Protein 3BC1 (pdb70)

B-factor: mean 21.52, std 7.57, range [8.79, 53.72]

Foldseek 3Di:
DPFAEEAEEEEAFAAPQQQVLLQCCVAPVDGDPDDDFDDLKDKDKHWDWDDLPDDDDPDDDTGIYIYIYIYGGRDPVNVVSVLQCQAVHQEYEYEGEQLDVVRLVCSVVVLCSSLVRYVHVQGAYAYEHEPVVPVVSGDDDPVNSVVVCVVSVHHYDYAYSHRGPCSCVRVSVRVSVSVVVVVVD/DDPVVVVVVVVVVVVVVVVVVVVVLVVVLVCCCVPDVPVVVSCVSNVVVVVD/DPFAEEAEEEEDFAAPQQQVLLVCCVAPVDGDPDRDFDDAKDWDWHWDADDCRGIYIYTYIYGGRDPVNVVSRLQCLQVHQEYEYEAEQLDVVRVVCSVVVLCSSLVRYPHVQGAYAYEHEPVVPVVRGDDDPVNSVVVCVVSVHHYDYAYSHNGPCSCVRVSVRVVVSVVVVVD/DDPVVVVVVVVVVVVVVVVVVVVVLCVVLVCVVVPDDDPVCNCVSNCVVVD

Nearest PDB structures (foldseek):
  3bc1-assembly1_A  TM=1.005E+00  e=5.921E-41  Mus musculus
  7opq-assembly1_A  TM=9.653E-01  e=6.337E-36  Homo sapiens
  8p3i-assembly1_B  TM=9.616E-01  e=1.744E-35  Homo sapiens
  8p3i-assembly1_A  TM=9.613E-01  e=1.500E-34  Homo sapiens
  7opr-assembly1_A  TM=9.601E-01  e=4.399E-34  Homo sapiens

Structure (mmCIF, N/CA/C/O backbone):
data_3BC1
#
_entry.id   3BC1
#
_cell.length_a   53.505
_cell.length_b   77.777
_cell.length_c   115.011
_cell.angle_alpha   90.00
_cell.angle_beta   90.00
_cell.angle_gamma   90.00
#
_symmetry.space_group_name_H-M   'P 21 21 21'
#
loop_
_entity.id
_entity.type
_entity.pdbx_description
1 polymer 'Ras-related protein Rab-27A'
2 polymer 'Synaptotagmin-like protein 2'
3 non-polymer 'PHOSPHOAMINOPHOSPHONIC ACID-GUANYLATE ESTER'
4 non-polymer 'MAGNESIUM ION'
5 water water
#
loop_
_atom_site.group_PDB
_atom_site.id
_atom_site.type_symbol
_atom_site.label_atom_id
_atom_site.label_alt_id
_atom_site.label_comp_id
_atom_site.label_asym_id
_atom_site.label_entity_id
_atom_site.label_seq_id
_atom_site.pdbx_PDB_ins_code
_atom_site.Cartn_x
_atom_site.Cartn_y
_atom_site.Cartn_z
_atom_site.occupancy
_atom_site.B_iso_or_equiv
_atom_site.auth_seq_id
_atom_site.auth_comp_id
_atom_site.auth_asym_id
_atom_site.auth_atom_id
_atom_site.pdbx_PDB_model_num
ATOM 1 N N . GLY A 1 6 ? 36.274 2.003 -33.944 1.00 28.73 4 GLY A N 1
ATOM 2 C CA . GLY A 1 6 ? 36.666 3.124 -33.039 1.00 28.47 4 GLY A CA 1
ATOM 3 C C . GLY A 1 6 ? 37.307 4.298 -33.757 1.00 28.52 4 GLY A C 1
ATOM 4 O O . GLY A 1 6 ? 38.086 5.045 -33.158 1.00 28.87 4 GLY A O 1
ATOM 5 N N . ASP A 1 7 ? 36.969 4.477 -35.034 1.00 28.30 5 ASP A N 1
ATOM 6 C CA . ASP A 1 7 ? 37.525 5.566 -35.844 1.00 27.79 5 ASP A CA 1
ATOM 7 C C . ASP A 1 7 ? 36.781 6.887 -35.616 1.00 27.07 5 ASP A C 1
ATOM 8 O O . ASP A 1 7 ? 36.171 7.439 -36.530 1.00 27.16 5 ASP A O 1
ATOM 13 N N . TYR A 1 8 ? 36.844 7.393 -34.388 1.00 25.82 6 TYR A N 1
ATOM 14 C CA . TYR A 1 8 ? 36.255 8.688 -34.055 1.00 24.76 6 TYR A CA 1
ATOM 15 C C . TYR A 1 8 ? 36.981 9.300 -32.864 1.00 23.86 6 TYR A C 1
ATOM 16 O O . TYR A 1 8 ? 37.832 8.646 -32.253 1.00 23.54 6 TYR A O 1
ATOM 25 N N . ASP A 1 9 ? 36.641 10.547 -32.547 1.00 22.92 7 ASP A N 1
ATOM 26 C CA . ASP A 1 9 ? 37.394 11.347 -31.579 1.00 22.53 7 ASP A CA 1
ATOM 27 C C . ASP A 1 9 ? 36.667 11.602 -30.257 1.00 21.88 7 ASP A C 1
ATOM 28 O O . ASP A 1 9 ? 37.319 11.699 -29.213 1.00 21.51 7 ASP A O 1
ATOM 33 N N . TYR A 1 10 ? 35.340 11.736 -30.306 1.00 21.23 8 TYR A N 1
ATOM 34 C CA . TYR A 1 10 ? 34.521 11.998 -29.110 1.00 21.22 8 TYR A CA 1
ATOM 35 C C . TYR A 1 10 ? 33.227 11.190 -29.127 1.00 20.80 8 TYR A C 1
ATOM 36 O O . TYR A 1 10 ? 32.553 11.118 -30.153 1.00 20.39 8 TYR A O 1
ATOM 45 N N . LEU A 1 11 ? 32.889 10.581 -27.993 1.00 20.23 9 LEU A N 1
ATOM 46 C CA . LEU A 1 11 ? 31.562 10.003 -27.797 1.00 19.90 9 LEU A CA 1
ATOM 47 C C . LEU A 1 11 ? 30.736 11.037 -27.046 1.00 19.46 9 LEU A C 1
ATOM 48 O O . LEU A 1 11 ? 31.064 11.396 -25.907 1.00 19.00 9 LEU A O 1
ATOM 53 N N . ILE A 1 12 ? 29.678 11.519 -27.696 1.00 18.49 10 ILE A N 1
ATOM 54 C CA . ILE A 1 12 ? 28.780 12.508 -27.115 1.00 18.41 10 ILE A CA 1
ATOM 55 C C . ILE A 1 12 ? 27.423 11.849 -26.890 1.00 17.98 10 ILE A C 1
ATOM 56 O O . ILE A 1 12 ? 26.892 11.206 -27.788 1.00 17.78 10 ILE A O 1
ATOM 61 N N . LYS A 1 13 ? 26.888 11.990 -25.680 1.00 17.86 11 LYS A N 1
ATOM 62 C CA . LYS A 1 13 ? 25.634 11.337 -25.298 1.00 17.91 11 LYS A CA 1
ATOM 63 C C . LYS A 1 13 ? 24.543 12.378 -25.060 1.00 17.27 11 LYS A C 1
ATOM 64 O O . LYS A 1 13 ? 24.711 13.281 -24.236 1.00 17.31 11 LYS A O 1
ATOM 70 N N . PHE A 1 14 ? 23.438 12.261 -25.797 1.00 16.65 12 PHE A N 1
ATOM 71 C CA . PHE A 1 14 ? 22.267 13.113 -25.592 1.00 16.61 12 PHE A CA 1
ATOM 72 C C . PHE A 1 14 ? 21.059 12.277 -25.192 1.00 15.70 12 PHE A C 1
ATOM 73 O O . PHE A 1 14 ? 21.031 11.067 -25.409 1.00 15.53 12 PHE A O 1
ATOM 81 N N . LEU A 1 15 ? 20.061 12.935 -24.613 1.00 14.74 13 LEU A N 1
ATOM 82 C CA . LEU A 1 15 ? 18.814 12.265 -24.245 1.00 14.85 13 LEU A CA 1
ATOM 83 C C . LEU A 1 15 ? 17.578 13.060 -24.664 1.00 14.30 13 LEU A C 1
ATOM 84 O O . LEU A 1 15 ? 17.473 14.264 -24.399 1.00 13.72 13 LEU A O 1
ATOM 89 N N . ALA A 1 16 ? 16.641 12.359 -25.299 1.00 14.11 14 ALA A N 1
ATOM 90 C CA . ALA A 1 16 ? 15.347 12.911 -25.673 1.00 14.33 14 ALA A CA 1
ATOM 91 C C . ALA A 1 16 ? 14.291 12.587 -24.614 1.00 14.15 14 ALA A C 1
ATOM 92 O O . ALA A 1 16 ? 14.165 11.436 -24.180 1.00 13.83 14 ALA A O 1
ATOM 94 N N . LEU A 1 17 ? 13.543 13.608 -24.203 1.00 14.24 15 LEU A N 1
ATOM 95 C CA . LEU A 1 17 ? 12.469 13.455 -23.217 1.00 14.24 15 LEU A CA 1
ATOM 96 C C . LEU A 1 17 ? 11.240 14.304 -23.573 1.00 14.13 15 LEU A C 1
ATOM 97 O O . LEU A 1 17 ? 11.293 15.180 -24.429 1.00 14.30 15 LEU A O 1
ATOM 102 N N . GLY A 1 18 ? 10.133 14.013 -22.904 1.00 14.29 16 GLY A N 1
ATOM 103 C CA . GLY A 1 18 ? 8.845 14.625 -23.214 1.00 14.39 16 GLY A CA 1
ATOM 104 C C . GLY A 1 18 ? 7.727 13.628 -23.017 1.00 14.39 16 GLY A C 1
ATOM 105 O O . GLY A 1 18 ? 7.978 12.442 -22.798 1.00 13.57 16 GLY A O 1
ATOM 106 N N . ASP A 1 19 ? 6.492 14.112 -23.096 1.00 14.27 17 ASP A N 1
ATOM 107 C CA . ASP A 1 19 ? 5.316 13.277 -22.864 1.00 14.97 17 ASP A CA 1
ATOM 108 C C . ASP A 1 19 ? 5.230 12.135 -23.872 1.00 14.76 17 ASP A C 1
ATOM 109 O O . ASP A 1 19 ? 5.794 12.220 -24.974 1.00 14.81 17 ASP A O 1
ATOM 114 N N . SER A 1 20 ? 4.496 11.084 -23.506 1.00 14.66 18 SER A N 1
ATOM 115 C CA . SER A 1 20 ? 4.233 9.982 -24.428 1.00 14.94 18 SER A CA 1
ATOM 116 C C . SER A 1 20 ? 3.514 10.516 -25.664 1.00 15.02 18 SER A C 1
ATOM 117 O O . SER A 1 20 ? 2.592 11.317 -25.551 1.00 15.38 18 SER A O 1
ATOM 120 N N . GLY A 1 21 ? 3.975 10.092 -26.837 1.00 14.73 19 GLY A N 1
ATOM 121 C CA . GLY A 1 21 ? 3.325 10.408 -28.102 1.00 14.54 19 GLY A CA 1
ATOM 122 C C . GLY A 1 21 ? 3.813 11.654 -28.826 1.00 14.43 19 GLY A C 1
ATOM 123 O O . GLY A 1 21 ? 3.414 11.892 -29.965 1.00 14.61 19 GLY A O 1
ATOM 124 N N . VAL A 1 22 ? 4.663 12.456 -28.186 1.00 14.09 20 VAL A N 1
ATOM 125 C CA . VAL A 1 22 ? 5.103 13.737 -28.778 1.00 13.69 20 VAL A CA 1
ATOM 126 C C . VAL A 1 22 ? 6.013 13.582 -29.994 1.00 13.69 20 VAL A C 1
ATOM 127 O O . VAL A 1 22 ? 6.085 14.483 -30.836 1.00 13.22 20 VAL A O 1
ATOM 131 N N . GLY A 1 23 ? 6.712 12.449 -30.081 1.00 13.46 21 GLY A N 1
ATOM 132 C CA . GLY A 1 23 ? 7.536 12.133 -31.259 1.00 13.40 21 GLY A CA 1
ATOM 133 C C . GLY A 1 23 ? 9.031 11.954 -31.006 1.00 13.34 21 GLY A C 1
ATOM 134 O O . GLY A 1 23 ? 9.837 12.121 -31.920 1.00 13.31 21 GLY A O 1
ATOM 135 N N . LYS A 1 24 ? 9.407 11.592 -29.782 1.00 13.01 22 LYS A N 1
ATOM 136 C CA . LYS A 1 24 ? 10.825 11.438 -29.423 1.00 13.00 22 LYS A CA 1
ATOM 137 C C . LYS A 1 24 ? 11.511 10.351 -30.254 1.00 12.44 22 LYS A C 1
ATOM 138 O O . LYS A 1 24 ? 12.594 10.561 -30.812 1.00 12.45 22 LYS A O 1
ATOM 144 N N . THR A 1 25 ? 10.867 9.191 -30.344 1.00 12.51 23 THR A N 1
ATOM 145 C CA . THR A 1 25 ? 11.414 8.077 -31.109 1.00 12.58 23 THR A CA 1
ATOM 146 C C . THR A 1 25 ? 11.511 8.440 -32.590 1.00 12.33 23 THR A C 1
ATOM 147 O O . THR A 1 25 ? 12.545 8.210 -33.218 1.00 12.24 23 THR A O 1
ATOM 151 N N . SER A 1 26 ? 10.439 9.018 -33.126 1.00 12.36 24 SER A N 1
ATOM 152 C CA . SER A 1 26 ? 10.371 9.408 -34.545 1.00 12.47 24 SER A CA 1
ATOM 153 C C . SER A 1 26 ? 11.431 10.452 -34.910 1.00 12.57 24 SER A C 1
ATOM 154 O O . SER A 1 26 ? 12.102 10.348 -35.945 1.00 12.51 24 SER A O 1
ATOM 157 N N . VAL A 1 27 ? 11.578 11.459 -34.061 1.00 12.47 25 VAL A N 1
ATOM 158 C CA . VAL A 1 27 ? 12.587 12.488 -34.275 1.00 12.97 25 VAL A CA 1
ATOM 159 C C . VAL A 1 27 ? 13.971 11.862 -34.394 1.00 12.76 25 VAL A C 1
ATOM 160 O O . VAL A 1 27 ? 14.694 12.125 -35.356 1.00 13.19 25 VAL A O 1
ATOM 164 N N . LEU A 1 28 ? 14.325 11.012 -33.435 1.00 12.98 26 LEU A N 1
ATOM 165 C CA . LEU A 1 28 ? 15.644 10.378 -33.427 1.00 13.40 26 LEU A CA 1
ATOM 166 C C . LEU A 1 28 ? 15.878 9.451 -34.631 1.00 13.47 26 LEU A C 1
ATOM 167 O O . LEU A 1 28 ? 16.945 9.478 -35.240 1.00 13.52 26 LEU A O 1
ATOM 172 N N . TYR A 1 29 ? 14.867 8.659 -34.981 1.00 13.83 27 TYR A N 1
ATOM 173 C CA . TYR A 1 29 ? 14.942 7.719 -36.111 1.00 13.86 27 TYR A CA 1
ATOM 174 C C . TYR A 1 29 ? 15.080 8.470 -37.437 1.00 13.46 27 TYR A C 1
ATOM 175 O O . TYR A 1 29 ? 15.870 8.085 -38.303 1.00 13.01 27 TYR A O 1
ATOM 184 N N . GLN A 1 30 ? 14.325 9.556 -37.579 1.00 13.45 28 GLN A N 1
ATOM 185 C CA . GLN A 1 30 ? 14.443 10.410 -38.758 1.00 13.78 28 GLN A CA 1
ATOM 186 C C . GLN A 1 30 ? 15.870 10.941 -38.867 1.00 13.64 28 GLN A C 1
ATOM 187 O O . GLN A 1 30 ? 16.463 10.917 -39.941 1.00 14.18 28 GLN A O 1
ATOM 193 N N . TYR A 1 31 ? 16.437 11.377 -37.745 1.00 13.94 29 TYR A N 1
ATOM 194 C CA . TYR A 1 31 ? 17.800 11.913 -37.739 1.00 13.90 29 TYR A CA 1
ATOM 195 C C . TYR A 1 31 ? 18.874 10.880 -38.099 1.00 13.91 29 TYR A C 1
ATOM 196 O O . TYR A 1 31 ? 19.734 11.130 -38.947 1.00 13.39 29 TYR A O 1
ATOM 205 N N . THR A 1 32 ? 18.828 9.722 -37.454 1.00 14.31 30 THR A N 1
ATOM 206 C CA . THR A 1 32 ? 19.872 8.717 -37.632 1.00 14.39 30 THR A CA 1
ATOM 207 C C . THR A 1 32 ? 19.729 7.923 -38.930 1.00 14.93 30 THR A C 1
ATOM 208 O O . THR A 1 32 ? 20.733 7.602 -39.562 1.00 15.09 30 THR A O 1
ATOM 212 N N . ASP A 1 33 ? 18.493 7.596 -39.319 1.00 14.96 31 ASP A N 1
ATOM 213 C CA . ASP A 1 33 ? 18.257 6.721 -40.475 1.00 15.33 31 ASP A CA 1
ATOM 214 C C . ASP A 1 33 ? 17.519 7.389 -41.651 1.00 15.24 31 ASP A C 1
ATOM 215 O O . ASP A 1 33 ? 17.418 6.799 -42.731 1.00 14.43 31 ASP A O 1
ATOM 220 N N . GLY A 1 34 ? 16.994 8.595 -41.454 1.00 15.29 32 GLY A N 1
ATOM 221 C CA . GLY A 1 34 ? 16.217 9.258 -42.509 1.00 15.70 32 GLY A CA 1
ATOM 222 C C . GLY A 1 34 ? 14.920 8.537 -42.842 1.00 15.54 32 GLY A C 1
ATOM 223 O O . GLY A 1 34 ? 14.449 8.594 -43.982 1.00 15.95 32 GLY A O 1
ATOM 224 N N . LYS A 1 35 ? 14.329 7.874 -41.846 1.00 15.55 33 LYS A N 1
ATOM 225 C CA . LYS A 1 35 ? 13.078 7.125 -42.033 1.00 15.84 33 LYS A CA 1
ATOM 226 C C . LYS A 1 35 ? 12.016 7.515 -41.001 1.00 15.58 33 LYS A C 1
ATOM 227 O O . LYS A 1 35 ? 12.329 8.069 -39.945 1.00 15.12 33 LYS A O 1
ATOM 233 N N . PHE A 1 36 ? 10.763 7.215 -41.326 1.00 15.64 34 PHE A N 1
ATOM 234 C CA . PHE A 1 36 ? 9.622 7.539 -40.468 1.00 16.14 34 PHE A CA 1
ATOM 235 C C . PHE A 1 36 ? 8.549 6.445 -40.548 1.00 16.52 34 PHE A C 1
ATOM 236 O O . PHE A 1 36 ? 8.233 5.967 -41.639 1.00 16.43 34 PHE A O 1
ATOM 244 N N . ASN A 1 37 ? 8.017 6.049 -39.393 1.00 17.22 35 ASN A N 1
ATOM 245 C CA . ASN A 1 37 ? 6.909 5.081 -39.306 1.00 17.49 35 ASN A CA 1
ATOM 246 C C . ASN A 1 37 ? 5.663 5.765 -38.741 1.00 17.62 35 ASN A C 1
ATOM 247 O O . ASN A 1 37 ? 5.711 6.374 -37.670 1.00 17.00 35 ASN A O 1
ATOM 252 N N . SER A 1 38 ? 4.554 5.655 -39.471 1.00 17.89 36 SER A N 1
ATOM 253 C CA . SER A 1 38 ? 3.291 6.287 -39.093 1.00 18.50 36 SER A CA 1
ATOM 254 C C . SER A 1 38 ? 2.608 5.616 -37.897 1.00 18.59 36 SER A C 1
ATOM 255 O O . SER A 1 38 ? 1.838 6.262 -37.181 1.00 18.82 36 SER A O 1
ATOM 258 N N . LYS A 1 39 ? 2.874 4.329 -37.694 1.00 18.79 37 LYS A N 1
ATOM 259 C CA . LYS A 1 39 ? 2.222 3.570 -36.631 1.00 18.92 37 LYS A CA 1
ATOM 260 C C . LYS A 1 39 ? 2.874 3.878 -35.291 1.00 18.53 37 LYS A C 1
ATOM 261 O O . LYS A 1 39 ? 4.097 3.818 -35.166 1.00 18.46 37 LYS A O 1
ATOM 267 N N . PHE A 1 40 ? 2.051 4.187 -34.293 1.00 18.21 38 PHE A N 1
ATOM 268 C CA . PHE A 1 40 ? 2.540 4.463 -32.940 1.00 18.02 38 PHE A CA 1
ATOM 269 C C . PHE A 1 40 ? 3.023 3.176 -32.270 1.00 17.67 38 PHE A C 1
ATOM 270 O O . PHE A 1 40 ? 2.217 2.308 -31.922 1.00 17.55 38 PHE A O 1
ATOM 278 N N . ILE A 1 41 ? 4.341 3.056 -32.124 1.00 17.41 39 ILE A N 1
ATOM 279 C CA . ILE A 1 41 ? 4.951 1.969 -31.362 1.00 17.38 39 ILE A CA 1
ATOM 280 C C . ILE A 1 41 ? 5.618 2.587 -30.129 1.00 16.88 39 ILE A C 1
ATOM 281 O O . ILE A 1 41 ? 6.732 3.113 -30.202 1.00 16.29 39 ILE A O 1
ATOM 286 N N . THR A 1 42 ? 4.912 2.537 -29.005 1.00 16.55 40 THR A N 1
ATOM 287 C CA . THR A 1 42 ? 5.359 3.201 -27.782 1.00 16.46 40 THR A CA 1
ATOM 288 C C . THR A 1 42 ? 6.619 2.530 -27.231 1.00 16.39 40 THR A C 1
ATOM 289 O O . THR A 1 42 ? 6.789 1.309 -27.321 1.00 16.71 40 THR A O 1
ATOM 293 N N . THR A 1 43 ? 7.507 3.346 -26.678 1.00 15.95 41 THR A N 1
ATOM 294 C CA . THR A 1 43 ? 8.824 2.890 -26.276 1.00 16.00 41 THR A CA 1
ATOM 295 C C . THR A 1 43 ? 8.725 2.132 -24.956 1.00 15.98 41 THR A C 1
ATOM 296 O O . THR A 1 43 ? 8.095 2.603 -24.004 1.00 15.46 41 THR A O 1
ATOM 300 N N . VAL A 1 44 ? 9.346 0.957 -24.925 1.00 16.32 42 VAL A N 1
ATOM 301 C CA . VAL A 1 44 ? 9.324 0.093 -23.750 1.00 16.74 42 VAL A CA 1
ATOM 302 C C . VAL A 1 44 ? 10.431 0.543 -22.811 1.00 16.74 42 VAL A C 1
ATOM 303 O O . VAL A 1 44 ? 11.538 0.016 -22.831 1.00 16.78 42 VAL A O 1
ATOM 307 N N . GLY A 1 45 ? 10.120 1.554 -22.003 1.00 16.98 43 GLY A N 1
ATOM 308 C CA . GLY A 1 45 ? 11.046 2.067 -20.993 1.00 16.98 43 GLY A CA 1
ATOM 309 C C . GLY A 1 45 ? 12.107 2.982 -21.564 1.00 16.91 43 GLY A C 1
ATOM 310 O O . GLY A 1 45 ? 12.058 4.201 -21.376 1.00 16.91 43 GLY A O 1
ATOM 311 N N . ILE A 1 46 ? 13.072 2.395 -22.265 1.00 16.96 44 ILE A N 1
ATOM 312 C CA . ILE A 1 46 ? 14.195 3.160 -22.783 1.00 17.16 44 ILE A CA 1
ATOM 313 C C . ILE A 1 46 ? 14.789 2.487 -24.020 1.00 17.10 44 ILE A C 1
ATOM 314 O O . ILE A 1 46 ? 14.694 1.268 -24.188 1.00 16.74 44 ILE A O 1
ATOM 319 N N . ASP A 1 47 ? 15.387 3.300 -24.884 1.00 16.97 45 ASP A N 1
ATOM 320 C CA . ASP A 1 47 ? 16.111 2.810 -26.049 1.00 16.70 45 ASP A CA 1
ATOM 321 C C . ASP A 1 47 ? 17.141 3.877 -26.437 1.00 16.48 45 ASP A C 1
ATOM 322 O O . ASP A 1 47 ? 17.128 4.973 -25.881 1.00 16.11 45 ASP A O 1
ATOM 327 N N . PHE A 1 48 ? 18.052 3.547 -27.348 1.00 15.78 46 PHE A N 1
ATOM 328 C CA . PHE A 1 48 ? 18.949 4.553 -27.917 1.00 16.00 46 PHE A CA 1
ATOM 329 C C . PHE A 1 48 ? 19.266 4.280 -29.374 1.00 15.71 46 PHE A C 1
ATOM 330 O O . PHE A 1 48 ? 19.132 3.159 -29.860 1.00 15.22 46 PHE A O 1
ATOM 338 N N . ARG A 1 49 ? 19.688 5.333 -30.062 1.00 15.90 47 ARG A N 1
ATOM 339 C CA . ARG A 1 49 ? 20.150 5.242 -31.436 1.00 16.40 47 ARG A CA 1
ATOM 340 C C . ARG A 1 49 ? 21.529 5.875 -31.521 1.00 16.36 47 ARG A C 1
ATOM 341 O O . ARG A 1 49 ? 21.976 6.546 -30.580 1.00 15.75 47 ARG A O 1
ATOM 349 N N . GLU A 1 50 ? 22.209 5.642 -32.635 1.00 16.50 48 GLU A N 1
ATOM 350 C CA . GLU A 1 50 ? 23.562 6.149 -32.824 1.00 17.04 48 GLU A CA 1
ATOM 351 C C . GLU A 1 50 ? 23.744 6.785 -34.194 1.00 17.17 48 GLU A C 1
ATOM 352 O O . GLU A 1 50 ? 23.073 6.420 -35.163 1.00 16.84 48 GLU A O 1
ATOM 358 N N . LYS A 1 51 ? 24.680 7.724 -34.270 1.00 17.55 49 LYS A N 1
ATOM 359 C CA . LYS A 1 51 ? 25.041 8.329 -35.544 1.00 18.11 49 LYS A CA 1
ATOM 360 C C . LYS A 1 51 ? 26.449 8.876 -35.486 1.00 18.37 49 LYS A C 1
ATOM 361 O O . LYS A 1 51 ? 26.849 9.474 -34.489 1.00 17.91 49 LYS A O 1
ATOM 367 N N . ARG A 1 52 ? 27.184 8.650 -36.570 1.00 19.26 50 ARG A N 1
ATOM 368 C CA . ARG A 1 52 ? 28.559 9.097 -36.715 1.00 19.58 50 ARG A CA 1
ATOM 369 C C . ARG A 1 52 ? 28.512 10.368 -37.541 1.00 19.91 50 ARG A C 1
ATOM 370 O O . ARG A 1 52 ? 27.968 10.366 -38.650 1.00 19.94 50 ARG A O 1
ATOM 378 N N . VAL A 1 53 ? 29.017 11.465 -36.981 1.00 20.10 51 VAL A N 1
ATOM 379 C CA . VAL A 1 53 ? 29.028 12.760 -37.671 1.00 20.11 51 VAL A CA 1
ATOM 380 C C . VAL A 1 53 ? 30.377 13.439 -37.482 1.00 20.39 51 VAL A C 1
ATOM 381 O O . VAL A 1 53 ? 31.183 13.011 -36.657 1.00 20.12 51 VAL A O 1
ATOM 385 N N . VAL A 1 54 ? 30.617 14.486 -38.267 1.00 20.53 52 VAL A N 1
ATOM 386 C CA . VAL A 1 54 ? 31.841 15.271 -38.157 1.00 20.51 52 VAL A CA 1
ATOM 387 C C . VAL A 1 54 ? 31.435 16.687 -37.772 1.00 20.72 52 VAL A C 1
ATOM 388 O O . VAL A 1 54 ? 30.644 17.329 -38.468 1.00 20.59 52 VAL A O 1
ATOM 392 N N . TYR A 1 55 ? 31.955 17.142 -36.639 1.00 20.63 53 TYR A N 1
ATOM 393 C CA . TYR A 1 55 ? 31.670 18.464 -36.115 1.00 21.15 53 TYR A CA 1
ATOM 394 C C . TYR A 1 55 ? 32.711 19.453 -36.644 1.00 21.45 53 TYR A C 1
ATOM 395 O O . TYR A 1 55 ? 33.908 19.252 -36.473 1.00 21.59 53 TYR A O 1
ATOM 404 N N . ARG A 1 56 ? 32.236 20.503 -37.305 1.00 22.27 54 ARG A N 1
ATOM 405 C CA . ARG A 1 56 ? 33.096 21.554 -37.841 1.00 22.74 54 ARG A CA 1
ATOM 406 C C . ARG A 1 56 ? 32.591 22.904 -37.350 1.00 22.86 54 ARG A C 1
ATOM 407 O O . ARG A 1 56 ? 31.661 23.475 -37.915 1.00 22.55 54 ARG A O 1
ATOM 415 N N . ALA A 1 57 ? 33.211 23.406 -36.286 1.00 23.22 55 ALA A N 1
ATOM 416 C CA . ALA A 1 57 ? 32.718 24.603 -35.610 1.00 23.61 55 ALA A CA 1
ATOM 417 C C . ALA A 1 57 ? 32.713 25.844 -36.503 1.00 23.96 55 ALA A C 1
ATOM 418 O O . ALA A 1 57 ? 31.833 26.691 -36.366 1.00 24.49 55 ALA A O 1
ATOM 420 N N . ASN A 1 58 ? 33.669 25.925 -37.428 1.00 24.18 56 ASN A N 1
ATOM 421 C CA . ASN A 1 58 ? 33.887 27.117 -38.252 1.00 24.37 56 ASN A CA 1
ATOM 422 C C . ASN A 1 58 ? 33.522 26.949 -39.724 1.00 24.45 56 ASN A C 1
ATOM 423 O O . ASN A 1 58 ? 33.897 27.783 -40.548 1.00 24.38 56 ASN A O 1
ATOM 428 N N . GLY A 1 59 ? 32.793 25.880 -40.055 1.00 24.45 57 GLY A N 1
ATOM 429 C CA . GLY A 1 59 ? 32.337 25.643 -41.426 1.00 24.66 57 GLY A CA 1
ATOM 430 C C . GLY A 1 59 ? 33.190 24.629 -42.171 1.00 24.73 57 GLY A C 1
ATOM 431 O O . GLY A 1 59 ? 34.009 23.933 -41.565 1.00 24.48 57 GLY A O 1
ATOM 432 N N . PRO A 1 60 ? 33.007 24.535 -43.499 1.00 24.98 58 PRO A N 1
ATOM 433 C CA . PRO A 1 60 ? 33.713 23.499 -44.249 1.00 25.33 58 PRO A CA 1
ATOM 434 C C . PRO A 1 60 ? 35.230 23.694 -44.294 1.00 25.64 58 PRO A C 1
ATOM 435 O O . PRO A 1 60 ? 35.716 24.821 -44.308 1.00 25.06 58 PRO A O 1
ATOM 439 N N . ASP A 1 61 ? 35.966 22.590 -44.279 1.00 26.44 59 ASP A N 1
ATOM 440 C CA . ASP A 1 61 ? 37.409 22.619 -44.508 1.00 27.28 59 ASP A CA 1
ATOM 441 C C . ASP A 1 61 ? 37.675 22.287 -45.979 1.00 27.87 59 ASP A C 1
ATOM 442 O O . ASP A 1 61 ? 36.732 22.108 -46.758 1.00 27.93 59 ASP A O 1
ATOM 447 N N . GLY A 1 62 ? 38.950 22.224 -46.359 1.00 28.54 60 GLY A N 1
ATOM 448 C CA . GLY A 1 62 ? 39.344 21.941 -47.740 1.00 28.83 60 GLY A CA 1
ATOM 449 C C . GLY A 1 62 ? 40.218 20.704 -47.845 1.00 29.28 60 GLY A C 1
ATOM 450 O O . GLY A 1 62 ? 39.758 19.585 -47.602 1.00 29.35 60 GLY A O 1
ATOM 451 N N . ALA A 1 63 ? 41.485 20.910 -48.198 1.00 29.62 61 ALA A N 1
ATOM 452 C CA . ALA A 1 63 ? 42.432 19.808 -48.396 1.00 29.77 61 ALA A CA 1
ATOM 453 C C . ALA A 1 63 ? 42.899 19.178 -47.076 1.00 30.02 61 ALA A C 1
ATOM 454 O O . ALA A 1 6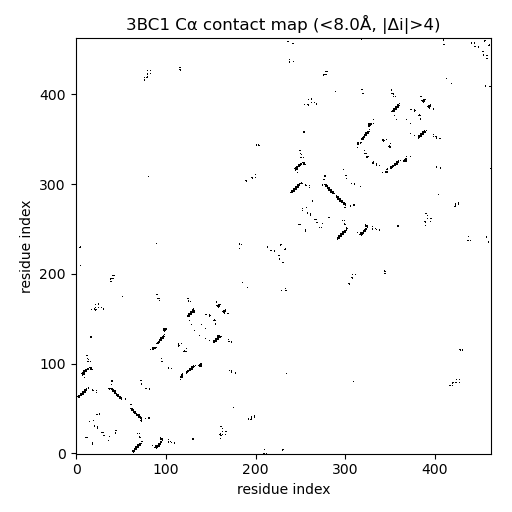3 ? 43.191 17.982 -47.027 1.00 30.17 61 ALA A O 1
ATOM 456 N N . VAL A 1 64 ? 42.979 19.981 -46.017 1.00 30.11 62 VAL A N 1
ATOM 457 C CA . VAL A 1 64 ? 43.379 19.486 -44.701 1.00 30.15 62 VAL A CA 1
ATOM 458 C C . VAL A 1 64 ? 42.141 19.277 -43.830 1.00 30.11 62 VAL A C 1
ATOM 459 O O . VAL A 1 64 ? 41.393 20.222 -43.571 1.00 30.13 62 VAL A O 1
ATOM 463 N N . GLY A 1 65 ? 41.932 18.039 -43.385 1.00 29.96 63 GLY A N 1
ATOM 464 C CA . GLY A 1 65 ? 40.780 17.692 -42.547 1.00 29.86 63 GLY A CA 1
ATOM 465 C C . GLY A 1 65 ? 40.864 18.300 -41.155 1.00 29.84 63 GLY A C 1
ATOM 466 O O . GLY A 1 65 ? 41.795 18.012 -40.404 1.00 29.85 63 GLY A O 1
ATOM 467 N N . ARG A 1 66 ? 39.890 19.145 -40.819 1.00 29.65 64 ARG A N 1
ATOM 468 C CA . ARG A 1 66 ? 39.872 19.871 -39.542 1.00 29.36 64 ARG A CA 1
ATOM 469 C C . ARG A 1 66 ? 38.849 19.294 -38.562 1.00 29.05 64 ARG A C 1
ATOM 470 O O . ARG A 1 66 ? 38.939 19.526 -37.356 1.00 29.35 64 ARG A O 1
ATOM 478 N N . GLY A 1 67 ? 37.868 18.566 -39.083 1.00 28.33 65 GLY A N 1
ATOM 479 C CA . GLY A 1 67 ? 36.703 18.179 -38.301 1.00 27.76 65 GLY A CA 1
ATOM 480 C C . GLY A 1 67 ? 37.001 17.237 -37.153 1.00 27.23 65 GLY A C 1
ATOM 481 O O . GLY A 1 67 ? 37.998 16.501 -37.175 1.00 27.16 65 GLY A O 1
ATOM 482 N N . GLN A 1 68 ? 36.130 17.277 -36.146 1.00 26.35 66 GLN A N 1
ATOM 483 C CA . GLN A 1 68 ? 36.179 16.337 -35.039 1.00 25.64 66 GLN A CA 1
ATOM 484 C C . GLN A 1 68 ? 35.119 15.275 -35.276 1.00 24.63 66 GLN A C 1
ATOM 485 O O . GLN A 1 68 ? 33.939 15.596 -35.439 1.00 24.22 66 GLN A O 1
ATOM 491 N N . ARG A 1 69 ? 35.553 14.020 -35.308 1.00 23.62 67 ARG A N 1
ATOM 492 C CA . ARG A 1 69 ? 34.664 12.902 -35.569 1.00 23.02 67 ARG A CA 1
ATOM 493 C C . ARG A 1 69 ? 33.905 12.580 -34.289 1.00 21.96 67 ARG A C 1
ATOM 494 O O . ARG A 1 69 ? 34.517 12.247 -33.266 1.00 21.76 67 ARG A O 1
ATOM 502 N N . ILE A 1 70 ? 32.580 12.708 -34.347 1.00 20.80 68 ILE A N 1
ATOM 503 C CA . ILE A 1 70 ? 31.726 12.485 -33.191 1.00 20.29 68 ILE A CA 1
ATOM 504 C C . ILE A 1 70 ? 30.910 11.216 -33.390 1.00 19.41 68 ILE A C 1
ATOM 505 O O . ILE A 1 70 ? 30.279 11.035 -34.425 1.00 18.70 68 ILE A O 1
ATOM 510 N N . HIS A 1 71 ? 30.928 10.343 -32.389 1.00 19.03 69 HIS A N 1
ATOM 511 C CA . HIS A 1 71 ? 29.939 9.276 -32.299 1.00 18.56 69 HIS A CA 1
ATOM 512 C C . HIS A 1 71 ? 28.833 9.737 -31.357 1.00 17.97 69 HIS A C 1
ATOM 513 O O . HIS A 1 71 ? 29.069 9.939 -30.163 1.00 18.03 69 HIS A O 1
ATOM 520 N N . LEU A 1 72 ? 27.636 9.926 -31.902 1.00 17.37 70 LEU A N 1
ATOM 521 C CA . LEU A 1 72 ? 26.485 10.342 -31.111 1.00 16.93 70 LEU A CA 1
ATOM 522 C C . LEU A 1 72 ? 25.762 9.111 -30.580 1.00 16.61 70 LEU A C 1
ATOM 523 O O . LEU A 1 72 ? 25.453 8.203 -31.345 1.00 16.82 70 LEU A O 1
ATOM 528 N N . GLN A 1 73 ? 25.527 9.073 -29.271 1.00 15.82 71 GLN A N 1
ATOM 529 C CA . GLN A 1 73 ? 24.572 8.136 -28.686 1.00 15.59 71 GLN A CA 1
ATOM 530 C C . GLN A 1 73 ? 23.361 8.946 -28.246 1.00 15.07 71 GLN A C 1
ATOM 531 O O . GLN A 1 73 ? 23.467 9.827 -27.390 1.00 15.00 71 GLN A O 1
ATOM 537 N N . LEU A 1 74 ? 22.210 8.650 -28.838 1.00 14.81 72 LEU A N 1
ATOM 538 C CA . LEU A 1 74 ? 21.011 9.442 -28.637 1.00 15.11 72 LEU A CA 1
ATOM 539 C C . LEU A 1 74 ? 20.007 8.605 -27.859 1.00 15.09 72 LEU A C 1
ATOM 540 O O . LEU A 1 74 ? 19.355 7.724 -28.422 1.00 14.07 72 LEU A O 1
ATOM 545 N N . TRP A 1 75 ? 19.917 8.862 -26.558 1.00 15.32 73 TRP A N 1
ATOM 546 C CA . TRP A 1 75 ? 19.014 8.108 -25.688 1.00 15.66 73 TRP A CA 1
ATOM 547 C C . TRP A 1 75 ? 17.576 8.512 -25.918 1.00 15.74 73 TRP A C 1
ATOM 548 O O . TRP A 1 75 ? 17.257 9.697 -26.053 1.00 15.56 73 TRP A O 1
ATOM 559 N N . ASP A 1 76 ? 16.722 7.499 -25.951 1.00 16.19 74 ASP A N 1
ATOM 560 C CA . ASP A 1 76 ? 15.327 7.652 -26.265 1.00 16.68 74 ASP A CA 1
ATOM 561 C C . ASP A 1 76 ? 14.508 7.142 -25.086 1.00 16.89 74 ASP A C 1
ATOM 562 O O . ASP A 1 76 ? 14.401 5.924 -24.884 1.00 17.29 74 ASP A O 1
ATOM 567 N N . THR A 1 77 ? 13.934 8.062 -24.310 1.00 16.80 75 THR A N 1
ATOM 568 C CA . THR A 1 77 ? 13.199 7.689 -23.104 1.00 17.19 75 THR A CA 1
ATOM 569 C C . THR A 1 77 ? 11.709 7.553 -23.369 1.00 17.29 75 THR A C 1
ATOM 570 O O . THR A 1 77 ? 11.162 8.241 -24.223 1.00 16.59 75 THR A O 1
ATOM 574 N N . ALA A 1 78 ? 11.051 6.670 -22.621 1.00 17.65 76 ALA A N 1
ATOM 575 C CA . ALA A 1 78 ? 9.591 6.560 -22.672 1.00 18.00 76 ALA A CA 1
ATOM 576 C C . ALA A 1 78 ? 8.945 7.689 -21.867 1.00 18.45 76 ALA A C 1
ATOM 577 O O . ALA A 1 78 ? 9.469 8.105 -20.826 1.00 18.32 76 ALA A O 1
ATOM 579 N N . GLY A 1 79 ? 7.808 8.177 -22.360 1.00 18.58 77 GLY A N 1
ATOM 580 C CA . GLY A 1 79 ? 7.091 9.286 -21.746 1.00 19.23 77 GLY A CA 1
ATOM 581 C C . GLY A 1 79 ? 6.063 8.888 -20.701 1.00 19.58 77 GLY A C 1
ATOM 582 O O . GLY A 1 79 ? 5.698 9.703 -19.855 1.00 19.71 77 GLY A O 1
ATOM 583 N N . LEU A 1 80 ? 5.576 7.651 -20.760 1.00 20.13 78 LEU A N 1
ATOM 584 C CA . LEU A 1 80 ? 4.570 7.188 -19.812 1.00 20.84 78 LEU A CA 1
ATOM 585 C C . LEU A 1 80 ? 5.146 7.098 -18.394 1.00 21.26 78 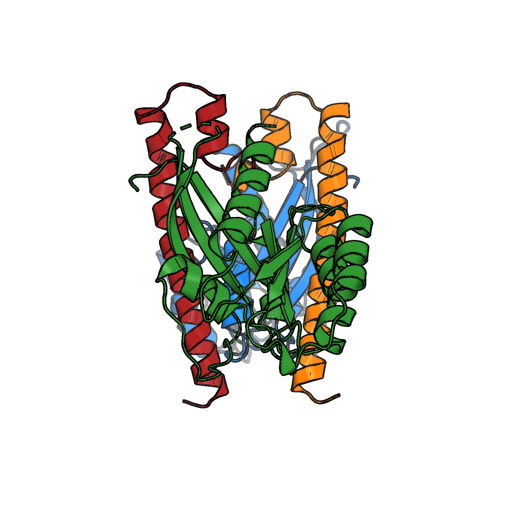LEU A C 1
ATOM 586 O O . LEU A 1 80 ? 6.273 6.634 -18.198 1.00 20.78 78 LEU A O 1
ATOM 591 N N . GLU A 1 81 ? 4.338 7.511 -17.419 1.00 22.01 79 GLU A N 1
ATOM 592 C CA . GLU A 1 81 ? 4.782 7.658 -16.031 1.00 22.41 79 GLU A CA 1
ATOM 593 C C . GLU A 1 81 ? 5.170 6.342 -15.368 1.00 22.22 79 GLU A C 1
ATOM 594 O O . GLU A 1 81 ? 5.883 6.343 -14.370 1.00 22.32 79 GLU A O 1
ATOM 600 N N . ARG A 1 82 ? 4.712 5.223 -15.920 1.00 22.08 80 ARG A N 1
ATOM 601 C CA . ARG A 1 82 ? 5.117 3.904 -15.430 1.00 22.35 80 ARG A CA 1
ATOM 602 C C . ARG A 1 82 ? 6.617 3.639 -15.613 1.00 21.63 80 ARG A C 1
ATOM 603 O O . ARG A 1 82 ? 7.188 2.795 -14.923 1.00 21.61 80 ARG A O 1
ATOM 611 N N . PHE A 1 83 ? 7.241 4.355 -16.549 1.00 20.84 81 PHE A N 1
ATOM 612 C CA . PHE A 1 83 ? 8.682 4.261 -16.789 1.00 20.42 81 PHE A CA 1
ATOM 613 C C . PHE A 1 83 ? 9.463 5.465 -16.246 1.00 19.83 81 PHE A C 1
ATOM 614 O O . PHE A 1 83 ? 10.642 5.632 -16.561 1.00 19.52 81 PHE A O 1
ATOM 622 N N . ARG A 1 84 ? 8.826 6.296 -15.426 1.00 19.46 82 ARG A N 1
ATOM 623 C CA . ARG A 1 84 ? 9.427 7.580 -15.056 1.00 19.52 82 ARG A CA 1
ATOM 624 C C . ARG A 1 84 ? 10.679 7.434 -14.202 1.00 19.23 82 ARG A C 1
ATOM 625 O O . ARG A 1 84 ? 11.619 8.209 -14.362 1.00 19.22 82 ARG A O 1
ATOM 633 N N . SER A 1 85 ? 10.695 6.458 -13.296 1.00 19.27 83 SER A N 1
ATOM 634 C CA . SER A 1 85 ? 11.874 6.240 -12.454 1.00 19.56 83 SER A CA 1
ATOM 635 C C . SER A 1 85 ? 13.054 5.724 -13.284 1.00 19.49 83 SER A C 1
ATOM 636 O O . SER A 1 85 ? 14.183 6.190 -13.115 1.00 19.31 83 SER A O 1
ATOM 639 N N . LEU A 1 86 ? 12.789 4.785 -14.191 1.00 19.21 84 LEU A N 1
ATOM 640 C CA . LEU A 1 86 ? 13.824 4.296 -15.103 1.00 19.10 84 LEU A CA 1
ATOM 641 C C . LEU A 1 86 ? 14.406 5.434 -15.935 1.00 18.71 84 LEU A C 1
ATOM 642 O O . LEU A 1 86 ? 15.618 5.601 -15.989 1.00 18.56 84 LEU A O 1
ATOM 647 N N . THR A 1 87 ? 13.544 6.222 -16.571 1.00 18.27 85 THR A N 1
ATOM 648 C CA . THR A 1 87 ? 14.011 7.281 -17.460 1.00 18.34 85 THR A CA 1
ATOM 649 C C . THR A 1 87 ? 14.728 8.389 -16.680 1.00 17.90 85 THR A C 1
ATOM 650 O O . THR A 1 87 ? 15.725 8.929 -17.156 1.00 17.81 85 THR A O 1
ATOM 654 N N . THR A 1 88 ? 14.240 8.716 -15.484 1.00 17.47 86 THR A N 1
ATOM 655 C CA . THR A 1 88 ? 14.913 9.723 -14.647 1.00 17.50 86 THR A CA 1
ATOM 656 C C . THR A 1 88 ? 16.318 9.269 -14.259 1.00 17.27 86 THR A C 1
ATOM 657 O O . THR A 1 88 ? 17.250 10.074 -14.242 1.00 16.91 86 THR A O 1
ATOM 661 N N . ALA A 1 89 ? 16.467 7.980 -13.960 1.00 17.52 87 ALA A N 1
ATOM 662 C CA . ALA A 1 89 ? 17.778 7.409 -13.657 1.00 17.84 87 ALA A CA 1
ATOM 663 C C . ALA A 1 89 ? 18.803 7.709 -14.749 1.00 18.01 87 ALA A C 1
ATOM 664 O O . ALA A 1 89 ? 19.989 7.799 -14.465 1.00 18.19 87 ALA A O 1
ATOM 666 N N . PHE A 1 90 ? 18.349 7.855 -15.990 1.00 18.45 88 PHE A N 1
ATOM 667 C CA . PHE A 1 90 ? 19.249 8.075 -17.123 1.00 18.95 88 PHE A CA 1
ATOM 668 C C . PHE A 1 90 ? 19.534 9.552 -17.429 1.00 19.49 88 PHE A C 1
ATOM 669 O O . PHE A 1 90 ? 20.402 9.848 -18.259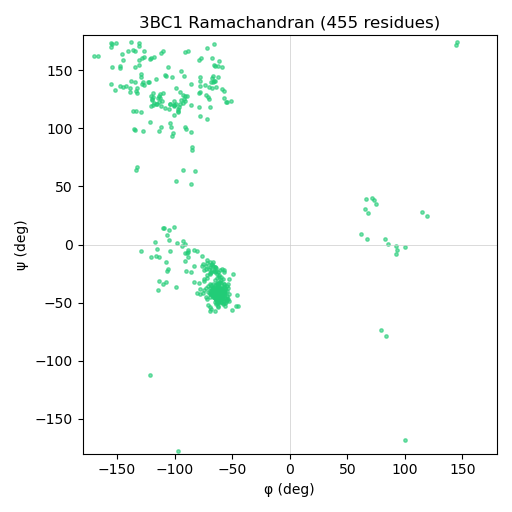 1.00 19.00 88 PHE A O 1
ATOM 677 N N . PHE A 1 91 ? 18.831 10.469 -16.758 1.00 19.93 89 PHE A N 1
ATOM 678 C CA . PHE A 1 91 ? 19.090 11.909 -16.918 1.00 20.64 89 PHE A CA 1
ATOM 679 C C . PHE A 1 91 ? 20.496 12.324 -16.476 1.00 21.17 89 PHE A C 1
ATOM 680 O O . PHE A 1 91 ? 21.094 13.201 -17.089 1.00 21.57 89 PHE A O 1
ATOM 688 N N . ARG A 1 92 ? 21.035 11.717 -15.421 1.00 22.23 90 ARG A N 1
ATOM 689 C CA . ARG A 1 92 ? 22.323 12.196 -14.887 1.00 23.03 90 ARG A CA 1
ATOM 690 C C . ARG A 1 92 ? 23.524 11.928 -15.806 1.00 23.26 90 ARG A C 1
ATOM 691 O O . ARG A 1 92 ? 24.514 12.652 -15.732 1.00 23.79 90 ARG A O 1
ATOM 699 N N . ASP A 1 93 ? 23.441 10.919 -16.675 1.00 23.45 91 ASP A N 1
ATOM 700 C CA . ASP A 1 93 ? 24.573 10.586 -17.546 1.00 23.39 91 ASP A CA 1
ATOM 701 C C . ASP A 1 93 ? 24.526 11.254 -18.935 1.00 22.94 91 ASP A C 1
ATOM 702 O O . ASP A 1 93 ? 25.454 11.086 -19.728 1.00 23.28 91 ASP A O 1
ATOM 707 N N . ALA A 1 94 ? 23.473 12.022 -19.218 1.00 21.94 92 ALA A N 1
ATOM 708 C CA . ALA A 1 94 ? 23.353 12.711 -20.510 1.00 21.16 92 ALA A CA 1
ATOM 709 C C . ALA A 1 94 ? 24.081 14.061 -20.509 1.00 20.42 92 ALA A C 1
ATOM 710 O O . ALA A 1 94 ? 23.984 14.821 -19.553 1.00 20.23 92 ALA A O 1
ATOM 712 N N . MET A 1 95 ? 24.776 14.364 -21.603 1.00 19.54 93 MET A N 1
ATOM 713 C CA . MET A 1 95 ? 25.528 15.621 -21.733 1.00 19.25 93 MET A CA 1
ATOM 714 C C . MET A 1 95 ? 24.663 16.801 -22.177 1.00 18.46 93 MET A C 1
ATOM 715 O O . MET A 1 95 ? 25.040 17.958 -22.002 1.00 18.40 93 MET A O 1
ATOM 720 N N . GLY A 1 96 ? 23.499 16.504 -22.741 1.00 17.85 94 GLY A N 1
ATOM 721 C CA . GLY A 1 96 ? 22.589 17.529 -23.216 1.00 17.38 94 GLY A CA 1
ATOM 722 C C . GLY A 1 96 ? 21.245 16.899 -23.482 1.00 16.69 94 GLY A C 1
ATOM 723 O O . GLY A 1 96 ? 21.150 15.681 -23.606 1.00 15.78 94 GLY A O 1
ATOM 724 N N . PHE A 1 97 ? 20.208 17.722 -23.570 1.00 16.47 95 PHE A N 1
ATOM 725 C CA . PHE A 1 97 ? 18.849 17.209 -23.676 1.00 16.38 95 PHE A CA 1
ATOM 726 C C . PHE A 1 97 ? 18.085 17.764 -24.866 1.00 16.36 95 PHE A C 1
ATOM 727 O O . PHE A 1 97 ? 18.164 18.950 -25.167 1.00 16.15 95 PHE A O 1
ATOM 735 N N . LEU A 1 98 ? 17.357 16.880 -25.543 1.00 16.51 96 LEU A N 1
ATOM 736 C CA . LEU A 1 98 ? 16.399 17.268 -26.573 1.00 16.77 96 LEU A CA 1
ATOM 737 C C . LEU A 1 98 ? 15.012 17.143 -25.943 1.00 16.81 96 LEU A C 1
ATOM 738 O O . LEU A 1 98 ? 14.482 16.047 -25.794 1.00 16.83 96 LEU A O 1
ATOM 743 N N . LEU A 1 99 ? 14.440 18.275 -25.541 1.00 16.91 97 LEU A N 1
ATOM 744 C CA . LEU A 1 99 ? 13.151 18.282 -24.867 1.00 16.75 97 LEU A CA 1
ATOM 745 C C . LEU A 1 99 ? 12.049 18.550 -25.884 1.00 16.78 97 LEU A C 1
ATOM 746 O O . LEU A 1 99 ? 12.038 19.609 -26.512 1.00 17.18 97 LEU A O 1
ATOM 751 N N . LEU A 1 100 ? 11.136 17.592 -26.046 1.00 16.55 98 LEU A N 1
ATOM 752 C CA . LEU A 1 100 ? 10.060 17.682 -27.041 1.00 16.92 98 LEU A CA 1
ATOM 753 C C . LEU A 1 100 ? 8.686 17.932 -26.446 1.00 16.88 98 LEU A C 1
ATOM 754 O O . LEU A 1 100 ? 8.360 17.435 -25.362 1.00 16.97 98 LEU A O 1
ATOM 759 N N . PHE A 1 101 ? 7.878 18.695 -27.175 1.00 17.03 99 PHE A N 1
ATOM 760 C CA . PHE A 1 101 ? 6.430 18.647 -27.014 1.00 17.15 99 PHE A CA 1
ATOM 761 C C . PHE A 1 101 ? 5.777 18.507 -28.390 1.00 17.04 99 PHE A C 1
ATOM 762 O O . PHE A 1 101 ? 6.447 18.594 -29.409 1.00 16.59 99 PHE A O 1
ATOM 770 N N . ASP A 1 102 ? 4.471 18.266 -28.393 1.00 17.48 100 ASP A N 1
ATOM 771 C CA . ASP A 1 102 ? 3.703 18.035 -29.613 1.00 17.78 100 ASP A CA 1
ATOM 772 C C . ASP A 1 102 ? 2.914 19.299 -29.925 1.00 17.87 100 ASP A C 1
ATOM 773 O O . ASP A 1 102 ? 2.090 19.729 -29.116 1.00 17.62 100 ASP A O 1
ATOM 778 N N . LEU A 1 103 ? 3.153 19.884 -31.097 1.00 18.29 101 LEU A N 1
ATOM 779 C CA . LEU A 1 103 ? 2.433 21.097 -31.519 1.00 18.72 101 LEU A CA 1
ATOM 780 C C . LEU A 1 103 ? 0.913 20.923 -31.550 1.00 18.98 101 LEU A C 1
ATOM 781 O O . LEU A 1 103 ? 0.178 21.908 -31.443 1.00 19.53 101 LEU A O 1
ATOM 786 N N . THR A 1 104 ? 0.447 19.683 -31.686 1.00 19.20 102 THR A N 1
ATOM 787 C CA . THR A 1 104 ? -0.988 19.393 -31.745 1.00 19.77 102 THR A CA 1
ATOM 788 C C . THR A 1 104 ? -1.606 19.055 -30.383 1.00 19.92 102 THR A C 1
ATOM 789 O O . THR A 1 104 ? -2.796 18.739 -30.302 1.00 20.14 102 THR A O 1
ATOM 793 N N . ASN A 1 105 ? -0.802 19.129 -29.325 1.00 20.12 103 ASN A N 1
ATOM 794 C CA . ASN A 1 105 ? -1.210 18.716 -27.983 1.00 20.49 103 ASN A CA 1
ATOM 795 C C . ASN A 1 105 ? -0.782 19.774 -26.967 1.00 20.71 103 ASN A C 1
ATOM 796 O O . ASN A 1 105 ? 0.373 19.811 -26.532 1.00 20.36 103 ASN A O 1
ATOM 801 N N . GLU A 1 106 ? -1.726 20.637 -26.604 1.00 21.42 104 GLU A N 1
ATOM 802 C CA . GLU A 1 106 ? -1.455 21.732 -25.680 1.00 21.69 104 GLU A CA 1
ATOM 803 C C . GLU A 1 106 ? -0.890 21.235 -24.350 1.00 21.34 104 GLU A C 1
ATOM 804 O O . GLU A 1 106 ? 0.020 21.845 -23.804 1.00 20.90 104 GLU A O 1
ATOM 810 N N . GLN A 1 107 ? -1.436 20.137 -23.832 1.00 21.55 105 GLN A N 1
ATOM 811 C CA . GLN A 1 107 ? -1.019 19.628 -22.517 1.00 21.38 105 GLN A CA 1
ATOM 812 C C . GLN A 1 107 ? 0.471 19.248 -22.478 1.00 21.18 105 GLN A C 1
ATOM 813 O O . GLN A 1 107 ? 1.140 19.475 -21.466 1.00 21.23 105 GLN A O 1
ATOM 819 N N . SER A 1 108 ? 0.983 18.679 -23.572 1.00 20.77 106 SER A N 1
ATOM 820 C CA . SER A 1 108 ? 2.408 18.332 -23.669 1.00 20.42 106 SER A CA 1
ATOM 821 C C . SER A 1 108 ? 3.282 19.580 -23.603 1.00 20.30 106 SER A C 1
ATOM 822 O O . SER A 1 108 ? 4.393 19.543 -23.070 1.00 20.06 106 SER A O 1
ATOM 825 N N . PHE A 1 109 ? 2.764 20.683 -24.137 1.00 20.28 107 PHE A N 1
ATOM 826 C CA . PHE A 1 109 ? 3.447 21.966 -24.063 1.00 20.52 107 PHE A CA 1
ATOM 827 C C . PHE A 1 109 ? 3.396 22.517 -22.634 1.00 20.58 107 PHE A C 1
ATOM 828 O O . PHE A 1 109 ? 4.410 22.954 -22.096 1.00 20.46 107 PHE A O 1
ATOM 836 N N . LEU A 1 110 ? 2.217 22.481 -22.020 1.00 20.86 108 LEU A N 1
ATOM 837 C CA . LEU A 1 110 ? 2.061 22.951 -20.636 1.00 21.04 108 LEU A CA 1
ATOM 838 C C . LEU A 1 110 ? 2.885 22.137 -19.639 1.00 21.11 108 LEU A C 1
ATOM 839 O O . LEU A 1 110 ? 3.213 22.633 -18.563 1.00 21.21 108 LEU A O 1
ATOM 844 N N . ASN A 1 111 ? 3.214 20.894 -19.994 1.00 21.19 109 ASN A N 1
ATOM 845 C CA . ASN A 1 111 ? 4.097 20.056 -19.166 1.00 20.97 109 ASN A CA 1
ATOM 846 C C . ASN A 1 111 ? 5.593 20.343 -19.328 1.00 20.71 109 ASN A C 1
ATOM 847 O O . ASN A 1 111 ? 6.395 19.778 -18.595 1.00 20.19 109 ASN A O 1
ATOM 852 N N . VAL A 1 112 ? 5.971 21.213 -20.267 1.00 20.54 110 VAL A N 1
ATOM 853 C CA . VAL A 1 112 ? 7.385 21.518 -20.514 1.00 20.80 110 VAL A CA 1
ATOM 854 C C . VAL A 1 112 ? 8.087 22.063 -19.269 1.00 20.87 110 VAL A C 1
ATOM 855 O O . VAL A 1 112 ? 9.228 21.703 -18.985 1.00 20.43 110 VAL A O 1
ATOM 859 N N . ARG A 1 113 ? 7.402 22.935 -18.537 1.00 21.08 111 ARG A N 1
ATOM 860 C CA . ARG A 1 113 ? 7.957 23.502 -17.307 1.00 21.57 111 ARG A CA 1
ATOM 861 C C . ARG A 1 113 ? 8.284 22.416 -16.277 1.00 20.87 111 ARG A C 1
ATOM 862 O O . ARG A 1 113 ? 9.293 22.501 -15.586 1.00 20.54 111 ARG A O 1
ATOM 870 N N . ASN A 1 114 ? 7.432 21.400 -16.184 1.00 20.54 112 ASN A N 1
ATOM 871 C CA . ASN A 1 114 ? 7.649 20.297 -15.240 1.00 20.45 112 ASN A CA 1
ATOM 872 C C . ASN A 1 114 ? 8.841 19.416 -15.642 1.00 19.83 112 ASN A C 1
ATOM 873 O O . ASN A 1 114 ? 9.607 18.987 -14.787 1.00 19.19 112 ASN A O 1
ATOM 878 N N . TRP A 1 115 ? 8.995 19.152 -16.941 1.00 19.29 113 TRP A N 1
ATOM 879 C CA . TRP A 1 115 ? 10.157 18.413 -17.431 1.00 18.76 113 TRP A CA 1
ATOM 880 C C . TRP A 1 115 ? 11.456 19.171 -17.148 1.00 18.29 113 TRP A C 1
ATOM 881 O O . TRP A 1 115 ? 12.442 18.574 -16.728 1.00 17.75 113 TRP A O 1
ATOM 892 N N . ILE A 1 116 ? 11.457 20.482 -17.384 1.00 18.14 114 ILE A N 1
ATOM 893 C CA . ILE A 1 116 ? 12.648 21.294 -17.117 1.00 18.14 114 ILE A CA 1
ATOM 894 C C . ILE A 1 116 ? 13.032 21.222 -15.633 1.00 17.92 114 ILE A C 1
ATOM 895 O O . ILE A 1 116 ? 14.209 21.068 -15.302 1.00 17.39 114 ILE A O 1
ATOM 900 N N . SER A 1 117 ? 12.037 21.301 -14.753 1.00 18.21 115 SER A N 1
ATOM 901 C CA . SER A 1 117 ? 12.271 21.181 -13.318 1.00 18.74 115 SER A CA 1
ATOM 902 C C . SER A 1 117 ? 12.925 19.841 -12.961 1.00 18.85 115 SER A C 1
ATOM 903 O O . SER A 1 117 ? 13.816 19.784 -12.116 1.00 18.41 115 SER A O 1
ATOM 906 N N . GLN A 1 118 ? 12.471 18.769 -13.606 1.00 18.78 116 GLN A N 1
ATOM 907 C CA . GLN A 1 118 ? 13.047 17.440 -13.383 1.00 19.16 116 GLN A CA 1
ATOM 908 C C . GLN A 1 118 ? 14.498 17.359 -13.850 1.00 19.17 116 GLN A C 1
ATOM 909 O O . GLN A 1 118 ? 15.334 16.740 -13.188 1.00 19.62 116 GLN A O 1
ATOM 915 N N . LEU A 1 119 ? 14.804 17.979 -14.986 1.00 19.22 117 LEU A N 1
ATOM 916 C CA . LEU A 1 119 ? 16.193 18.047 -15.453 1.00 19.62 117 LEU A CA 1
ATOM 917 C C . LEU A 1 119 ? 17.092 18.835 -14.497 1.00 19.88 117 LEU A C 1
ATOM 918 O O . LEU A 1 119 ? 18.218 18.424 -14.209 1.00 19.70 117 LEU A O 1
ATOM 923 N N . GLN A 1 120 ? 16.597 19.970 -14.015 1.00 20.40 118 GLN A N 1
ATOM 924 C CA . GLN A 1 120 ? 17.372 20.795 -13.088 1.00 20.92 118 GLN A CA 1
ATOM 925 C C . GLN A 1 120 ? 17.713 20.034 -11.809 1.00 21.06 118 GLN A C 1
ATOM 926 O O . GLN A 1 120 ? 18.767 20.261 -11.224 1.00 20.62 118 GLN A O 1
ATOM 932 N N . MET A 1 121 ? 16.833 19.126 -11.390 1.00 21.40 119 MET A N 1
ATOM 933 C CA . MET A 1 121 ? 17.087 18.307 -10.203 1.00 22.00 119 MET A CA 1
ATOM 934 C C . MET A 1 121 ? 18.051 17.148 -10.474 1.00 21.89 119 MET A C 1
ATOM 935 O O . MET A 1 121 ? 18.942 16.869 -9.660 1.00 21.71 119 MET A O 1
ATOM 940 N N . HIS A 1 122 ? 17.871 16.477 -11.609 1.00 21.67 120 HIS A N 1
ATOM 941 C CA . HIS A 1 122 ? 18.505 15.178 -11.843 1.00 21.86 120 HIS A CA 1
ATOM 942 C C . HIS A 1 122 ? 19.664 15.165 -12.839 1.00 22.23 120 HIS A C 1
ATOM 943 O O . HIS A 1 122 ? 20.420 14.190 -12.882 1.00 22.38 120 HIS A O 1
ATOM 950 N N . ALA A 1 123 ? 19.809 16.226 -13.630 1.00 22.65 121 ALA A N 1
ATOM 951 C CA . ALA A 1 123 ? 20.891 16.307 -14.612 1.00 23.05 121 ALA A CA 1
ATOM 952 C C . ALA A 1 123 ? 22.246 16.525 -13.941 1.00 23.48 121 ALA A C 1
ATOM 953 O O . ALA A 1 123 ? 22.318 16.819 -12.742 1.00 23.10 121 ALA A O 1
ATOM 955 N N . TYR A 1 124 ? 23.310 16.384 -14.730 1.00 24.19 122 TYR A N 1
ATOM 956 C CA . TYR A 1 124 ? 24.687 16.574 -14.248 1.00 24.80 122 TYR A CA 1
ATOM 957 C C . TYR A 1 124 ? 24.906 17.992 -13.703 1.00 25.14 122 TYR A C 1
ATOM 958 O O . TYR A 1 124 ? 25.760 18.208 -12.840 1.00 25.69 122 TYR A O 1
ATOM 967 N N . SER A 1 125 ? 24.146 18.946 -14.232 1.00 25.47 123 SER A N 1
ATOM 968 C CA . SER A 1 125 ? 24.170 20.326 -13.774 1.00 25.67 123 SER A CA 1
ATOM 969 C C . SER A 1 125 ? 22.752 20.826 -13.531 1.00 25.85 123 SER A C 1
ATOM 970 O O . SER A 1 125 ? 21.788 20.276 -14.070 1.00 25.93 123 SER A O 1
ATOM 973 N N . GLU A 1 126 ? 22.638 21.879 -12.725 1.00 25.82 124 GLU A N 1
ATOM 974 C CA . GLU A 1 126 ? 21.365 22.570 -12.514 1.00 26.21 124 GLU A CA 1
ATOM 975 C C . GLU A 1 126 ? 20.942 23.367 -13.740 1.00 25.85 124 GLU A C 1
ATOM 976 O O . GLU A 1 126 ? 19.791 23.767 -13.850 1.00 26.27 124 GLU A O 1
ATOM 982 N N . ASN A 1 127 ? 21.883 23.603 -14.648 1.00 25.58 125 ASN A N 1
ATOM 983 C CA . ASN A 1 127 ? 21.652 24.418 -15.828 1.00 25.37 125 ASN A CA 1
ATOM 984 C C . ASN A 1 127 ? 22.213 23.695 -17.062 1.00 24.77 125 ASN A C 1
ATOM 985 O O . ASN A 1 127 ? 23.150 24.171 -17.703 1.00 25.03 125 ASN A O 1
ATOM 990 N N . PRO A 1 128 ? 21.633 22.529 -17.402 1.00 23.83 126 PRO A N 1
ATOM 991 C CA . PRO A 1 128 ? 22.176 21.732 -18.494 1.00 23.31 126 PRO A CA 1
ATOM 992 C C . PRO A 1 128 ? 21.749 22.304 -19.833 1.00 22.71 126 PRO A C 1
ATOM 993 O O . PRO A 1 128 ? 20.768 23.038 -19.895 1.00 22.65 126 PRO A O 1
ATOM 997 N N . ASP A 1 129 ? 22.483 21.971 -20.889 1.00 22.37 127 ASP A N 1
ATOM 998 C CA . ASP A 1 129 ? 22.114 22.389 -22.239 1.00 21.94 127 ASP A CA 1
ATOM 999 C C . ASP A 1 129 ? 20.861 21.636 -22.678 1.00 21.41 127 ASP A C 1
ATOM 1000 O O . ASP A 1 129 ? 20.808 20.405 -22.608 1.00 20.90 127 ASP A O 1
ATOM 1005 N N . ILE A 1 130 ? 19.849 22.399 -23.084 1.00 20.77 128 ILE A N 1
ATOM 1006 C CA . ILE A 1 130 ? 18.569 21.871 -23.545 1.00 20.59 128 ILE A CA 1
ATOM 1007 C C . ILE A 1 130 ? 18.192 22.579 -24.846 1.00 20.25 128 ILE A C 1
ATOM 1008 O O . ILE A 1 130 ? 18.328 23.799 -24.949 1.00 20.09 128 ILE A O 1
ATOM 1013 N N . VAL A 1 131 ? 17.745 21.814 -25.840 1.00 19.64 129 VAL A N 1
ATOM 1014 C CA . VAL A 1 131 ? 17.114 22.382 -27.030 1.00 19.31 129 VAL A CA 1
ATOM 1015 C C . VAL A 1 131 ? 15.646 21.963 -27.018 1.00 19.05 129 VAL A C 1
ATOM 1016 O O . VAL A 1 131 ? 15.336 20.774 -26.877 1.00 18.67 129 VAL A O 1
ATOM 1020 N N . LEU A 1 132 ? 14.754 22.951 -27.121 1.00 18.61 130 LEU A N 1
ATOM 1021 C CA . LEU A 1 132 ? 13.307 22.711 -27.114 1.00 18.31 130 LEU A CA 1
ATOM 1022 C C . LEU A 1 132 ? 12.800 22.512 -28.534 1.00 18.33 130 LEU A C 1
ATOM 1023 O O . LEU A 1 132 ? 13.057 23.342 -29.417 1.00 18.12 130 LEU A O 1
ATOM 1028 N N . CYS A 1 133 ? 12.086 21.406 -28.741 1.00 18.03 131 CYS A N 1
ATOM 1029 C CA . CYS A 1 133 ? 11.541 21.052 -30.044 1.00 17.94 131 CYS A CA 1
ATOM 1030 C C . CYS A 1 133 ? 10.027 20.950 -29.954 1.00 17.36 131 CYS A C 1
ATOM 1031 O O . CYS A 1 133 ? 9.500 20.143 -29.190 1.00 17.40 131 CYS A O 1
ATOM 1034 N N . GLY A 1 134 ? 9.336 21.787 -30.724 1.00 16.69 132 GLY A N 1
ATOM 1035 C CA . GLY A 1 134 ? 7.900 21.664 -30.924 1.00 16.54 132 GLY A CA 1
ATOM 1036 C C . GLY A 1 134 ? 7.650 20.790 -32.144 1.00 15.99 132 GLY A C 1
ATOM 1037 O O . GLY A 1 134 ? 7.755 21.253 -33.282 1.00 15.63 132 GLY A O 1
ATOM 1038 N N . ASN A 1 135 ? 7.305 19.528 -31.909 1.00 15.56 133 ASN A N 1
ATOM 1039 C CA . ASN A 1 135 ? 7.242 18.537 -32.983 1.00 15.69 133 ASN A CA 1
ATOM 1040 C C . ASN A 1 135 ? 5.863 18.413 -33.650 1.00 15.60 133 ASN A C 1
ATOM 1041 O O . ASN A 1 135 ? 4.857 18.905 -33.128 1.00 15.18 133 ASN A O 1
ATOM 1046 N N . LYS A 1 136 ? 5.852 17.752 -34.811 1.00 15.72 134 LYS A N 1
ATOM 1047 C CA . LYS A 1 136 ? 4.663 17.526 -35.645 1.00 16.10 134 LYS A CA 1
ATOM 1048 C C . LYS A 1 136 ? 4.229 18.812 -36.360 1.00 16.35 134 LYS A C 1
ATOM 1049 O O . LYS A 1 136 ? 3.032 19.070 -36.531 1.00 16.36 134 LYS A O 1
ATOM 1055 N N . SER A 1 137 ? 5.209 19.594 -36.814 1.00 16.92 135 SER A N 1
ATOM 1056 C CA . SER A 1 137 ? 4.916 20.864 -37.491 1.00 17.52 135 SER A CA 1
ATOM 1057 C C . SER A 1 137 ? 4.192 20.656 -38.829 1.00 18.22 135 SER A C 1
ATOM 1058 O O . SER A 1 137 ? 3.503 21.560 -39.314 1.00 18.35 135 SER A O 1
ATOM 1061 N N . ASP A 1 138 ? 4.334 19.465 -39.411 1.00 18.68 136 ASP A N 1
ATOM 1062 C CA . ASP A 1 138 ? 3.615 19.117 -40.641 1.00 19.16 136 ASP A CA 1
ATOM 1063 C C . ASP A 1 138 ? 2.092 19.001 -40.465 1.00 19.92 136 ASP A C 1
ATOM 1064 O O . ASP A 1 138 ? 1.364 18.989 -41.459 1.00 20.09 136 ASP A O 1
ATOM 1069 N N . LEU A 1 139 ? 1.608 18.917 -39.222 1.00 20.52 137 LEU A N 1
ATOM 1070 C CA . LEU A 1 139 ? 0.179 18.745 -38.958 1.00 21.47 137 LEU A CA 1
ATOM 1071 C C . LEU A 1 139 ? -0.503 20.075 -38.614 1.00 22.59 137 LEU A C 1
ATOM 1072 O O . LEU A 1 139 ? -1.177 20.189 -37.593 1.00 22.52 137 LEU A O 1
ATOM 1077 N N . GLU A 1 140 ? -0.349 21.060 -39.499 1.00 24.40 138 GLU A N 1
ATOM 1078 C CA . GLU A 1 140 ? -0.848 22.424 -39.262 1.00 25.05 138 GLU A CA 1
ATOM 1079 C C . GLU A 1 140 ? -2.354 22.493 -38.981 1.00 25.86 138 GLU A C 1
ATOM 1080 O O . GLU A 1 140 ? -2.803 23.328 -38.193 1.00 26.25 138 GLU A O 1
ATOM 1086 N N . ASP A 1 141 ? -3.132 21.615 -39.605 1.00 26.68 139 ASP A N 1
ATOM 1087 C CA . ASP A 1 141 ? -4.584 21.589 -39.381 1.00 26.99 139 ASP A CA 1
ATOM 1088 C C . ASP A 1 141 ? -4.967 21.115 -37.979 1.00 27.34 139 ASP A C 1
ATOM 1089 O O . ASP A 1 141 ? -6.083 21.361 -37.524 1.00 27.38 139 ASP A O 1
ATOM 1094 N N . GLN A 1 142 ? -4.050 20.431 -37.302 1.00 27.45 140 GLN A N 1
ATOM 1095 C CA . GLN A 1 142 ? -4.297 19.934 -35.946 1.00 27.63 140 GLN A CA 1
ATOM 1096 C C . GLN A 1 142 ? -3.535 20.742 -34.900 1.00 27.30 140 GLN A C 1
ATOM 1097 O O . GLN A 1 142 ? -3.509 20.377 -33.725 1.00 27.35 140 GLN A O 1
ATOM 1103 N N . ARG A 1 143 ? -2.927 21.844 -35.325 1.00 27.19 141 ARG A N 1
ATOM 1104 C CA . ARG A 1 143 ? -2.077 22.625 -34.446 1.00 27.07 141 ARG A CA 1
ATOM 1105 C C . ARG A 1 143 ? -2.887 23.208 -33.289 1.00 27.10 141 ARG A C 1
ATOM 1106 O O . ARG A 1 143 ? -4.005 23.707 -33.486 1.00 26.88 141 ARG A O 1
ATOM 1114 N N . ALA A 1 144 ? -2.323 23.113 -32.088 1.00 26.71 142 ALA A N 1
ATOM 1115 C CA . ALA A 1 144 ? -2.974 23.601 -30.870 1.00 26.66 142 ALA A CA 1
ATOM 1116 C C . ALA A 1 144 ? -2.081 24.519 -30.023 1.00 26.68 142 ALA A C 1
ATOM 1117 O O . ALA A 1 144 ? -2.550 25.076 -29.033 1.00 26.84 142 ALA A O 1
ATOM 1119 N N . VAL A 1 145 ? -0.812 24.674 -30.401 1.00 26.64 143 VAL A N 1
ATOM 1120 C CA . VAL A 1 145 ? 0.124 25.524 -29.668 1.00 26.99 143 VAL A CA 1
ATOM 1121 C C . VAL A 1 145 ? 0.635 26.621 -30.593 1.00 27.10 143 VAL A C 1
ATOM 1122 O O . VAL A 1 145 ? 1.167 26.329 -31.655 1.00 26.84 143 VAL A O 1
ATOM 1126 N N . LYS A 1 146 ? 0.484 27.878 -30.182 1.00 27.74 144 LYS A N 1
ATOM 1127 C CA . LYS A 1 146 ? 0.905 29.011 -31.004 1.00 28.30 144 LYS A CA 1
ATOM 1128 C C . LYS A 1 146 ? 2.420 29.178 -30.923 1.00 28.43 144 LYS A C 1
ATOM 1129 O O . LYS A 1 146 ? 3.002 29.094 -29.837 1.00 28.29 144 LYS A O 1
ATOM 1135 N N . GLU A 1 147 ? 3.051 29.415 -32.074 1.00 28.81 145 GLU A N 1
ATOM 1136 C CA . GLU A 1 147 ? 4.510 29.538 -32.155 1.00 29.04 145 GLU A CA 1
ATOM 1137 C C . GLU A 1 147 ? 5.029 30.562 -31.153 1.00 29.08 145 GLU A C 1
ATOM 1138 O O . GLU A 1 147 ? 6.041 30.335 -30.488 1.00 28.93 145 GLU A O 1
ATOM 1144 N N . GLU A 1 148 ? 4.321 31.683 -31.048 1.00 29.27 146 GLU A N 1
ATOM 1145 C CA . GLU A 1 148 ? 4.780 32.813 -30.241 1.00 29.61 146 GLU A CA 1
ATOM 1146 C C . GLU A 1 148 ? 4.803 32.463 -28.757 1.00 29.53 146 GLU A C 1
ATOM 1147 O O . GLU A 1 148 ? 5.696 32.892 -28.026 1.00 29.61 146 GLU A O 1
ATOM 1153 N N . GLU A 1 149 ? 3.813 31.684 -28.330 1.00 29.61 147 GLU A N 1
ATOM 1154 C CA . GLU A 1 149 ? 3.720 31.187 -26.958 1.00 29.85 147 GLU A CA 1
ATOM 1155 C C . GLU A 1 149 ? 4.927 30.306 -26.610 1.00 29.65 147 GLU A C 1
ATOM 1156 O O . GLU A 1 149 ? 5.559 30.480 -25.565 1.00 29.32 147 GLU A O 1
ATOM 1162 N N . ALA A 1 150 ? 5.234 29.361 -27.498 1.00 29.46 148 ALA A N 1
ATOM 1163 C CA . ALA A 1 150 ? 6.374 28.464 -27.323 1.00 29.67 148 ALA A CA 1
ATOM 1164 C C . ALA A 1 150 ? 7.696 29.228 -27.302 1.00 29.69 148 ALA A C 1
ATOM 1165 O O . ALA A 1 150 ? 8.560 28.951 -26.469 1.00 29.41 148 ALA A O 1
ATOM 1167 N N . ARG A 1 151 ? 7.849 30.184 -28.222 1.00 30.05 149 ARG A N 1
ATOM 1168 C CA . ARG A 1 151 ? 9.041 31.040 -28.263 1.00 30.41 149 ARG A CA 1
ATOM 1169 C C . ARG A 1 151 ? 9.197 31.836 -26.974 1.00 30.30 149 ARG A C 1
ATOM 1170 O O . ARG A 1 151 ? 10.303 31.959 -26.451 1.00 29.90 149 ARG A O 1
ATOM 1178 N N . GLU A 1 152 ? 8.085 32.375 -26.479 1.00 30.66 150 GLU A N 1
ATOM 1179 C CA . GLU A 1 152 ? 8.070 33.117 -25.219 1.00 30.78 150 GLU A CA 1
ATOM 1180 C C . GLU A 1 152 ? 8.593 32.225 -24.091 1.00 30.68 150 GLU A C 1
ATOM 1181 O O . GLU A 1 152 ? 9.491 32.620 -23.354 1.00 30.66 150 GLU A O 1
ATOM 1187 N N . LEU A 1 153 ? 8.041 31.018 -23.978 1.00 30.36 151 LEU A N 1
ATOM 1188 C CA . LEU A 1 153 ? 8.482 30.054 -22.967 1.00 30.17 151 LEU A CA 1
ATOM 1189 C C . LEU A 1 153 ? 9.978 29.783 -23.106 1.00 30.05 151 LEU A C 1
ATOM 1190 O O . LEU A 1 153 ? 10.725 29.906 -22.138 1.00 29.87 151 LEU A O 1
ATOM 1195 N N . ALA A 1 154 ? 10.409 29.428 -24.315 1.00 29.87 152 ALA A N 1
ATOM 1196 C CA . ALA A 1 154 ? 11.817 29.129 -24.579 1.00 30.10 152 ALA A CA 1
ATOM 1197 C C . ALA A 1 154 ? 12.717 30.305 -24.212 1.00 30.16 152 ALA A C 1
ATOM 1198 O O . ALA A 1 154 ? 13.807 30.117 -23.660 1.00 29.91 152 ALA A O 1
ATOM 1200 N N . GLU A 1 155 ? 12.252 31.512 -24.529 1.00 30.47 153 GLU A N 1
ATOM 1201 C CA . GLU A 1 155 ? 12.973 32.741 -24.204 1.00 30.61 153 GLU A CA 1
ATOM 1202 C C . GLU A 1 155 ? 13.172 32.891 -22.694 1.00 30.25 153 GLU A C 1
ATOM 1203 O O . GLU A 1 155 ? 14.256 33.252 -22.254 1.00 30.51 153 GLU A O 1
ATOM 1209 N N . LYS A 1 156 ? 12.137 32.605 -21.908 1.00 30.02 154 LYS A N 1
ATOM 1210 C CA . LYS A 1 156 ? 12.230 32.727 -20.445 1.00 29.72 154 LYS A CA 1
ATOM 1211 C C . LYS A 1 156 ? 13.324 31.839 -19.857 1.00 29.42 154 LYS A C 1
ATOM 1212 O O . LYS A 1 156 ? 14.009 32.239 -18.915 1.00 29.49 154 LYS A O 1
ATOM 1218 N N . TYR A 1 157 ? 13.493 30.643 -20.416 1.00 28.62 155 TYR A N 1
ATOM 1219 C CA . TYR A 1 157 ? 14.499 29.698 -19.927 1.00 27.96 155 TYR A CA 1
ATOM 1220 C C . TYR A 1 157 ? 15.859 29.861 -20.591 1.00 27.32 155 TYR A C 1
ATOM 1221 O O . TYR A 1 157 ? 16.829 29.220 -20.175 1.00 27.60 155 TYR A O 1
ATOM 1230 N N . GLY A 1 158 ? 15.937 30.705 -21.617 1.00 26.20 156 GLY A N 1
ATOM 1231 C CA . GLY A 1 158 ? 17.166 30.868 -22.383 1.00 25.72 156 GLY A CA 1
ATOM 1232 C C . GLY A 1 158 ? 17.554 29.624 -23.163 1.00 25.14 156 GLY A C 1
ATOM 1233 O O . GLY A 1 158 ? 18.734 29.287 -23.254 1.00 24.87 156 GLY A O 1
ATOM 1234 N N . ILE A 1 159 ? 16.563 28.943 -23.737 1.00 24.31 157 ILE A N 1
ATOM 1235 C CA . ILE A 1 159 ? 16.817 27.728 -24.525 1.00 23.94 157 ILE A CA 1
ATOM 1236 C C . ILE A 1 159 ? 16.406 27.935 -25.991 1.00 23.23 157 ILE A C 1
ATOM 1237 O O . ILE A 1 159 ? 15.411 28.615 -26.257 1.00 23.86 157 ILE A O 1
ATOM 1242 N N . PRO A 1 160 ? 17.174 27.371 -26.945 1.00 22.30 158 PRO A N 1
ATOM 1243 C CA . PRO A 1 160 ? 16.738 27.419 -28.348 1.00 21.60 158 PRO A CA 1
ATOM 1244 C C . PRO A 1 160 ? 15.419 26.679 -28.587 1.00 20.91 158 PRO A C 1
ATOM 1245 O O . PRO A 1 160 ? 15.172 25.644 -27.965 1.00 20.63 158 PRO A O 1
ATOM 1249 N N . TYR A 1 161 ? 14.589 27.216 -29.482 1.00 20.18 159 TYR A N 1
ATOM 1250 C CA . TYR A 1 161 ? 13.333 26.582 -29.879 1.00 19.97 159 TYR A CA 1
ATOM 1251 C C . TYR A 1 161 ? 13.369 26.270 -31.365 1.00 19.62 159 TYR A C 1
ATOM 1252 O O . TYR A 1 161 ? 13.637 27.155 -32.179 1.00 19.58 159 TYR A O 1
ATOM 1261 N N . PHE A 1 162 ? 13.099 25.017 -31.717 1.00 19.31 160 PHE A N 1
ATOM 1262 C CA . PHE A 1 162 ? 12.879 24.645 -33.113 1.00 18.97 160 PHE A CA 1
ATOM 1263 C C . PHE A 1 162 ? 11.516 23.991 -33.277 1.00 18.63 160 PHE A C 1
ATOM 1264 O O . PHE A 1 162 ? 11.082 23.210 -32.424 1.00 18.47 160 PHE A O 1
ATOM 1272 N N . GLU A 1 163 ? 10.833 24.322 -34.367 1.00 18.14 161 GLU A N 1
ATOM 1273 C CA . GLU A 1 163 ? 9.626 23.602 -34.733 1.00 18.06 161 GLU A CA 1
ATOM 1274 C C . GLU A 1 163 ? 10.033 22.530 -35.729 1.00 17.51 161 GLU A C 1
ATOM 1275 O O . GLU A 1 163 ? 10.605 22.828 -36.785 1.00 17.52 161 GLU A O 1
ATOM 1281 N N . THR A 1 164 ? 9.758 21.281 -35.370 1.00 16.76 162 THR A N 1
ATOM 1282 C CA . THR A 1 164 ? 10.300 20.137 -36.084 1.00 16.25 162 THR A CA 1
ATOM 1283 C C . THR A 1 164 ? 9.201 19.251 -36.653 1.00 15.59 162 THR A C 1
ATOM 1284 O O . THR A 1 164 ? 8.044 19.314 -36.231 1.00 15.26 162 THR A O 1
ATOM 1288 N N . SER A 1 165 ? 9.590 18.437 -37.630 1.00 15.34 163 SER A N 1
ATOM 1289 C CA . SER A 1 165 ? 8.755 17.351 -38.123 1.00 15.18 163 SER A CA 1
ATOM 1290 C C . SER A 1 165 ? 9.612 16.111 -38.287 1.00 14.75 163 SER A C 1
ATOM 1291 O O . SER A 1 165 ? 10.524 16.102 -39.106 1.00 14.67 163 SER A O 1
ATOM 1294 N N . ALA A 1 166 ? 9.321 15.079 -37.500 1.00 14.58 164 ALA A N 1
ATOM 1295 C CA . ALA A 1 166 ? 9.932 13.766 -37.685 1.00 14.97 164 ALA A CA 1
ATOM 1296 C C . ALA A 1 166 ? 9.419 13.090 -38.961 1.00 15.02 164 ALA A C 1
ATOM 1297 O O . ALA A 1 166 ? 10.059 12.180 -39.475 1.00 15.29 164 ALA A O 1
ATOM 1299 N N . ALA A 1 167 ? 8.259 13.526 -39.456 1.00 14.90 165 ALA A N 1
ATOM 1300 C CA . ALA A 1 167 ? 7.698 12.982 -40.697 1.00 14.98 165 ALA A CA 1
ATOM 1301 C C . ALA A 1 167 ? 8.591 13.294 -41.897 1.00 14.73 165 ALA A C 1
ATOM 1302 O O . ALA A 1 167 ? 8.952 12.404 -42.656 1.00 15.12 165 ALA A O 1
ATOM 1304 N N . ASN A 1 168 ? 8.960 14.557 -42.052 1.00 14.79 166 ASN A N 1
ATOM 1305 C CA . ASN A 1 168 ? 9.725 14.990 -43.226 1.00 15.04 166 ASN A CA 1
ATOM 1306 C C . ASN A 1 168 ? 11.137 15.503 -42.917 1.00 15.08 166 ASN A C 1
ATOM 1307 O O . ASN A 1 168 ? 11.890 15.814 -43.838 1.00 14.66 166 ASN A O 1
ATOM 1312 N N . GLY A 1 169 ? 11.485 15.584 -41.634 1.00 15.22 167 GLY A N 1
ATOM 1313 C CA . GLY A 1 169 ? 12.841 15.939 -41.202 1.00 15.39 167 GLY A CA 1
ATOM 1314 C C . GLY A 1 169 ? 13.102 17.418 -40.941 1.00 15.49 167 GLY A C 1
ATOM 1315 O O . GLY A 1 169 ? 14.213 17.788 -40.545 1.00 15.47 167 GLY A O 1
ATOM 1316 N N . THR A 1 170 ? 12.098 18.266 -41.146 1.00 15.64 168 THR A N 1
ATOM 1317 C CA . THR A 1 170 ? 12.277 19.714 -41.016 1.00 16.09 168 THR A CA 1
ATOM 1318 C C . THR A 1 170 ? 12.848 20.090 -39.650 1.00 16.29 168 THR A C 1
ATOM 1319 O O . THR A 1 170 ? 12.280 19.729 -38.618 1.00 15.53 168 THR A O 1
ATOM 1323 N N . ASN A 1 171 ? 13.991 20.778 -39.669 1.00 16.41 169 ASN A N 1
ATOM 1324 C CA . ASN A 1 171 ? 14.657 21.301 -38.465 1.00 17.09 169 ASN A CA 1
ATOM 1325 C C . ASN A 1 171 ? 15.224 20.265 -37.487 1.00 17.59 169 ASN A C 1
ATOM 1326 O O . ASN A 1 171 ? 15.737 20.640 -36.432 1.00 17.79 169 ASN A O 1
ATOM 1331 N N . ILE A 1 172 ? 15.166 18.977 -37.830 1.00 18.05 170 ILE A N 1
ATOM 1332 C CA . ILE A 1 172 ? 15.630 17.925 -36.912 1.00 18.52 170 ILE A CA 1
ATOM 1333 C C . ILE A 1 172 ? 17.152 18.008 -36.787 1.00 19.00 170 ILE A C 1
ATOM 1334 O O . ILE A 1 172 ? 17.690 18.118 -35.679 1.00 19.31 170 ILE A O 1
ATOM 1339 N N . SER A 1 173 ? 17.844 17.977 -37.925 1.00 19.58 171 SER A N 1
ATOM 1340 C CA . SER A 1 173 ? 19.307 18.089 -37.924 1.00 19.89 171 SER A CA 1
ATOM 1341 C C . SER A 1 173 ? 19.754 19.426 -37.321 1.00 20.26 171 SER A C 1
ATOM 1342 O O . SER A 1 173 ? 20.747 19.476 -36.589 1.00 20.18 171 SER A O 1
ATOM 1345 N N . HIS A 1 174 ? 19.011 20.494 -37.619 1.00 20.56 172 HIS A N 1
ATOM 1346 C CA . HIS A 1 174 ? 19.220 21.806 -36.985 1.00 21.05 172 HIS A CA 1
ATOM 1347 C C . HIS A 1 174 ? 19.273 21.722 -35.468 1.00 20.90 172 HIS A C 1
ATOM 1348 O O . HIS A 1 174 ? 20.236 22.176 -34.843 1.00 20.74 172 HIS A O 1
ATOM 1355 N N . ALA A 1 175 ? 18.204 21.175 -34.892 1.00 20.60 173 ALA A N 1
ATOM 1356 C CA . ALA A 1 175 ? 18.040 21.112 -33.441 1.00 20.75 173 ALA A CA 1
ATOM 1357 C C . ALA A 1 175 ? 19.174 20.329 -32.788 1.00 20.51 173 ALA A C 1
ATOM 1358 O O . ALA A 1 175 ? 19.732 20.757 -31.779 1.00 20.79 173 ALA A O 1
ATOM 1360 N N . ILE A 1 176 ? 19.520 19.191 -33.381 1.00 20.46 174 ILE A N 1
ATOM 1361 C CA . ILE A 1 176 ? 20.536 18.296 -32.815 1.00 20.60 174 ILE A CA 1
ATOM 1362 C C . ILE A 1 176 ? 21.955 18.838 -32.999 1.00 20.45 174 ILE A C 1
ATOM 1363 O O . ILE A 1 176 ? 22.785 18.735 -32.101 1.00 20.02 174 ILE A O 1
ATOM 1368 N N . GLU A 1 177 ? 22.226 19.432 -34.155 1.00 20.69 175 GLU A N 1
ATOM 1369 C CA . GLU A 1 177 ? 23.513 20.094 -34.381 1.00 21.20 175 GLU A CA 1
ATOM 1370 C C . GLU A 1 177 ? 23.729 21.282 -33.435 1.00 20.99 175 GLU A C 1
ATOM 1371 O O . GLU A 1 177 ? 24.850 21.523 -32.990 1.00 21.08 175 GLU A O 1
ATOM 1377 N N . MET A 1 178 ? 22.655 22.007 -33.132 1.00 21.21 176 MET A N 1
ATOM 1378 C CA . MET A 1 178 ? 22.679 23.088 -32.139 1.00 21.14 176 MET A CA 1
ATOM 1379 C C . MET A 1 178 ? 23.102 22.531 -30.776 1.00 20.81 176 MET A C 1
ATOM 1380 O O . MET A 1 178 ? 24.001 23.066 -30.114 1.00 20.60 176 MET A O 1
ATOM 1385 N N . LEU A 1 179 ? 22.460 21.441 -30.373 1.00 20.37 177 LEU A N 1
ATOM 1386 C CA . LEU A 1 179 ? 22.772 20.790 -29.109 1.00 20.43 177 LEU A CA 1
ATOM 1387 C C . LEU A 1 179 ? 24.221 20.309 -29.088 1.00 20.32 177 LEU A C 1
ATOM 1388 O O . LEU A 1 179 ? 24.897 20.442 -28.072 1.00 20.16 177 LEU A O 1
ATOM 1393 N N . LEU A 1 180 ? 24.697 19.774 -30.212 1.00 20.54 178 LEU A N 1
ATOM 1394 C CA . LEU A 1 180 ? 26.103 19.377 -30.340 1.00 20.83 178 LEU A CA 1
ATOM 1395 C C . LEU A 1 180 ? 27.047 20.578 -30.197 1.00 21.05 178 LEU A C 1
ATOM 1396 O O . LEU A 1 180 ? 28.064 20.495 -29.510 1.00 20.93 178 LEU A O 1
ATOM 1401 N N . ASP A 1 181 ? 26.700 21.692 -30.835 1.00 21.42 179 ASP A N 1
ATOM 1402 C CA . ASP A 1 181 ? 27.514 22.905 -30.757 1.00 21.89 179 ASP A CA 1
ATOM 1403 C C . ASP A 1 181 ? 27.617 23.409 -29.314 1.00 22.22 179 ASP A C 1
ATOM 1404 O O . ASP A 1 181 ? 28.702 23.778 -28.850 1.00 22.05 179 ASP A O 1
ATOM 1409 N N . LEU A 1 182 ? 26.488 23.402 -28.607 1.00 22.38 180 LEU A N 1
ATOM 1410 C CA . LEU A 1 182 ? 26.453 23.821 -27.205 1.00 22.96 180 LEU A CA 1
ATOM 1411 C C . LEU A 1 182 ? 27.366 22.983 -26.307 1.00 23.42 180 LEU A C 1
ATOM 1412 O O . LEU A 1 182 ? 28.045 23.526 -25.435 1.00 23.09 180 LEU A O 1
ATOM 1417 N N . ILE A 1 183 ? 27.401 21.668 -26.504 1.00 24.24 181 ILE A N 1
ATOM 1418 C CA . ILE A 1 183 ? 28.217 20.835 -25.612 1.00 24.90 181 ILE A CA 1
ATOM 1419 C C . ILE A 1 183 ? 29.708 20.886 -25.977 1.00 25.48 181 ILE A C 1
ATOM 1420 O O . ILE A 1 183 ? 30.563 20.823 -25.088 1.00 25.07 181 ILE A O 1
ATOM 1425 N N . MET A 1 184 ? 30.016 21.025 -27.270 1.00 26.06 182 MET A N 1
ATOM 1426 C CA . MET A 1 184 ? 31.407 21.155 -27.712 1.00 26.82 182 MET A CA 1
ATOM 1427 C C . MET A 1 184 ? 32.007 22.489 -27.251 1.00 27.59 182 MET A C 1
ATOM 1428 O O . MET A 1 184 ? 33.196 22.560 -26.938 1.00 27.41 182 MET A O 1
ATOM 1433 N N . LYS A 1 185 ? 31.184 23.539 -27.214 1.00 28.74 183 LYS A N 1
ATOM 1434 C CA . LYS A 1 185 ? 31.609 24.830 -26.669 1.00 29.81 183 LYS A CA 1
ATOM 1435 C C . LYS A 1 185 ? 31.777 24.786 -25.152 1.00 30.58 183 LYS A C 1
ATOM 1436 O O . LYS A 1 185 ? 32.663 25.443 -24.603 1.00 30.77 183 LYS A O 1
ATOM 1442 N N . ARG A 1 186 ? 30.920 24.023 -24.479 1.00 31.63 184 ARG A N 1
ATOM 1443 C CA . ARG A 1 186 ? 31.073 23.779 -23.047 1.00 32.25 184 ARG A CA 1
ATOM 1444 C C . ARG A 1 186 ? 32.390 23.052 -22.765 1.00 32.90 184 ARG A C 1
ATOM 1445 O O . ARG A 1 186 ? 33.081 23.363 -21.792 1.00 32.98 184 ARG A O 1
ATOM 1453 N N . MET A 1 187 ? 32.730 22.086 -23.616 1.00 33.69 185 MET A N 1
ATOM 1454 C CA . MET A 1 187 ? 34.014 21.389 -23.521 1.00 34.30 185 MET A CA 1
ATOM 1455 C C . MET A 1 187 ? 35.160 22.384 -23.699 1.00 35.00 185 MET A C 1
ATOM 1456 O O . MET A 1 187 ? 36.150 22.328 -22.968 1.00 35.11 185 MET A O 1
ATOM 1461 N N . GLU A 1 188 ? 35.017 23.285 -24.672 1.00 35.83 186 GLU A N 1
ATOM 1462 C CA . GLU A 1 188 ? 36.001 24.350 -24.917 1.00 36.46 186 GLU A CA 1
ATOM 1463 C C . GLU A 1 188 ? 36.122 25.284 -23.712 1.00 36.91 186 GLU A C 1
ATOM 1464 O O . GLU A 1 188 ? 37.232 25.561 -23.251 1.00 37.00 186 GLU A O 1
ATOM 1470 N N . ARG A 1 189 ? 34.979 25.769 -23.224 1.00 37.41 187 ARG A N 1
ATOM 1471 C CA . ARG A 1 189 ? 34.904 26.554 -21.982 1.00 37.85 187 ARG A CA 1
ATOM 1472 C C . ARG A 1 189 ? 35.705 25.909 -20.851 1.00 38.13 187 ARG A C 1
ATOM 1473 O O . ARG A 1 189 ? 36.536 26.564 -20.225 1.00 38.28 187 ARG A O 1
ATOM 1481 N N . SER A 1 190 ? 35.436 24.632 -20.585 1.00 38.41 188 SER A N 1
ATOM 1482 C CA . SER A 1 190 ? 36.071 23.919 -19.472 1.00 38.57 188 SER A CA 1
ATOM 1483 C C . SER A 1 190 ? 37.283 23.123 -19.937 1.00 38.78 188 SER A C 1
ATOM 1484 O O . SER A 1 190 ? 38.393 23.330 -19.443 1.00 38.79 188 SER A O 1
ATOM 1487 N N . GLY B 2 1 ? 6.348 -15.070 -22.337 1.00 30.05 5 GLY B N 1
ATOM 1488 C CA . GLY B 2 1 ? 6.427 -14.490 -20.967 1.00 30.03 5 GLY B CA 1
ATOM 1489 C C . GLY B 2 1 ? 5.290 -13.530 -20.690 1.00 29.99 5 GLY B C 1
ATOM 1490 O O . GLY B 2 1 ? 4.547 -13.159 -21.600 1.00 30.12 5 GLY B O 1
ATOM 1491 N N . SER B 2 2 ? 5.152 -13.122 -19.429 1.00 29.93 6 SER B N 1
ATOM 1492 C CA . SER B 2 2 ? 4.177 -12.095 -19.077 1.00 29.78 6 SER B CA 1
ATOM 1493 C C . SER B 2 2 ? 4.613 -10.765 -19.698 1.00 29.68 6 SER B C 1
ATOM 1494 O O . SER B 2 2 ? 5.775 -10.614 -20.093 1.00 29.58 6 SER B O 1
ATOM 1497 N N . PRO B 2 3 ? 3.675 -9.809 -19.832 1.00 29.41 7 PRO B N 1
ATOM 1498 C CA . PRO B 2 3 ? 4.081 -8.475 -20.267 1.00 29.20 7 PRO B CA 1
ATOM 1499 C C . PRO B 2 3 ? 5.146 -7.868 -19.348 1.00 28.92 7 PRO B C 1
ATOM 1500 O O . PRO B 2 3 ? 6.143 -7.348 -19.844 1.00 28.56 7 PRO B O 1
ATOM 1504 N N . GLU B 2 4 ? 4.940 -7.957 -18.032 1.00 28.60 8 GLU B N 1
ATOM 1505 C CA . GLU B 2 4 ? 5.951 -7.541 -17.046 1.00 28.67 8 GLU B CA 1
ATOM 1506 C C . GLU B 2 4 ? 7.345 -8.041 -17.418 1.00 28.12 8 GLU B C 1
ATOM 1507 O O . GLU B 2 4 ? 8.305 -7.271 -17.481 1.00 27.98 8 GLU B O 1
ATOM 1513 N N . PHE B 2 5 ? 7.443 -9.341 -17.661 1.00 27.57 9 PHE B N 1
ATOM 1514 C CA . PHE B 2 5 ? 8.720 -9.967 -17.962 1.00 27.16 9 PHE B CA 1
ATOM 1515 C C . PHE B 2 5 ? 9.257 -9.547 -19.329 1.00 26.59 9 PHE B C 1
ATOM 1516 O O . PHE B 2 5 ? 10.443 -9.239 -19.463 1.00 26.06 9 PHE B O 1
ATOM 1524 N N . GLU B 2 6 ? 8.387 -9.542 -20.340 1.00 25.99 10 GLU B N 1
ATOM 1525 C CA . GLU B 2 6 ? 8.778 -9.106 -21.689 1.00 25.70 10 GLU B CA 1
ATOM 1526 C C . GLU B 2 6 ? 9.334 -7.682 -21.691 1.00 24.63 10 GLU B C 1
ATOM 1527 O O . GLU B 2 6 ? 10.267 -7.377 -22.437 1.00 24.24 10 GLU B O 1
ATOM 1533 N N . GLU B 2 7 ? 8.761 -6.814 -20.861 1.00 23.89 11 GLU B N 1
ATOM 1534 C CA . GLU B 2 7 ? 9.258 -5.443 -20.745 1.00 23.35 11 GLU B CA 1
ATOM 1535 C C . GLU B 2 7 ? 10.686 -5.405 -20.214 1.00 22.24 11 GLU B C 1
ATOM 1536 O O . GLU B 2 7 ? 11.525 -4.683 -20.753 1.00 21.37 11 GLU B O 1
ATOM 1542 N N . GLN B 2 8 ? 10.964 -6.189 -19.172 1.00 21.01 12 GLN B N 1
ATOM 1543 C CA . GLN B 2 8 ? 12.317 -6.246 -18.608 1.00 20.58 12 GLN B CA 1
ATOM 1544 C C . GLN B 2 8 ? 13.302 -6.833 -19.613 1.00 19.90 12 GLN B C 1
ATOM 1545 O O . GLN B 2 8 ? 14.420 -6.331 -19.751 1.00 19.62 12 GLN B O 1
ATOM 1551 N N . GLU B 2 9 ? 12.882 -7.884 -20.314 1.00 19.31 13 GLU B N 1
ATOM 1552 C CA . GLU B 2 9 ? 13.689 -8.489 -21.374 1.00 19.40 13 GLU B CA 1
ATOM 1553 C C . GLU B 2 9 ? 14.108 -7.464 -22.426 1.00 18.45 13 GLU B C 1
ATOM 1554 O O . GLU B 2 9 ? 15.263 -7.422 -22.843 1.00 17.86 13 GLU B O 1
ATOM 1560 N N . ALA B 2 10 ? 13.152 -6.653 -22.862 1.00 17.68 14 ALA B N 1
ATOM 1561 C CA . ALA B 2 10 ? 13.415 -5.645 -23.888 1.00 17.62 14 ALA B CA 1
ATOM 1562 C C . ALA B 2 10 ? 14.403 -4.595 -23.386 1.00 16.90 14 ALA B C 1
ATOM 1563 O O . ALA B 2 10 ? 15.345 -4.240 -24.093 1.00 16.46 14 ALA B O 1
ATOM 1565 N N . ILE B 2 11 ? 14.193 -4.104 -22.165 1.00 16.42 15 ILE B N 1
ATOM 1566 C CA . ILE B 2 11 ? 15.097 -3.106 -21.589 1.00 16.26 15 ILE B CA 1
ATOM 1567 C C . ILE B 2 11 ? 16.501 -3.698 -21.366 1.00 15.86 15 ILE B C 1
ATOM 1568 O O . ILE B 2 11 ? 17.509 -3.032 -21.603 1.00 15.47 15 ILE B O 1
ATOM 1573 N N . MET B 2 12 ? 16.565 -4.955 -20.940 1.00 15.62 16 MET B N 1
ATOM 1574 C CA . MET B 2 12 ? 17.857 -5.624 -20.768 1.00 15.64 16 MET B CA 1
ATOM 1575 C C . MET B 2 12 ? 18.662 -5.668 -22.072 1.00 15.50 16 MET B C 1
ATOM 1576 O O . MET B 2 12 ? 19.870 -5.457 -22.057 1.00 15.21 16 MET B O 1
ATOM 1581 N N . LYS B 2 13 ? 17.993 -5.929 -23.192 1.00 15.68 17 LYS B N 1
ATOM 1582 C CA . LYS B 2 13 ? 18.657 -5.936 -24.500 1.00 15.60 17 LYS B CA 1
ATOM 1583 C C . LYS B 2 13 ? 19.260 -4.565 -24.832 1.00 14.88 17 LYS B C 1
ATOM 1584 O O . LYS B 2 13 ? 20.349 -4.492 -25.406 1.00 14.06 17 LYS B O 1
ATOM 1590 N N . VAL B 2 14 ? 18.558 -3.494 -24.471 1.00 14.34 18 VAL B N 1
ATOM 1591 C CA . VAL B 2 14 ? 19.079 -2.126 -24.641 1.00 14.45 18 VAL B CA 1
ATOM 1592 C C . VAL B 2 14 ? 20.318 -1.931 -23.757 1.00 14.23 18 VAL B C 1
ATOM 1593 O O . VAL B 2 14 ? 21.353 -1.435 -24.212 1.00 13.72 18 VAL B O 1
ATOM 1597 N N . LEU B 2 15 ? 20.214 -2.342 -22.499 1.00 14.06 19 LEU B N 1
ATOM 1598 C CA . LEU B 2 15 ? 21.329 -2.197 -21.575 1.00 14.24 19 LEU B CA 1
ATOM 1599 C C . LEU B 2 15 ? 22.541 -3.013 -22.045 1.00 14.13 19 LEU B C 1
ATOM 1600 O O . LEU B 2 15 ? 23.674 -2.593 -21.857 1.00 13.50 19 LEU B O 1
ATOM 1605 N N . GLN B 2 16 ? 22.296 -4.164 -22.666 1.00 14.18 20 GLN B N 1
ATOM 1606 C CA . GLN B 2 16 ? 23.384 -4.992 -23.185 1.00 14.97 20 GLN B CA 1
ATOM 1607 C C . GLN B 2 16 ? 24.084 -4.305 -24.352 1.00 14.91 20 GLN B C 1
ATOM 1608 O O . GLN B 2 16 ? 25.309 -4.318 -24.433 1.00 15.30 20 GLN B O 1
ATOM 1614 N N . ARG B 2 17 ? 23.305 -3.686 -25.234 1.00 15.07 21 ARG B N 1
ATOM 1615 C CA . ARG B 2 17 ? 23.862 -2.923 -26.348 1.00 15.32 21 ARG B CA 1
ATOM 1616 C C . ARG B 2 17 ? 24.681 -1.725 -25.870 1.00 15.15 21 ARG B C 1
ATOM 1617 O O . ARG B 2 17 ? 25.731 -1.422 -26.436 1.00 14.29 21 ARG B O 1
ATOM 1625 N N . ASP B 2 18 ? 24.179 -1.039 -24.846 1.00 15.60 22 ASP B N 1
ATOM 1626 C CA . ASP B 2 18 ? 24.896 0.080 -24.236 1.00 15.81 22 ASP B CA 1
ATOM 1627 C C . ASP B 2 18 ? 26.222 -0.397 -23.638 1.00 15.60 22 ASP B C 1
ATOM 1628 O O . ASP B 2 18 ? 27.243 0.274 -23.765 1.00 15.21 22 ASP B O 1
ATOM 1633 N N . ALA B 2 19 ? 26.196 -1.560 -22.994 1.00 15.72 23 ALA B N 1
ATOM 1634 C CA . ALA B 2 19 ? 27.399 -2.134 -22.391 1.00 16.01 23 ALA B CA 1
ATOM 1635 C C . ALA B 2 19 ? 28.466 -2.415 -23.443 1.00 15.98 23 ALA B C 1
ATOM 1636 O O . ALA B 2 19 ? 29.645 -2.139 -23.228 1.00 15.96 23 ALA B O 1
ATOM 1638 N N . ALA B 2 20 ? 28.046 -2.959 -24.581 1.00 16.29 24 ALA B N 1
ATOM 1639 C CA . ALA B 2 20 ? 28.962 -3.234 -25.687 1.00 16.49 24 ALA B CA 1
ATOM 1640 C C . ALA B 2 20 ? 29.567 -1.941 -26.246 1.00 16.58 24 ALA B C 1
ATOM 1641 O O . ALA B 2 20 ? 30.766 -1.891 -26.519 1.00 16.77 24 ALA B O 1
ATOM 1643 N N . LEU B 2 21 ? 28.750 -0.896 -26.393 1.00 16.73 25 LEU B N 1
ATOM 1644 C CA . LEU B 2 21 ? 29.251 0.408 -26.854 1.00 16.85 25 LEU B CA 1
ATOM 1645 C C . LEU B 2 21 ? 30.250 1.000 -25.860 1.00 16.67 25 LEU B C 1
ATOM 1646 O O . LEU B 2 21 ? 31.286 1.535 -26.255 1.00 16.58 25 LEU B O 1
ATOM 1651 N N . LYS B 2 22 ? 29.923 0.909 -24.574 1.00 16.93 26 LYS B N 1
ATOM 1652 C CA . LYS B 2 22 ? 30.815 1.369 -23.507 1.00 17.52 26 LYS B CA 1
ATOM 1653 C C . LYS B 2 22 ? 32.164 0.647 -23.508 1.00 17.13 26 LYS B C 1
ATOM 1654 O O . LYS B 2 22 ? 33.200 1.289 -23.351 1.00 16.99 26 LYS B O 1
ATOM 1660 N N . ARG B 2 23 ? 32.160 -0.669 -23.697 1.00 17.21 27 ARG B N 1
ATOM 1661 C CA . ARG B 2 23 ? 33.418 -1.427 -23.773 1.00 17.46 27 ARG B CA 1
ATOM 1662 C C . ARG B 2 23 ? 34.268 -1.012 -24.986 1.00 17.60 27 ARG B C 1
ATOM 1663 O O . ARG B 2 23 ? 35.492 -0.845 -24.871 1.00 17.33 27 ARG B O 1
ATOM 1671 N N . ALA B 2 24 ? 33.614 -0.844 -26.134 1.00 17.74 28 ALA B N 1
ATOM 1672 C CA . ALA B 2 24 ? 34.277 -0.382 -27.360 1.00 18.20 28 ALA B CA 1
ATOM 1673 C C . ALA B 2 24 ? 34.912 0.995 -27.156 1.00 18.43 28 ALA B C 1
ATOM 1674 O O . ALA B 2 24 ? 36.064 1.223 -27.539 1.00 18.43 28 ALA B O 1
ATOM 1676 N N . GLU B 2 25 ? 34.147 1.898 -26.548 1.00 18.80 29 GLU B N 1
ATOM 1677 C CA . GLU B 2 25 ? 34.609 3.253 -26.250 1.00 19.19 29 GLU B CA 1
ATOM 1678 C C . GLU B 2 25 ? 35.793 3.220 -25.293 1.00 19.61 29 GLU B C 1
ATOM 1679 O O . GLU B 2 25 ? 36.773 3.931 -25.491 1.00 19.38 29 GLU B O 1
ATOM 1685 N N . GLU B 2 26 ? 35.699 2.384 -24.262 1.00 19.97 30 GLU B N 1
ATOM 1686 C CA . GLU B 2 26 ? 36.782 2.237 -23.296 1.00 20.61 30 GLU B CA 1
ATOM 1687 C C . GLU B 2 26 ? 38.072 1.745 -23.953 1.00 20.90 30 GLU B C 1
ATOM 1688 O O . GLU B 2 26 ? 39.153 2.206 -23.600 1.00 21.14 30 GLU B O 1
ATOM 1694 N N . GLU B 2 27 ? 37.951 0.834 -24.915 1.00 21.64 31 GLU B N 1
ATOM 1695 C CA . GLU B 2 27 ? 39.115 0.309 -25.639 1.00 22.05 31 GLU B CA 1
ATOM 1696 C C . GLU B 2 27 ? 39.726 1.379 -26.551 1.00 22.31 31 GLU B C 1
ATOM 1697 O O . GLU B 2 27 ? 40.947 1.420 -26.730 1.00 22.41 31 GLU B O 1
ATOM 1703 N N . ARG B 2 28 ? 38.882 2.241 -27.116 1.00 22.57 32 ARG B N 1
ATOM 1704 C CA . ARG B 2 28 ? 39.363 3.380 -27.902 1.00 22.91 32 ARG B CA 1
ATOM 1705 C C . ARG B 2 28 ? 40.171 4.332 -27.019 1.00 23.77 32 ARG B C 1
ATOM 1706 O O . ARG B 2 28 ? 41.281 4.734 -27.380 1.00 23.78 32 ARG B O 1
ATOM 1714 N N . VAL B 2 29 ? 39.608 4.682 -25.865 1.00 24.51 33 VAL B N 1
ATOM 1715 C CA . VAL B 2 29 ? 40.258 5.604 -24.927 1.00 25.43 33 VAL B CA 1
ATOM 1716 C C . VAL B 2 29 ? 41.609 5.065 -24.461 1.00 26.32 33 VAL B C 1
ATOM 1717 O O . VAL B 2 29 ? 42.575 5.821 -24.360 1.00 26.18 33 VAL B O 1
ATOM 1721 N N . ARG B 2 30 ? 41.668 3.761 -24.191 1.00 27.47 34 ARG B N 1
ATOM 1722 C CA . ARG B 2 30 ? 42.921 3.084 -23.830 1.00 28.51 34 ARG B CA 1
ATOM 1723 C C . ARG B 2 30 ? 44.043 3.306 -24.841 1.00 29.16 34 ARG B C 1
ATOM 1724 O O . ARG B 2 30 ? 45.210 3.412 -24.459 1.00 29.40 34 ARG B O 1
ATOM 1732 N N . HIS B 2 31 ? 43.689 3.347 -26.123 1.00 29.72 35 HIS B N 1
ATOM 1733 C CA . HIS B 2 31 ? 44.676 3.464 -27.199 1.00 30.41 35 HIS B CA 1
ATOM 1734 C C . HIS B 2 31 ? 45.032 4.908 -27.556 1.00 30.81 35 HIS B C 1
ATOM 1735 O O . HIS B 2 31 ? 45.914 5.132 -28.384 1.00 30.75 35 HIS B O 1
ATOM 1742 N N . LEU B 2 32 ? 44.365 5.885 -26.941 1.00 31.36 36 LEU B N 1
ATOM 1743 C CA . LEU B 2 32 ? 44.601 7.297 -27.278 1.00 32.07 36 LEU B CA 1
ATOM 1744 C C . LEU B 2 32 ? 46.054 7.756 -27.032 1.00 32.75 36 LEU B C 1
ATOM 1745 O O . LEU B 2 32 ? 46.645 8.398 -27.904 1.00 32.80 36 LEU B O 1
ATOM 1750 N N . PRO B 2 33 ? 46.638 7.420 -25.860 1.00 33.61 37 PRO B N 1
ATOM 1751 C CA . PRO B 2 33 ? 48.056 7.722 -25.580 1.00 34.02 37 PRO B CA 1
ATOM 1752 C C . PRO B 2 33 ? 49.062 7.308 -26.669 1.00 34.58 37 PRO B C 1
ATOM 1753 O O . PRO B 2 33 ? 50.137 7.900 -26.757 1.00 34.66 37 PRO B O 1
ATOM 1757 N N . GLU B 2 34 ? 48.721 6.306 -27.481 1.00 35.16 38 GLU B N 1
ATOM 1758 C CA . GLU B 2 34 ? 49.555 5.920 -28.626 1.00 35.68 38 GLU B CA 1
ATOM 1759 C C . GLU B 2 34 ? 49.733 7.074 -29.624 1.00 35.99 38 GLU B C 1
ATOM 1760 O O . GLU B 2 34 ? 50.787 7.195 -30.254 1.00 35.97 38 GLU B O 1
ATOM 1766 N N . LYS B 2 35 ? 48.709 7.917 -29.761 1.00 36.30 39 LYS B N 1
ATOM 1767 C CA . LYS B 2 35 ? 48.705 8.985 -30.765 1.00 36.54 39 LYS B CA 1
ATOM 1768 C C . LYS B 2 35 ? 48.710 10.391 -30.169 1.00 36.59 39 LYS B C 1
ATOM 1769 O O . LYS B 2 35 ? 49.380 11.282 -30.702 1.00 36.78 39 LYS B O 1
ATOM 1775 N N . ILE B 2 36 ? 47.965 10.602 -29.086 1.00 36.47 40 ILE B N 1
ATOM 1776 C CA . ILE B 2 36 ? 47.917 11.921 -28.446 1.00 36.47 40 ILE B CA 1
ATOM 1777 C C . ILE B 2 36 ? 48.421 11.819 -27.005 1.00 36.40 40 ILE B C 1
ATOM 1778 O O . ILE B 2 36 ? 47.926 11.006 -26.215 1.00 36.41 40 ILE B O 1
ATOM 1783 N N . LYS B 2 37 ? 49.428 12.626 -26.677 1.00 36.23 41 LYS B N 1
ATOM 1784 C CA . LYS B 2 37 ? 50.034 12.602 -25.346 1.00 36.29 41 LYS B CA 1
ATOM 1785 C C . LYS B 2 37 ? 49.866 13.909 -24.574 1.00 36.23 41 LYS B C 1
ATOM 1786 O O . LYS B 2 37 ? 50.352 14.028 -23.449 1.00 36.45 41 LYS B O 1
ATOM 1792 N N . ASP B 2 38 ? 49.173 14.881 -25.169 1.00 36.22 42 ASP B N 1
ATOM 1793 C CA . ASP B 2 38 ? 48.781 16.096 -24.461 1.00 36.25 42 ASP B CA 1
ATOM 1794 C C . ASP B 2 38 ? 47.580 15.744 -23.588 1.00 36.35 42 ASP B C 1
ATOM 1795 O O . ASP B 2 38 ? 46.488 15.482 -24.100 1.00 36.31 42 ASP B O 1
ATOM 1800 N N . ASP B 2 39 ? 47.783 15.733 -22.272 1.00 36.40 43 ASP B N 1
ATOM 1801 C CA . ASP B 2 39 ? 46.771 15.209 -21.344 1.00 36.47 43 ASP B CA 1
ATOM 1802 C C . ASP B 2 39 ? 45.427 15.955 -21.358 1.00 36.31 43 ASP B C 1
ATOM 1803 O O . ASP B 2 39 ? 44.400 15.360 -21.031 1.00 36.04 43 ASP B O 1
ATOM 1808 N N . GLN B 2 40 ? 45.431 17.233 -21.743 1.00 36.15 44 GLN B N 1
ATOM 1809 C CA . GLN B 2 40 ? 44.182 18.000 -21.862 1.00 35.95 44 GLN B CA 1
ATOM 1810 C C . GLN B 2 40 ? 43.334 17.508 -23.035 1.00 35.71 44 GLN B C 1
ATOM 1811 O O . GLN B 2 40 ? 42.111 17.410 -22.921 1.00 35.49 44 GLN B O 1
ATOM 1817 N N . GLN B 2 41 ? 43.981 17.221 -24.163 1.00 35.45 45 GLN B N 1
ATOM 1818 C CA . GLN B 2 41 ? 43.280 16.632 -25.308 1.00 35.40 45 GLN B CA 1
ATOM 1819 C C . GLN B 2 41 ? 42.761 15.237 -24.969 1.00 34.97 45 GLN B C 1
ATOM 1820 O O . GLN B 2 41 ? 41.655 14.872 -25.373 1.00 34.76 45 GLN B O 1
ATOM 1826 N N . LEU B 2 42 ? 43.558 14.465 -24.231 1.00 34.64 46 LEU B N 1
ATOM 1827 C CA . LEU B 2 42 ? 43.116 13.165 -23.727 1.00 34.32 46 LEU B CA 1
ATOM 1828 C C . LEU B 2 42 ? 41.870 13.306 -22.853 1.00 34.06 46 LEU B C 1
ATOM 1829 O O . LEU B 2 42 ? 40.913 12.555 -23.030 1.00 33.82 46 LEU B O 1
ATOM 1834 N N . LYS B 2 43 ? 41.886 14.267 -21.925 1.00 33.70 47 LYS B N 1
ATOM 1835 C CA . LYS B 2 43 ? 40.735 14.534 -21.044 1.00 33.54 47 LYS B CA 1
ATOM 1836 C C . LYS B 2 43 ? 39.475 14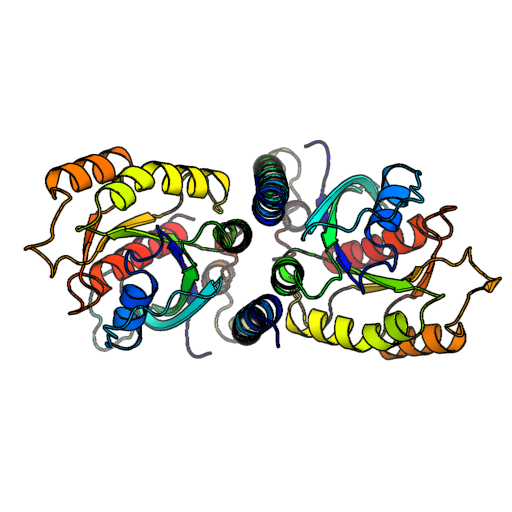.863 -21.833 1.00 33.04 47 LYS B C 1
ATOM 1837 O O . LYS B 2 43 ? 38.377 14.453 -21.462 1.00 32.72 47 LYS B O 1
ATOM 1843 N N . ASN B 2 44 ? 39.640 15.631 -22.903 1.00 32.55 48 ASN B N 1
ATOM 1844 C CA . ASN B 2 44 ? 38.525 16.002 -23.771 1.00 32.35 48 ASN B CA 1
ATOM 1845 C C . ASN B 2 44 ? 37.988 14.798 -24.537 1.00 32.04 48 ASN B C 1
ATOM 1846 O O . ASN B 2 44 ? 36.797 14.475 -24.462 1.00 31.98 48 ASN B O 1
ATOM 1851 N N . MET B 2 45 ? 38.882 14.132 -25.263 1.00 31.79 49 MET B N 1
ATOM 1852 C CA . MET B 2 45 ? 38.514 12.993 -26.096 1.00 31.72 49 MET B CA 1
ATOM 1853 C C . MET B 2 45 ? 37.974 11.816 -25.281 1.00 31.64 49 MET B C 1
ATOM 1854 O O . MET B 2 45 ? 37.086 11.106 -25.743 1.00 31.30 49 MET B O 1
ATOM 1859 N N . SER B 2 46 ? 38.496 11.625 -24.071 1.00 31.58 50 SER B N 1
ATOM 1860 C CA . SER B 2 46 ? 38.069 10.519 -23.211 1.00 31.62 50 SER B CA 1
ATOM 1861 C C . SER B 2 46 ? 36.705 10.755 -22.563 1.00 31.77 50 SER B C 1
ATOM 1862 O O . SER B 2 46 ? 36.102 9.817 -22.044 1.00 31.61 50 SER B O 1
ATOM 1865 N N . GLY B 2 47 ? 36.239 12.002 -22.562 1.00 31.92 51 GLY B N 1
ATOM 1866 C CA . GLY B 2 47 ? 34.991 12.366 -21.893 1.00 32.37 51 GLY B CA 1
ATOM 1867 C C . GLY B 2 47 ? 35.154 12.678 -20.412 1.00 32.63 51 GLY B C 1
ATOM 1868 O O . GLY B 2 47 ? 34.180 12.999 -19.736 1.00 32.46 51 GLY B O 1
ATOM 1869 N N . GLN B 2 48 ? 36.384 12.591 -19.906 1.00 33.19 52 GLN B N 1
ATOM 1870 C CA . GLN B 2 48 ? 36.672 12.905 -18.503 1.00 33.80 52 GLN B CA 1
ATOM 1871 C C . GLN B 2 48 ? 36.304 14.347 -18.136 1.00 34.11 52 GLN B C 1
ATOM 1872 O O . GLN B 2 48 ? 35.947 14.627 -16.991 1.00 34.01 52 GLN B O 1
ATOM 1878 N N . TRP B 2 49 ? 36.390 15.253 -19.109 1.00 34.80 53 TRP B N 1
ATOM 1879 C CA . TRP B 2 49 ? 36.009 16.654 -18.910 1.00 35.43 53 TRP B CA 1
ATOM 1880 C C . TRP B 2 49 ? 34.586 16.794 -18.350 1.00 35.95 53 TRP B C 1
ATOM 1881 O O . TRP B 2 49 ? 34.307 17.713 -17.581 1.00 36.06 53 TRP B O 1
ATOM 1892 N N . PHE B 2 50 ? 33.696 15.884 -18.750 1.00 36.64 54 PHE B N 1
ATOM 1893 C CA . PHE B 2 50 ? 32.292 15.904 -18.335 1.00 37.03 54 PHE B CA 1
ATOM 1894 C C . PHE B 2 50 ? 32.117 15.592 -16.845 1.00 37.56 54 PHE B C 1
ATOM 1895 O O . PHE B 2 50 ? 31.116 15.982 -16.241 1.00 37.59 54 PHE B O 1
ATOM 1903 N N . TYR B 2 51 ? 33.090 14.891 -16.262 1.00 38.23 55 TYR B N 1
ATOM 1904 C CA . TYR B 2 51 ? 33.122 14.641 -14.817 1.00 38.60 55 TYR B CA 1
ATOM 1905 C C . TYR B 2 51 ? 34.094 15.589 -14.097 1.00 38.99 55 TYR B C 1
ATOM 1906 O O . TYR B 2 51 ? 34.433 15.365 -12.934 1.00 39.35 55 TYR B O 1
ATOM 1915 N N . GLU B 2 52 ? 34.511 16.653 -14.786 1.00 39.28 56 GLU B N 1
ATOM 1916 C CA . GLU B 2 52 ? 35.583 17.548 -14.332 1.00 39.48 56 GLU B CA 1
ATOM 1917 C C . GLU B 2 52 ? 36.892 16.797 -14.101 1.00 39.71 56 GLU B C 1
ATOM 1918 O O . GLU B 2 52 ? 37.893 17.051 -14.778 1.00 40.03 56 GLU B O 1
ATOM 1924 N N . GLY C 1 6 ? 30.094 17.285 4.790 1.00 27.15 4 GLY E N 1
ATOM 1925 C CA . GLY C 1 6 ? 31.304 17.528 3.953 1.00 26.97 4 GLY E CA 1
ATOM 1926 C C . GLY C 1 6 ? 32.604 17.257 4.696 1.00 27.05 4 GLY E C 1
ATOM 1927 O O . GLY C 1 6 ? 33.691 17.483 4.156 1.00 27.64 4 GLY E O 1
ATOM 1928 N N . ASP C 1 7 ? 32.497 16.745 5.922 1.00 26.78 5 ASP E N 1
ATOM 1929 C CA . ASP C 1 7 ? 33.656 16.566 6.802 1.00 25.96 5 ASP E CA 1
ATOM 1930 C C . ASP C 1 7 ? 34.363 15.226 6.542 1.00 24.99 5 ASP E C 1
ATOM 1931 O O . ASP C 1 7 ? 34.606 14.460 7.478 1.00 25.09 5 ASP E O 1
ATOM 1936 N N . TYR C 1 8 ? 34.696 14.949 5.283 1.00 23.48 6 TYR E N 1
ATOM 1937 C CA . TYR C 1 8 ? 35.362 13.690 4.908 1.00 22.58 6 TYR E CA 1
ATOM 1938 C C . TYR C 1 8 ? 36.251 13.872 3.679 1.00 21.66 6 TYR E C 1
ATOM 1939 O O . TYR C 1 8 ? 36.244 14.934 3.057 1.00 20.96 6 TYR E O 1
ATOM 1948 N N . ASP C 1 9 ? 37.005 12.826 3.334 1.00 20.72 7 ASP E N 1
ATOM 1949 C CA . ASP C 1 9 ? 38.032 12.905 2.295 1.00 20.31 7 ASP E CA 1
ATOM 1950 C C . ASP C 1 9 ? 37.679 12.197 0.986 1.00 19.67 7 ASP E C 1
ATOM 1951 O O . ASP C 1 9 ? 38.110 12.628 -0.084 1.00 18.97 7 ASP E O 1
ATOM 1956 N N . TYR C 1 10 ? 36.917 11.108 1.072 1.00 19.13 8 TYR E N 1
ATOM 1957 C CA . TYR C 1 10 ? 36.509 10.346 -0.111 1.00 18.92 8 TYR E CA 1
ATOM 1958 C C . TYR C 1 10 ? 35.046 9.928 -0.036 1.00 18.52 8 TYR E C 1
ATOM 1959 O O . TYR C 1 10 ? 34.555 9.566 1.032 1.00 18.08 8 TYR E O 1
ATOM 1968 N N . LEU C 1 11 ? 34.357 9.989 -1.175 1.00 18.06 9 LEU E N 1
ATOM 1969 C CA . LEU C 1 11 ? 33.062 9.355 -1.332 1.00 17.90 9 LEU E CA 1
ATOM 1970 C C . LEU C 1 11 ? 33.297 8.045 -2.083 1.00 17.53 9 LEU E C 1
ATOM 1971 O O . LEU C 1 11 ? 33.783 8.055 -3.213 1.00 17.46 9 LEU E O 1
ATOM 1976 N N . ILE C 1 12 ? 32.944 6.932 -1.454 1.00 16.82 10 ILE E N 1
ATOM 1977 C CA . ILE C 1 12 ? 33.115 5.612 -2.056 1.00 16.55 10 ILE E CA 1
ATOM 1978 C C . ILE C 1 12 ? 31.745 4.948 -2.202 1.00 15.97 10 ILE E C 1
ATOM 1979 O O . ILE C 1 12 ? 30.971 4.918 -1.249 1.00 15.69 10 ILE E O 1
ATOM 1984 N N . LYS C 1 13 ? 31.450 4.426 -3.393 1.00 15.60 11 LYS E N 1
ATOM 1985 C CA . LYS C 1 13 ? 30.163 3.777 -3.659 1.00 16.03 11 LYS E CA 1
ATOM 1986 C C . LYS C 1 13 ? 30.315 2.267 -3.851 1.00 15.37 11 LYS E C 1
ATOM 1987 O O . LYS C 1 13 ? 31.081 1.826 -4.713 1.00 15.04 11 LYS E O 1
ATOM 1993 N N . PHE C 1 14 ? 29.592 1.489 -3.044 1.00 14.84 12 PHE E N 1
ATOM 1994 C CA . PHE C 1 14 ? 29.467 0.046 -3.245 1.00 14.70 12 PHE E CA 1
ATOM 1995 C C . PHE C 1 14 ? 28.049 -0.301 -3.639 1.00 13.85 12 PHE E C 1
ATOM 1996 O O . PHE C 1 14 ? 27.126 0.489 -3.452 1.00 13.27 12 PHE E O 1
ATOM 2004 N N . LEU C 1 15 ? 27.887 -1.514 -4.150 1.00 12.71 13 LEU E N 1
ATOM 2005 C CA . LEU C 1 15 ? 26.579 -2.011 -4.536 1.00 12.60 13 LEU E CA 1
ATOM 2006 C C . LEU C 1 15 ? 26.424 -3.471 -4.119 1.00 11.83 13 LEU E C 1
ATOM 2007 O O . LEU C 1 15 ? 27.310 -4.302 -4.367 1.00 11.26 13 LEU E O 1
ATOM 2012 N N . ALA C 1 16 ? 25.301 -3.773 -3.475 1.00 11.66 14 ALA E N 1
ATOM 2013 C CA . ALA C 1 16 ? 24.995 -5.135 -3.076 1.00 12.02 14 ALA E CA 1
ATOM 2014 C C . ALA C 1 16 ? 24.044 -5.757 -4.089 1.00 11.77 14 ALA E C 1
ATOM 2015 O O . ALA C 1 16 ? 23.076 -5.124 -4.497 1.00 11.91 14 ALA E O 1
ATOM 2017 N N . LEU C 1 17 ? 24.341 -6.989 -4.496 1.00 11.77 15 LEU E N 1
ATOM 2018 C CA . LEU C 1 17 ? 23.525 -7.698 -5.485 1.00 12.17 15 LEU E CA 1
ATOM 2019 C C . LEU C 1 17 ? 23.485 -9.195 -5.188 1.00 11.96 15 LEU E C 1
ATOM 2020 O O . LEU C 1 17 ? 24.301 -9.712 -4.423 1.00 12.35 15 LEU E O 1
ATOM 2025 N N . GLY C 1 18 ? 22.515 -9.863 -5.806 1.00 11.97 16 GLY E N 1
ATOM 2026 C CA . GLY C 1 18 ? 22.251 -11.292 -5.595 1.00 12.22 16 GLY E CA 1
ATOM 2027 C C . GLY C 1 18 ? 20.760 -11.555 -5.689 1.00 11.68 16 GLY E C 1
ATOM 2028 O O . GLY C 1 18 ? 19.967 -10.624 -5.802 1.00 11.22 16 GLY E O 1
ATOM 2029 N N . ASP C 1 19 ? 20.381 -12.827 -5.627 1.00 11.82 17 ASP E N 1
ATOM 2030 C CA . ASP C 1 19 ? 18.993 -13.231 -5.756 1.00 12.23 17 ASP E CA 1
ATOM 2031 C C . ASP C 1 19 ? 18.135 -12.582 -4.685 1.00 11.96 17 ASP E C 1
ATOM 2032 O O . ASP C 1 19 ? 18.619 -12.267 -3.604 1.00 11.35 17 ASP E O 1
ATOM 2037 N N . SER C 1 20 ? 16.858 -12.392 -4.993 1.00 12.26 18 SER E N 1
ATOM 2038 C CA . SER C 1 20 ? 15.909 -11.892 -4.007 1.00 12.52 18 SER E CA 1
ATOM 2039 C C . SER C 1 20 ? 15.883 -12.801 -2.783 1.00 12.62 18 SER E C 1
ATOM 2040 O O . SER C 1 20 ? 15.728 -14.016 -2.911 1.00 12.98 18 SER E O 1
ATOM 2043 N N . GLY C 1 21 ? 16.088 -12.204 -1.612 1.00 12.37 19 GLY E N 1
ATOM 2044 C CA . GLY C 1 21 ? 15.896 -12.879 -0.331 1.00 12.61 19 GLY E CA 1
ATOM 2045 C C . GLY C 1 21 ? 17.178 -13.369 0.309 1.00 12.61 19 GLY E C 1
ATOM 2046 O O . GLY C 1 21 ? 17.154 -13.910 1.420 1.00 13.09 19 GLY E O 1
ATOM 2047 N N . VAL C 1 22 ? 18.305 -13.182 -0.375 1.00 11.93 20 VAL E N 1
ATOM 2048 C CA . VAL C 1 22 ? 19.578 -13.695 0.131 1.00 11.87 20 VAL E CA 1
ATOM 2049 C C . VAL C 1 22 ? 20.093 -12.897 1.334 1.00 11.48 20 VAL E C 1
ATOM 2050 O O . VAL C 1 22 ? 20.907 -13.407 2.096 1.00 11.09 20 VAL E O 1
ATOM 2054 N N . GLY C 1 23 ? 19.613 -11.662 1.498 1.00 11.34 21 GLY E N 1
ATOM 2055 C CA . GLY C 1 23 ? 19.948 -10.837 2.657 1.00 12.05 21 GLY E CA 1
ATOM 2056 C C . GLY C 1 23 ? 20.749 -9.573 2.387 1.00 11.59 21 GLY E C 1
ATOM 2057 O O . GLY C 1 23 ? 21.472 -9.100 3.266 1.00 10.97 21 GLY E O 1
ATOM 2058 N N . LYS C 1 24 ? 20.617 -8.999 1.191 1.00 11.58 22 LYS E N 1
ATOM 2059 C CA . LYS C 1 24 ? 21.387 -7.799 0.838 1.00 11.94 22 LYS E CA 1
ATOM 2060 C C . LYS C 1 24 ? 21.030 -6.624 1.752 1.00 11.59 22 LYS E C 1
ATOM 2061 O O . LYS C 1 24 ? 21.902 -6.010 2.367 1.00 12.49 22 LYS E O 1
ATOM 2067 N N . THR C 1 25 ? 19.743 -6.323 1.847 1.00 11.30 23 THR E N 1
ATOM 2068 C CA . THR C 1 25 ? 19.258 -5.230 2.694 1.00 11.02 23 THR E CA 1
ATOM 2069 C C . THR C 1 25 ? 19.645 -5.436 4.154 1.00 11.10 23 THR E C 1
ATOM 2070 O O . THR C 1 25 ? 20.148 -4.514 4.817 1.00 10.74 23 THR E O 1
ATOM 2074 N N . SER C 1 26 ? 19.453 -6.660 4.635 1.00 11.01 24 SER E N 1
ATOM 2075 C CA . SER C 1 26 ? 19.801 -7.015 6.007 1.00 11.55 24 SER E CA 1
ATOM 2076 C C . SER C 1 26 ? 21.305 -6.859 6.277 1.00 11.68 24 SER E C 1
ATOM 2077 O O . SER C 1 26 ? 21.694 -6.312 7.309 1.00 11.34 24 SER E O 1
ATOM 2080 N N . VAL C 1 27 ? 22.152 -7.313 5.354 1.00 11.70 25 VAL E N 1
ATOM 2081 C CA . VAL C 1 27 ? 23.602 -7.177 5.530 1.00 12.54 25 VAL E CA 1
ATOM 2082 C C . VAL C 1 27 ? 24.003 -5.705 5.682 1.00 12.30 25 VAL E C 1
ATOM 2083 O O . VAL C 1 27 ? 24.761 -5.357 6.584 1.00 11.77 25 VAL E O 1
ATOM 2087 N N . LEU C 1 28 ? 23.475 -4.840 4.818 1.00 12.73 26 LEU E N 1
ATOM 2088 C CA . LEU C 1 28 ? 23.827 -3.422 4.863 1.00 13.48 26 LEU E CA 1
ATOM 2089 C C . LEU C 1 28 ? 23.288 -2.764 6.144 1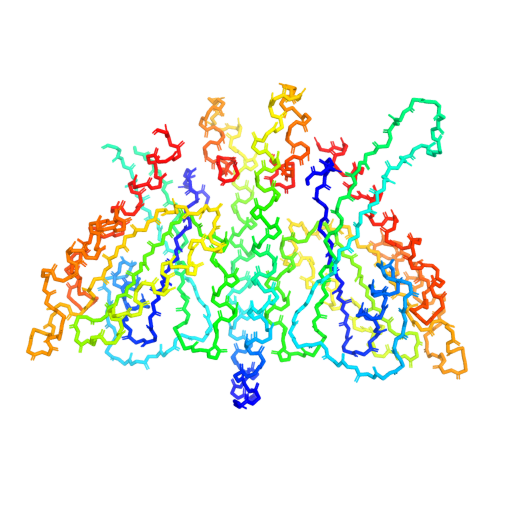.00 13.83 26 LEU E C 1
ATOM 2090 O O . LEU C 1 28 ? 23.970 -1.947 6.760 1.00 14.20 26 LEU E O 1
ATOM 2095 N N . TYR C 1 29 ? 22.077 -3.143 6.550 1.00 14.24 27 TYR E N 1
ATOM 2096 C CA . TYR C 1 29 ? 21.446 -2.586 7.751 1.00 14.48 27 TYR E CA 1
ATOM 2097 C C . TYR C 1 29 ? 22.185 -3.009 9.023 1.00 14.24 27 TYR E C 1
ATOM 2098 O O . TYR C 1 29 ? 22.358 -2.201 9.930 1.00 14.26 27 TYR E O 1
ATOM 2107 N N . GLN C 1 30 ? 22.637 -4.263 9.071 1.00 14.18 28 GLN E N 1
ATOM 2108 C CA . GLN C 1 30 ? 23.491 -4.740 10.168 1.00 14.45 28 GLN E CA 1
ATOM 2109 C C . GLN C 1 30 ? 24.801 -3.946 10.204 1.00 14.35 28 GLN E C 1
ATOM 2110 O O . GLN C 1 30 ? 25.258 -3.537 11.271 1.00 14.14 28 GLN E O 1
ATOM 2116 N N . TYR C 1 31 ? 25.395 -3.717 9.038 1.00 14.39 29 TYR E N 1
ATOM 2117 C CA . TYR C 1 31 ? 26.651 -2.973 8.969 1.00 14.71 29 TYR E CA 1
ATOM 2118 C C . TYR C 1 31 ? 26.479 -1.533 9.456 1.00 14.45 29 TYR E C 1
ATOM 2119 O O . TYR C 1 31 ? 27.239 -1.073 10.301 1.00 14.02 29 TYR E O 1
ATOM 2128 N N . THR C 1 32 ? 25.477 -0.829 8.939 1.00 14.22 30 THR E N 1
ATOM 2129 C CA . THR C 1 32 ? 25.321 0.589 9.268 1.00 14.71 30 THR E CA 1
ATOM 2130 C C . THR C 1 32 ? 24.766 0.845 10.675 1.00 15.03 30 THR E C 1
ATOM 2131 O O . THR C 1 32 ? 25.251 1.744 11.368 1.00 15.48 30 THR E O 1
ATOM 2135 N N . ASP C 1 33 ? 23.766 0.062 11.089 1.00 15.43 31 ASP E N 1
ATOM 2136 C CA . ASP C 1 33 ? 23.026 0.304 12.349 1.00 15.90 31 ASP E CA 1
ATOM 2137 C C . ASP C 1 33 ? 23.187 -0.745 13.456 1.00 15.93 31 ASP E C 1
ATOM 2138 O O . ASP C 1 33 ? 22.758 -0.517 14.595 1.00 15.97 31 ASP E O 1
ATOM 2143 N N . GLY C 1 34 ? 23.789 -1.885 13.136 1.00 15.87 32 GLY E N 1
ATOM 2144 C CA . GLY C 1 34 ? 23.930 -2.960 14.099 1.00 16.02 32 GLY E CA 1
ATOM 2145 C C . GLY C 1 34 ? 22.590 -3.586 14.450 1.00 15.81 32 GLY E C 1
ATOM 2146 O O . GLY C 1 34 ? 22.412 -4.106 15.552 1.00 16.27 32 GLY E O 1
ATOM 2147 N N . LYS C 1 35 ? 21.637 -3.524 13.521 1.00 15.50 33 LYS E N 1
ATOM 2148 C CA . LYS C 1 35 ? 20.292 -4.036 13.775 1.00 15.49 33 LYS E CA 1
ATOM 2149 C C . LYS C 1 35 ? 19.847 -5.035 12.714 1.00 14.69 33 LYS E C 1
ATOM 2150 O O . LYS C 1 35 ? 20.393 -5.072 11.621 1.00 14.28 33 LYS E O 1
ATOM 2156 N N . PHE C 1 36 ? 18.834 -5.825 13.053 1.00 14.34 34 PHE E N 1
ATOM 2157 C CA . PHE C 1 36 ? 18.331 -6.873 12.172 1.00 14.86 34 PHE E CA 1
ATOM 2158 C C . PHE C 1 36 ? 16.818 -6.969 12.270 1.00 15.17 34 PHE E C 1
ATOM 2159 O O . PHE C 1 36 ? 16.259 -6.935 13.361 1.00 15.31 34 PHE E O 1
ATOM 2167 N N . ASN C 1 37 ? 16.186 -7.106 11.109 1.00 15.40 35 ASN E N 1
ATOM 2168 C CA . ASN C 1 37 ? 14.744 -7.233 10.970 1.00 15.62 35 ASN E CA 1
ATOM 2169 C C . ASN C 1 37 ? 14.387 -8.602 10.400 1.00 15.02 35 ASN E C 1
ATOM 2170 O O . ASN C 1 37 ? 14.799 -8.930 9.289 1.00 14.54 35 ASN E O 1
ATOM 2175 N N . SER C 1 38 ? 13.593 -9.375 11.139 1.00 14.65 36 SER E N 1
ATOM 2176 C CA . SER C 1 38 ? 13.177 -10.707 10.701 1.00 14.56 36 SER E CA 1
ATOM 2177 C C . SER C 1 38 ? 12.163 -10.677 9.551 1.00 14.43 36 SER E C 1
ATOM 2178 O O . SER C 1 38 ? 12.096 -11.619 8.767 1.00 13.89 36 SER E O 1
ATOM 2181 N N . LYS C 1 39 ? 11.363 -9.616 9.468 1.00 14.65 37 LYS E N 1
ATOM 2182 C CA . LYS C 1 39 ? 10.355 -9.504 8.420 1.00 15.11 37 LYS E CA 1
ATOM 2183 C C . LYS C 1 39 ? 11.027 -9.276 7.067 1.00 14.92 37 LYS E C 1
ATOM 2184 O O . LYS C 1 39 ? 11.953 -8.476 6.953 1.00 15.08 37 LYS E O 1
ATOM 2190 N N . PHE C 1 40 ? 10.554 -9.991 6.050 1.00 14.61 38 PHE E N 1
ATOM 2191 C CA . PHE C 1 40 ? 11.062 -9.860 4.689 1.00 14.87 38 PHE E CA 1
ATOM 2192 C C . PHE C 1 40 ? 10.313 -8.724 4.004 1.00 14.80 38 PHE E C 1
ATOM 2193 O O . PHE C 1 40 ? 9.204 -8.915 3.519 1.00 14.17 38 PHE E O 1
ATOM 2201 N N . ILE C 1 41 ? 10.925 -7.539 4.012 1.00 14.98 39 ILE E N 1
ATOM 2202 C CA . ILE C 1 41 ? 10.429 -6.381 3.274 1.00 15.53 39 ILE E CA 1
ATOM 2203 C C . ILE C 1 41 ? 11.280 -6.266 2.010 1.00 15.26 39 ILE E C 1
ATOM 2204 O O . ILE C 1 41 ? 12.375 -5.713 2.043 1.00 15.30 39 ILE E O 1
ATOM 2209 N N . THR C 1 42 ? 10.776 -6.826 0.913 1.00 15.10 40 THR E N 1
ATOM 2210 C CA . THR C 1 42 ? 11.530 -6.895 -0.336 1.00 15.20 40 THR E CA 1
ATOM 2211 C C . THR C 1 42 ? 11.790 -5.494 -0.898 1.00 15.05 40 THR E C 1
ATOM 2212 O O . THR C 1 42 ? 10.939 -4.601 -0.806 1.00 14.70 40 THR E O 1
ATOM 2216 N N . THR C 1 43 ? 12.989 -5.298 -1.439 1.00 15.05 41 THR E N 1
ATOM 2217 C CA . THR C 1 43 ? 13.417 -3.978 -1.897 1.00 15.28 41 THR E CA 1
ATOM 2218 C C . THR C 1 43 ? 12.697 -3.582 -3.177 1.00 15.39 41 THR E C 1
ATOM 2219 O O . THR C 1 43 ? 12.658 -4.347 -4.151 1.00 15.40 41 THR E O 1
ATOM 2223 N N . VAL C 1 44 ? 12.125 -2.386 -3.160 1.00 15.86 42 VAL E N 1
ATOM 2224 C CA . VAL C 1 44 ? 11.387 -1.872 -4.308 1.00 16.53 42 VAL E CA 1
ATOM 2225 C C . VAL C 1 44 ? 12.366 -1.225 -5.278 1.00 16.86 42 VAL E C 1
ATOM 2226 O O . VAL C 1 44 ? 12.571 -0.005 -5.279 1.00 17.18 42 VAL E O 1
ATOM 2230 N N . GLY C 1 45 ? 12.994 -2.080 -6.078 1.00 17.12 43 GLY E N 1
ATOM 2231 C CA . GLY C 1 45 ? 13.902 -1.652 -7.130 1.00 17.24 43 GLY E CA 1
ATOM 2232 C C . GLY C 1 45 ? 15.293 -1.388 -6.611 1.00 17.22 43 GLY E C 1
ATOM 2233 O O . GLY C 1 45 ? 16.188 -2.216 -6.776 1.00 17.55 43 GLY E O 1
ATOM 2234 N N . ILE C 1 46 ? 15.466 -0.224 -5.988 1.00 17.18 44 ILE E N 1
ATOM 2235 C CA . ILE C 1 46 ? 16.767 0.222 -5.497 1.00 17.04 44 ILE E CA 1
ATOM 2236 C C . ILE C 1 46 ? 16.621 1.055 -4.228 1.00 16.69 44 ILE E C 1
ATOM 2237 O O . ILE C 1 46 ? 15.591 1.693 -3.992 1.00 16.60 44 ILE E O 1
ATOM 2242 N N . ASP C 1 47 ? 17.670 1.048 -3.418 1.00 16.58 45 ASP E N 1
ATOM 2243 C CA . ASP C 1 47 ? 17.773 1.952 -2.281 1.00 16.52 45 ASP E CA 1
ATOM 2244 C C . ASP C 1 47 ? 19.255 2.128 -1.981 1.00 16.12 45 ASP E C 1
ATOM 2245 O O . ASP C 1 47 ? 20.107 1.479 -2.596 1.00 15.66 45 ASP E O 1
ATOM 2250 N N . PHE C 1 48 ? 19.580 3.025 -1.066 1.00 15.89 46 PHE E N 1
ATOM 2251 C CA . PHE C 1 48 ? 20.938 3.052 -0.556 1.00 16.46 46 PHE E CA 1
ATOM 2252 C C . PHE C 1 48 ? 20.958 3.490 0.891 1.00 16.52 46 PHE E C 1
ATOM 2253 O O . PHE C 1 48 ? 20.045 4.176 1.354 1.00 16.52 46 PHE E O 1
ATOM 2261 N N . ARG C 1 49 ? 21.976 3.021 1.601 1.00 16.96 47 ARG E N 1
ATOM 2262 C CA . ARG C 1 49 ? 22.297 3.491 2.938 1.00 18.07 47 ARG E CA 1
ATOM 2263 C C . ARG C 1 49 ? 23.591 4.290 2.878 1.00 18.41 47 ARG E C 1
ATOM 2264 O O . ARG C 1 49 ? 24.325 4.224 1.893 1.00 18.42 47 ARG E O 1
ATOM 2272 N N . GLU C 1 50 ? 23.877 5.019 3.952 1.00 19.28 48 GLU E N 1
ATOM 2273 C CA . GLU C 1 50 ? 25.107 5.803 4.062 1.00 19.98 48 GLU E CA 1
ATOM 2274 C C . GLU C 1 50 ? 25.807 5.480 5.378 1.00 20.20 48 GLU E C 1
ATOM 2275 O O . GLU C 1 50 ? 25.151 5.188 6.384 1.00 20.19 48 GLU E O 1
ATOM 2281 N N . LYS C 1 51 ? 27.136 5.510 5.364 1.00 20.52 49 LYS E N 1
ATOM 2282 C CA . LYS C 1 51 ? 27.923 5.351 6.589 1.00 20.69 49 LYS E CA 1
ATOM 2283 C C . LYS C 1 51 ? 29.266 6.062 6.487 1.00 20.72 49 LYS E C 1
ATOM 2284 O O . LYS C 1 51 ? 29.988 5.932 5.495 1.00 20.25 49 LYS E O 1
ATOM 2290 N N . ARG C 1 52 ? 29.589 6.807 7.537 1.00 21.05 50 ARG E N 1
ATOM 2291 C CA . ARG C 1 52 ? 30.865 7.494 7.650 1.00 21.24 50 ARG E CA 1
ATOM 2292 C C . ARG C 1 52 ? 31.804 6.592 8.436 1.00 21.33 50 ARG E C 1
ATOM 2293 O O . ARG C 1 52 ? 31.472 6.173 9.541 1.00 20.87 50 ARG E O 1
ATOM 2301 N N . VAL C 1 53 ? 32.957 6.272 7.848 1.00 21.39 51 VAL E N 1
ATOM 2302 C CA . VAL C 1 53 ? 33.971 5.439 8.497 1.00 21.97 51 VAL E CA 1
ATOM 2303 C C . VAL C 1 53 ? 35.354 6.051 8.313 1.00 22.52 51 VAL E C 1
ATOM 2304 O O . VAL C 1 53 ? 35.534 6.949 7.487 1.00 22.55 51 VAL E O 1
ATOM 2308 N N . VAL C 1 54 ? 36.321 5.556 9.080 1.00 23.17 52 VAL E N 1
ATOM 2309 C CA . VAL C 1 54 ? 37.708 6.004 8.968 1.00 23.84 52 VAL E CA 1
ATOM 2310 C C . VAL C 1 54 ? 38.571 4.828 8.522 1.00 24.54 52 VAL E C 1
ATOM 2311 O O . VAL C 1 54 ? 38.611 3.780 9.173 1.00 24.77 52 VAL E O 1
ATOM 2315 N N . TYR C 1 55 ? 39.236 5.005 7.385 1.00 25.16 53 TYR E N 1
ATOM 2316 C CA . TYR C 1 55 ? 40.095 3.978 6.812 1.00 25.94 53 TYR E CA 1
ATOM 2317 C C . TYR C 1 55 ? 41.562 4.303 7.087 1.00 26.79 53 TYR E C 1
ATOM 2318 O O . TYR C 1 55 ? 41.973 5.470 7.072 1.00 26.56 53 TYR E O 1
ATOM 2327 N N . ARG C 1 56 ? 42.351 3.260 7.324 1.00 28.11 54 ARG E N 1
ATOM 2328 C CA . ARG C 1 56 ? 43.800 3.406 7.416 1.00 29.20 54 ARG E CA 1
ATOM 2329 C C . ARG C 1 56 ? 44.499 2.153 6.899 1.00 29.75 54 ARG E C 1
ATOM 2330 O O . ARG C 1 56 ? 44.085 1.032 7.198 1.00 30.10 54 ARG E O 1
ATOM 2338 N N . ALA C 1 57 ? 45.550 2.362 6.110 1.00 30.42 55 ALA E N 1
ATOM 2339 C CA . ALA C 1 57 ? 46.335 1.271 5.535 1.00 30.52 55 ALA E CA 1
ATOM 2340 C C . ALA C 1 57 ? 47.112 0.535 6.616 1.00 30.95 55 ALA E C 1
ATOM 2341 O O . ALA C 1 57 ? 47.043 -0.692 6.701 1.00 31.76 55 ALA E O 1
ATOM 2343 N N . GLY C 1 67 ? 44.179 9.118 9.667 1.00 26.40 65 GLY E N 1
ATOM 2344 C CA . GLY C 1 67 ? 43.411 8.214 8.814 1.00 25.93 65 GLY E CA 1
ATOM 2345 C C . GLY C 1 67 ? 42.692 8.921 7.677 1.00 26.02 65 GLY E C 1
ATOM 2346 O O . GLY C 1 67 ? 42.696 10.151 7.588 1.00 26.51 65 GLY E O 1
ATOM 2347 N N . GLN C 1 68 ? 42.069 8.130 6.806 1.00 25.47 66 GLN E N 1
ATOM 2348 C CA . GLN C 1 68 ? 41.321 8.653 5.662 1.00 24.90 66 GLN E CA 1
ATOM 2349 C C . GLN C 1 68 ? 39.821 8.551 5.946 1.00 24.24 66 GLN E C 1
ATOM 2350 O O . GLN C 1 68 ? 39.307 7.464 6.205 1.00 24.36 66 GLN E O 1
ATOM 2356 N N . ARG C 1 69 ? 39.129 9.689 5.918 1.00 23.25 67 ARG E N 1
ATOM 2357 C CA . ARG C 1 69 ? 37.697 9.736 6.230 1.00 22.66 67 ARG E CA 1
ATOM 2358 C C . ARG C 1 69 ? 36.874 9.418 4.984 1.00 21.59 67 ARG E C 1
ATOM 2359 O O . ARG C 1 69 ? 36.966 10.120 3.973 1.00 21.33 67 ARG E O 1
ATOM 2367 N N . ILE C 1 70 ? 36.079 8.351 5.070 1.00 20.43 68 ILE E N 1
ATOM 2368 C CA . ILE C 1 70 ? 35.300 7.847 3.940 1.00 19.71 68 ILE E CA 1
ATOM 2369 C C . ILE C 1 70 ? 33.804 8.004 4.179 1.00 18.77 68 ILE E C 1
ATOM 2370 O O . ILE C 1 70 ? 33.283 7.594 5.220 1.00 18.27 68 ILE E O 1
ATOM 2375 N N . HIS C 1 71 ? 33.112 8.611 3.222 1.00 17.91 69 HIS E N 1
ATOM 2376 C CA . HIS C 1 71 ? 31.658 8.553 3.216 1.00 17.59 69 HIS E CA 1
ATOM 2377 C C . HIS C 1 71 ? 31.234 7.440 2.261 1.00 16.88 69 HIS E C 1
ATOM 2378 O O . HIS C 1 71 ? 31.494 7.522 1.060 1.00 17.35 69 HIS E O 1
ATOM 2385 N N . LEU C 1 72 ? 30.610 6.399 2.808 1.00 16.14 70 LEU E N 1
ATOM 2386 C CA . LEU C 1 72 ? 30.154 5.260 2.017 1.00 15.84 70 LEU E CA 1
ATOM 2387 C C . LEU C 1 72 ? 28.717 5.467 1.563 1.00 15.33 70 LEU E C 1
ATOM 2388 O O . LEU C 1 72 ? 27.835 5.734 2.382 1.00 14.99 70 LEU E O 1
ATOM 2393 N N . GLN C 1 73 ? 28.495 5.371 0.256 1.00 14.69 71 GLN E N 1
ATOM 2394 C CA . GLN C 1 73 ? 27.150 5.211 -0.281 1.00 14.69 71 GLN E CA 1
ATOM 2395 C C . GLN C 1 73 ? 26.982 3.735 -0.610 1.00 14.26 71 GLN E C 1
ATOM 2396 O O . GLN C 1 73 ? 27.624 3.214 -1.520 1.00 13.67 71 GLN E O 1
ATOM 2402 N N . LEU C 1 74 ? 26.124 3.062 0.148 1.00 14.12 72 LEU E N 1
ATOM 2403 C CA . LEU C 1 74 ? 25.924 1.628 0.004 1.00 14.44 72 LEU E CA 1
ATOM 2404 C C . LEU C 1 74 ? 24.637 1.341 -0.771 1.00 14.02 72 LEU E C 1
ATOM 2405 O O . LEU C 1 74 ? 23.550 1.296 -0.188 1.00 13.32 72 LEU E O 1
ATOM 2410 N N . TRP C 1 75 ? 24.773 1.174 -2.084 1.00 14.22 73 TRP E N 1
ATOM 2411 C CA . TRP C 1 75 ? 23.640 0.848 -2.946 1.00 14.79 73 TRP E CA 1
ATOM 2412 C C . TRP C 1 75 ? 23.119 -0.558 -2.665 1.00 14.58 73 TRP E C 1
ATOM 2413 O O . TRP C 1 75 ? 23.891 -1.498 -2.465 1.00 14.20 73 TRP E O 1
ATOM 2424 N N . ASP C 1 76 ? 21.796 -0.670 -2.683 1.00 15.01 74 ASP E N 1
ATOM 2425 C CA . ASP C 1 76 ? 21.077 -1.890 -2.360 1.00 15.19 74 ASP E CA 1
ATOM 2426 C C . ASP C 1 76 ? 20.092 -2.169 -3.501 1.00 15.25 74 ASP E C 1
ATOM 2427 O O . ASP C 1 76 ? 19.159 -1.396 -3.713 1.00 15.85 74 ASP E O 1
ATOM 2432 N N . THR C 1 77 ? 20.300 -3.259 -4.233 1.00 14.92 75 THR E N 1
ATOM 2433 C CA . THR C 1 77 ? 19.483 -3.553 -5.418 1.00 15.00 75 THR E CA 1
ATOM 2434 C C . THR C 1 77 ? 18.487 -4.681 -5.159 1.00 15.16 75 THR E C 1
ATOM 2435 O O . THR C 1 77 ? 18.722 -5.544 -4.317 1.00 14.77 75 THR E O 1
ATOM 2439 N N . ALA C 1 78 ? 17.375 -4.661 -5.889 1.00 15.16 76 ALA E N 1
ATOM 2440 C CA . ALA C 1 78 ? 16.377 -5.734 -5.816 1.00 15.36 76 ALA E CA 1
ATOM 2441 C C . ALA C 1 78 ? 16.853 -6.938 -6.616 1.00 15.43 76 ALA E C 1
ATOM 2442 O O . ALA C 1 78 ? 17.432 -6.793 -7.697 1.00 15.56 76 ALA E O 1
ATOM 2444 N N . GLY C 1 79 ? 16.607 -8.129 -6.080 1.00 15.74 77 GLY E N 1
ATOM 2445 C CA . GLY C 1 79 ? 16.941 -9.370 -6.760 1.00 16.05 77 GLY E CA 1
ATOM 2446 C C . GLY C 1 79 ? 15.879 -9.874 -7.720 1.00 16.38 77 GLY E C 1
ATOM 2447 O O . GLY C 1 79 ? 16.199 -10.625 -8.636 1.00 16.63 77 GLY E O 1
ATOM 2448 N N . LEU C 1 80 ? 14.623 -9.470 -7.517 1.00 16.64 78 LEU E N 1
ATOM 2449 C CA . LEU C 1 80 ? 13.509 -9.986 -8.322 1.00 17.13 78 LEU E CA 1
ATOM 2450 C C . LEU C 1 80 ? 13.640 -9.546 -9.779 1.00 17.02 78 LEU E C 1
ATOM 2451 O O . LEU C 1 80 ? 14.026 -8.410 -10.050 1.00 16.30 78 LEU E 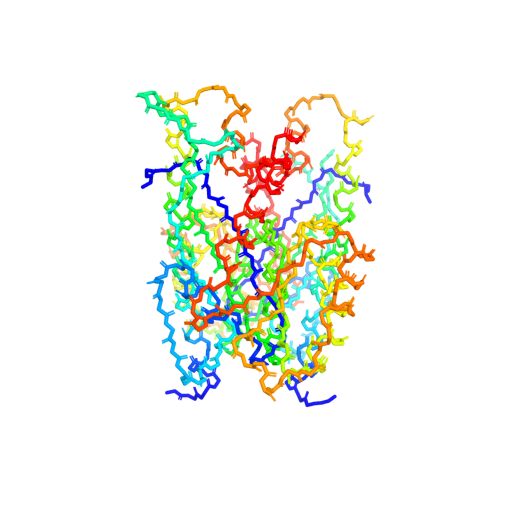O 1
ATOM 2456 N N . GLU C 1 81 ? 13.306 -10.458 -10.694 1.00 17.10 79 GLU E N 1
ATOM 2457 C CA . GLU C 1 81 ? 13.403 -10.220 -12.143 1.00 17.72 79 GLU E CA 1
ATOM 2458 C C . GLU C 1 81 ? 12.654 -8.975 -12.605 1.00 17.42 79 GLU E C 1
ATOM 2459 O O . GLU C 1 81 ? 13.086 -8.295 -13.536 1.00 17.08 79 GLU E O 1
ATOM 2465 N N . ARG C 1 82 ? 11.516 -8.697 -11.970 1.00 17.42 80 ARG E N 1
ATOM 2466 C CA . ARG C 1 82 ? 10.697 -7.531 -12.321 1.00 17.60 80 ARG E CA 1
ATOM 2467 C C . ARG C 1 82 ? 11.429 -6.194 -12.181 1.00 16.98 80 ARG E C 1
ATOM 2468 O O . ARG C 1 82 ? 11.028 -5.210 -12.800 1.00 16.90 80 ARG E O 1
ATOM 2476 N N . PHE C 1 83 ? 12.499 -6.165 -11.384 1.00 16.07 81 PHE E N 1
ATOM 2477 C CA . PHE C 1 83 ? 13.340 -4.969 -11.245 1.00 15.90 81 PHE E CA 1
ATOM 2478 C C . PHE C 1 83 ? 14.724 -5.127 -11.892 1.00 15.32 81 PHE E C 1
ATOM 2479 O O . PHE C 1 83 ? 15.615 -4.310 -11.652 1.00 14.84 81 PHE E O 1
ATOM 2487 N N . ARG C 1 84 ? 14.913 -6.148 -12.724 1.00 15.31 82 ARG E N 1
ATOM 2488 C CA . ARG C 1 84 ? 16.269 -6.469 -13.177 1.00 15.53 82 ARG E CA 1
ATOM 2489 C C . ARG C 1 84 ? 16.935 -5.352 -13.983 1.00 15.34 82 ARG E C 1
ATOM 2490 O O . ARG C 1 84 ? 18.132 -5.106 -13.813 1.00 14.82 82 ARG E O 1
ATOM 2498 N N . SER C 1 85 ? 16.177 -4.686 -14.852 1.00 15.16 83 SER E N 1
ATOM 2499 C CA . SER C 1 85 ? 16.754 -3.630 -15.692 1.00 15.43 83 SER E CA 1
ATOM 2500 C C . SER C 1 85 ? 17.147 -2.399 -14.860 1.00 15.41 83 SER E C 1
ATOM 2501 O O . SER C 1 85 ? 18.185 -1.779 -15.113 1.00 15.35 83 SER E O 1
ATOM 2504 N N . LEU C 1 86 ? 16.340 -2.059 -13.856 1.00 15.45 84 LEU E N 1
ATOM 2505 C CA . LEU C 1 86 ? 16.716 -1.006 -12.910 1.00 15.45 84 LEU E CA 1
ATOM 2506 C C . LEU C 1 86 ? 17.984 -1.380 -12.140 1.00 15.46 84 LEU E C 1
ATOM 2507 O O . LEU C 1 86 ? 18.922 -0.588 -12.051 1.00 15.33 84 LEU E O 1
ATOM 2512 N N . THR C 1 87 ? 18.006 -2.586 -11.579 1.00 15.50 85 THR E N 1
ATOM 2513 C CA . THR C 1 87 ? 19.183 -3.096 -10.860 1.00 15.41 85 THR E CA 1
ATOM 2514 C C . THR C 1 87 ? 20.442 -3.044 -11.736 1.00 15.25 85 THR E C 1
ATOM 2515 O O . THR C 1 87 ? 21.490 -2.541 -11.316 1.00 14.68 85 THR E O 1
ATOM 2519 N N . THR C 1 88 ? 20.307 -3.536 -12.962 1.00 15.05 86 THR E N 1
ATOM 2520 C CA . THR C 1 88 ? 21.419 -3.596 -13.912 1.00 15.35 86 THR E CA 1
ATOM 2521 C C . THR C 1 88 ? 21.913 -2.197 -14.272 1.00 15.31 86 THR E C 1
ATOM 2522 O O . THR C 1 88 ? 23.116 -1.972 -14.424 1.00 15.20 86 THR E O 1
ATOM 2526 N N . ALA C 1 89 ? 20.979 -1.255 -14.382 1.00 15.51 87 ALA E N 1
ATOM 2527 C CA . ALA C 1 89 ? 21.320 0.115 -14.750 1.00 15.64 87 ALA E CA 1
ATOM 2528 C C . ALA C 1 89 ? 22.221 0.755 -13.699 1.00 15.69 87 ALA E C 1
ATOM 2529 O O . ALA C 1 89 ? 23.020 1.614 -14.020 1.00 15.53 87 ALA E O 1
ATOM 2531 N N . PHE C 1 90 ? 22.107 0.334 -12.447 1.00 15.57 88 PHE E N 1
ATOM 2532 C CA . PHE C 1 90 ? 22.918 0.940 -11.389 1.00 16.04 88 PHE E CA 1
ATOM 2533 C C . PHE C 1 90 ? 24.284 0.286 -11.186 1.00 15.93 88 PHE E C 1
ATOM 2534 O O . PHE C 1 90 ? 25.116 0.804 -10.438 1.00 15.93 88 PHE E O 1
ATOM 2542 N N . PHE C 1 91 ? 24.538 -0.817 -11.881 1.00 16.32 89 PHE E N 1
ATOM 2543 C CA . PHE C 1 91 ? 25.852 -1.462 -11.819 1.00 17.16 89 PHE E CA 1
ATOM 2544 C C . PHE C 1 91 ? 26.969 -0.486 -12.226 1.00 17.74 89 PHE E C 1
ATOM 2545 O O . PHE C 1 91 ? 28.067 -0.543 -11.684 1.00 17.89 89 PHE E O 1
ATOM 2553 N N . ARG C 1 92 ? 26.671 0.411 -13.166 1.00 18.79 90 ARG E N 1
ATOM 2554 C CA . ARG C 1 92 ? 27.615 1.456 -13.587 1.00 19.79 90 ARG E CA 1
ATOM 2555 C C . ARG C 1 92 ? 27.991 2.447 -12.463 1.00 19.97 90 ARG E C 1
ATOM 2556 O O . ARG C 1 92 ? 29.055 3.066 -12.512 1.00 20.85 90 ARG E O 1
ATOM 2564 N N . ASP C 1 93 ? 27.119 2.604 -11.465 1.00 20.46 91 ASP E N 1
ATOM 2565 C CA . ASP C 1 93 ? 27.335 3.572 -10.376 1.00 20.54 91 ASP E CA 1
ATOM 2566 C C . ASP C 1 93 ? 28.394 3.153 -9.346 1.00 20.32 91 ASP E C 1
ATOM 2567 O O . ASP C 1 93 ? 28.946 4.005 -8.646 1.00 20.77 91 ASP E O 1
ATOM 2572 N N . ALA C 1 94 ? 28.667 1.855 -9.246 1.00 19.42 92 ALA E N 1
ATOM 2573 C CA . ALA C 1 94 ? 29.455 1.316 -8.134 1.00 18.92 92 ALA E CA 1
ATOM 2574 C C . ALA C 1 94 ? 30.963 1.221 -8.408 1.00 18.22 92 ALA E C 1
ATOM 2575 O O . ALA C 1 94 ? 31.385 0.930 -9.529 1.00 17.90 92 ALA E O 1
ATOM 2577 N N . MET C 1 95 ? 31.756 1.444 -7.363 1.00 17.68 93 MET E N 1
ATOM 2578 C CA . MET C 1 95 ? 33.210 1.252 -7.414 1.00 17.88 93 MET E CA 1
ATOM 2579 C C . MET C 1 95 ? 33.617 -0.162 -7.008 1.00 17.09 93 MET E C 1
ATOM 2580 O O . MET C 1 95 ? 34.750 -0.579 -7.242 1.00 17.23 93 MET E O 1
ATOM 2585 N N . GLY C 1 96 ? 32.692 -0.891 -6.400 1.00 16.33 94 GLY E N 1
ATOM 2586 C CA . GLY C 1 96 ? 32.949 -2.261 -5.967 1.00 16.04 94 GLY E CA 1
ATOM 2587 C C . GLY C 1 96 ? 31.660 -2.923 -5.539 1.00 15.24 94 GLY E C 1
ATOM 2588 O O . GLY C 1 96 ? 30.657 -2.249 -5.271 1.00 14.65 94 GLY E O 1
ATOM 2589 N N . PHE C 1 97 ? 31.678 -4.248 -5.471 1.00 14.45 95 PHE E N 1
ATOM 2590 C CA . PHE C 1 97 ? 30.439 -4.999 -5.330 1.00 14.00 95 PHE E CA 1
ATOM 2591 C C . PHE C 1 97 ? 30.470 -5.993 -4.184 1.00 13.12 95 PHE E C 1
ATOM 2592 O O . PHE C 1 97 ? 31.464 -6.677 -3.979 1.00 12.77 95 PHE E O 1
ATOM 2600 N N . LEU C 1 98 ? 29.364 -6.052 -3.447 1.00 12.54 96 LEU E N 1
ATOM 2601 C CA . LEU C 1 98 ? 29.131 -7.081 -2.443 1.00 12.47 96 LEU E CA 1
ATOM 2602 C C . LEU C 1 98 ? 28.128 -8.068 -3.041 1.00 12.01 96 LEU E C 1
ATOM 2603 O O . LEU C 1 98 ? 26.945 -7.759 -3.162 1.00 11.53 96 LEU E O 1
ATOM 2608 N N . LEU C 1 99 ? 28.613 -9.232 -3.455 1.00 11.59 97 LEU E N 1
ATOM 2609 C CA . LEU C 1 99 ? 27.777 -10.221 -4.134 1.00 12.24 97 LEU E CA 1
ATOM 2610 C C . LEU C 1 99 ? 27.380 -11.280 -3.116 1.00 11.83 97 LEU E C 1
ATOM 2611 O O . LEU C 1 99 ? 28.244 -11.938 -2.541 1.00 11.95 97 LEU E O 1
ATOM 2616 N N . LEU C 1 100 ? 26.080 -11.422 -2.879 1.00 12.02 98 LEU E N 1
ATOM 2617 C CA . LEU C 1 100 ? 25.566 -12.327 -1.851 1.00 12.35 98 LEU E CA 1
ATOM 2618 C C . LEU C 1 100 ? 24.889 -13.543 -2.457 1.00 12.18 98 LEU E C 1
ATOM 2619 O O . LEU C 1 100 ? 24.269 -13.455 -3.516 1.00 11.61 98 LEU E O 1
ATOM 2624 N N . PHE C 1 101 ? 25.029 -14.675 -1.777 1.00 11.91 99 PHE E N 1
ATOM 2625 C CA . PHE C 1 101 ? 24.085 -15.774 -1.918 1.00 12.43 99 PHE E CA 1
ATOM 2626 C C . PHE C 1 101 ? 23.654 -16.240 -0.528 1.00 12.25 99 PHE E C 1
ATOM 2627 O O . PHE C 1 101 ? 24.191 -15.783 0.476 1.00 12.14 99 PHE E O 1
ATOM 2635 N N . ASP C 1 102 ? 22.684 -17.149 -0.494 1.00 12.77 100 ASP E N 1
ATOM 2636 C CA . ASP C 1 102 ? 22.102 -17.668 0.745 1.00 13.41 100 ASP E CA 1
ATOM 2637 C C . ASP C 1 102 ? 22.631 -19.082 1.003 1.00 13.72 100 ASP E C 1
ATOM 2638 O O . ASP C 1 102 ? 22.390 -20.006 0.209 1.00 14.71 100 ASP E O 1
ATOM 2643 N N . LEU C 1 103 ? 23.354 -19.257 2.106 1.00 13.73 101 LEU E N 1
ATOM 2644 C CA . LEU C 1 103 ? 23.924 -20.568 2.445 1.00 14.05 101 LEU E CA 1
ATOM 2645 C C . LEU C 1 103 ? 22.856 -21.669 2.545 1.00 14.05 101 LEU E C 1
ATOM 2646 O O . LEU C 1 103 ? 23.170 -22.857 2.403 1.00 13.89 101 LEU E O 1
ATOM 2651 N N . THR C 1 104 ? 21.604 -21.268 2.771 1.00 14.06 102 THR E N 1
ATOM 2652 C CA . THR C 1 104 ? 20.482 -22.207 2.862 1.00 14.79 102 THR E CA 1
ATOM 2653 C C . THR C 1 104 ? 19.781 -22.478 1.525 1.00 14.97 102 THR E C 1
ATOM 2654 O O . THR C 1 104 ? 18.821 -23.247 1.477 1.00 15.12 102 THR E O 1
ATOM 2658 N N . ASN C 1 105 ? 20.251 -21.855 0.451 1.00 15.24 103 ASN E N 1
ATOM 2659 C CA . ASN C 1 105 ? 19.584 -21.931 -0.847 1.00 15.64 103 ASN E CA 1
ATOM 2660 C C . ASN C 1 105 ? 20.580 -22.174 -1.976 1.00 15.99 103 ASN E C 1
ATOM 2661 O O . ASN C 1 105 ? 21.238 -21.243 -2.449 1.00 15.68 103 ASN E O 1
ATOM 2666 N N . GLU C 1 106 ? 20.676 -23.432 -2.407 1.00 16.34 104 GLU E N 1
ATOM 2667 C CA . GLU C 1 106 ? 21.645 -23.842 -3.424 1.00 16.61 104 GLU E CA 1
ATOM 2668 C C . GLU C 1 106 ? 21.469 -23.094 -4.747 1.00 16.20 104 GLU E C 1
ATOM 2669 O O . GLU C 1 106 ? 22.459 -22.725 -5.366 1.00 16.33 104 GLU E O 1
ATOM 2675 N N . GLN C 1 107 ? 20.229 -22.873 -5.182 1.00 16.25 105 GLN E N 1
ATOM 2676 C CA . GLN C 1 107 ? 19.993 -22.149 -6.448 1.00 15.91 105 GLN E CA 1
ATOM 2677 C C . GLN C 1 107 ? 20.593 -20.750 -6.421 1.00 15.39 105 GLN E C 1
ATOM 2678 O O . GLN C 1 107 ? 21.162 -20.302 -7.428 1.00 14.66 105 GLN E O 1
ATOM 2684 N N . SER C 1 108 ? 20.459 -20.066 -5.280 1.00 14.77 106 SER E N 1
ATOM 2685 C CA . SER C 1 108 ? 21.024 -18.716 -5.111 1.00 14.67 106 SER E CA 1
ATOM 2686 C C . SER C 1 108 ? 22.541 -18.740 -5.259 1.00 14.09 106 SER E C 1
ATOM 2687 O O . SER C 1 108 ? 23.132 -17.780 -5.755 1.00 13.84 106 SER E O 1
ATOM 2690 N N . PHE C 1 109 ? 23.152 -19.837 -4.825 1.00 13.84 107 PHE E N 1
ATOM 2691 C CA . PHE C 1 109 ? 24.593 -20.037 -4.973 1.00 14.27 107 PHE E CA 1
ATOM 2692 C C . PHE C 1 109 ? 24.967 -20.339 -6.424 1.00 14.24 107 PHE E C 1
ATOM 2693 O O . PHE C 1 109 ? 25.932 -19.783 -6.955 1.00 13.98 107 PHE E O 1
ATOM 2701 N N . LEU C 1 110 ? 24.207 -21.227 -7.059 1.00 14.32 108 LEU E N 1
ATOM 2702 C CA . LEU C 1 110 ? 24.414 -21.543 -8.477 1.00 14.57 108 LEU E CA 1
ATOM 2703 C C . LEU C 1 110 ? 24.317 -20.281 -9.344 1.00 14.55 108 LEU E C 1
ATOM 2704 O O . LEU C 1 110 ? 25.057 -20.138 -10.317 1.00 14.61 108 LEU E O 1
ATOM 2709 N N . ASN C 1 111 ? 23.430 -19.359 -8.967 1.00 14.45 109 ASN E N 1
ATOM 2710 C CA . ASN C 1 111 ? 23.224 -18.117 -9.716 1.00 14.37 109 ASN E CA 1
ATOM 2711 C C . ASN C 1 111 ? 24.363 -17.091 -9.604 1.00 14.17 109 ASN E C 1
ATOM 2712 O O . ASN C 1 111 ? 24.411 -16.131 -10.377 1.00 13.36 109 ASN E O 1
ATOM 2717 N N . VAL C 1 112 ? 25.269 -17.287 -8.653 1.00 14.02 110 VAL E N 1
ATOM 2718 C CA . VAL C 1 112 ? 26.419 -16.401 -8.500 1.00 14.41 110 VAL E CA 1
ATOM 2719 C C . VAL C 1 112 ? 27.262 -16.292 -9.785 1.00 14.58 110 VAL E C 1
ATOM 2720 O O . VAL C 1 112 ? 27.759 -15.213 -10.115 1.00 14.05 110 VAL E O 1
ATOM 2724 N N . ARG C 1 113 ? 27.420 -17.391 -10.517 1.00 14.80 111 ARG E N 1
ATOM 2725 C CA . ARG C 1 113 ? 28.175 -17.333 -11.777 1.00 15.68 111 ARG E CA 1
ATOM 2726 C C . ARG C 1 113 ? 27.504 -16.376 -12.767 1.00 15.06 111 ARG E C 1
ATOM 2727 O O . ARG C 1 113 ? 28.180 -15.626 -13.465 1.00 14.88 111 ARG E O 1
ATOM 2735 N N . ASN C 1 114 ? 26.174 -16.387 -12.790 1.00 15.03 112 ASN E N 1
ATOM 2736 C CA . ASN C 1 114 ? 25.404 -15.553 -13.711 1.00 15.03 112 ASN E CA 1
ATOM 2737 C C . ASN C 1 114 ? 25.489 -14.081 -13.304 1.00 14.44 112 ASN E C 1
ATOM 2738 O O . ASN C 1 114 ? 25.626 -13.206 -14.157 1.00 13.78 112 ASN E O 1
ATOM 2743 N N . TRP C 1 115 ? 25.423 -13.820 -11.998 1.00 13.80 113 TRP E N 1
ATOM 2744 C CA . TRP C 1 115 ? 25.600 -12.465 -11.470 1.00 13.78 113 TRP E CA 1
ATOM 2745 C C . TRP C 1 115 ? 26.969 -11.913 -11.834 1.00 13.45 113 TRP E C 1
ATOM 2746 O O . TRP C 1 115 ? 27.079 -10.750 -12.233 1.00 12.91 113 TRP E O 1
ATOM 2757 N N . ILE C 1 116 ? 28.007 -12.744 -11.709 1.00 13.09 114 ILE E N 1
ATOM 2758 C CA . ILE C 1 116 ? 29.367 -12.300 -12.033 1.00 13.67 114 ILE E CA 1
ATOM 2759 C C . ILE C 1 116 ? 29.517 -11.968 -13.523 1.00 13.54 114 ILE E C 1
ATOM 2760 O O . ILE C 1 116 ? 30.164 -10.977 -13.886 1.00 13.07 114 ILE E O 1
ATOM 2765 N N . SER C 1 117 ? 28.931 -12.797 -14.380 1.00 13.51 115 SER E N 1
ATOM 2766 C CA . SER C 1 117 ? 28.890 -12.510 -15.811 1.00 14.49 115 SER E CA 1
ATOM 2767 C C . SER C 1 117 ? 28.211 -11.149 -16.080 1.00 14.51 115 SER E C 1
ATOM 2768 O O . SER C 1 117 ? 28.708 -10.363 -16.894 1.00 14.43 115 SER E O 1
ATOM 2771 N N . GLN C 1 118 ? 27.104 -10.868 -15.392 1.00 14.45 116 GLN E N 1
ATOM 2772 C CA . GLN C 1 118 ? 26.406 -9.570 -15.554 1.00 14.97 116 GLN E CA 1
ATOM 2773 C C . GLN C 1 118 ? 27.300 -8.394 -15.118 1.00 15.05 116 GLN E C 1
ATOM 2774 O O . GLN C 1 118 ? 27.415 -7.383 -15.830 1.00 14.65 116 GLN E O 1
ATOM 2780 N N . LEU C 1 119 ? 27.954 -8.536 -13.963 1.00 14.96 117 LEU E N 1
ATOM 2781 C CA . LEU C 1 119 ? 28.907 -7.522 -13.502 1.00 15.30 117 LEU E CA 1
ATOM 2782 C C . LEU C 1 119 ? 30.034 -7.313 -14.509 1.00 15.28 117 LEU E C 1
ATOM 2783 O O . LEU C 1 119 ? 30.394 -6.181 -14.809 1.00 15.56 117 LEU E O 1
ATOM 2788 N N . GLN C 1 120 ? 30.585 -8.401 -15.033 1.00 15.48 118 GLN E N 1
ATOM 2789 C CA . GLN C 1 120 ? 31.675 -8.299 -16.007 1.00 16.41 118 GLN E CA 1
ATOM 2790 C C . GLN C 1 120 ? 31.245 -7.553 -17.275 1.00 16.47 118 GLN E C 1
ATOM 2791 O O . GLN C 1 120 ? 32.067 -6.932 -17.946 1.00 15.72 118 GLN E O 1
ATOM 2797 N N . MET C 1 121 ? 29.954 -7.626 -17.593 1.00 16.81 119 MET E N 1
ATOM 2798 C CA . MET C 1 121 ? 29.398 -6.943 -18.753 1.00 17.44 119 MET E CA 1
ATOM 2799 C C . MET C 1 121 ? 29.123 -5.463 -18.476 1.00 16.81 119 MET E C 1
ATOM 2800 O O . MET C 1 121 ? 29.401 -4.605 -19.329 1.00 16.29 119 MET E O 1
ATOM 2805 N N . HIS C 1 122 ? 28.584 -5.165 -17.291 1.00 16.30 120 HIS E N 1
ATOM 2806 C CA . HIS C 1 122 ? 28.002 -3.842 -17.011 1.00 16.27 120 HIS E CA 1
ATOM 2807 C C . HIS C 1 122 ? 28.801 -2.916 -16.095 1.00 16.05 120 HIS E C 1
ATOM 2808 O O . HIS C 1 122 ? 28.589 -1.701 -16.124 1.00 16.13 120 HIS E O 1
ATOM 2815 N N . ALA C 1 123 ? 29.680 -3.471 -15.264 1.00 15.98 121 ALA E N 1
ATOM 2816 C CA . ALA C 1 123 ? 30.456 -2.659 -14.320 1.00 16.49 121 ALA E CA 1
ATOM 2817 C C . ALA C 1 123 ? 31.419 -1.735 -15.064 1.00 16.79 121 ALA E C 1
ATOM 2818 O O . ALA C 1 123 ? 31.559 -1.834 -16.281 1.00 16.86 121 ALA E O 1
ATOM 2820 N N . TYR C 1 124 ? 32.075 -0.839 -14.330 1.00 17.20 122 TYR E N 1
ATOM 2821 C CA . TYR C 1 124 ? 33.020 0.116 -14.924 1.00 17.66 122 TYR E CA 1
ATOM 2822 C C . TYR C 1 124 ? 34.244 -0.581 -15.539 1.00 17.80 122 TYR E C 1
ATOM 2823 O O . TYR C 1 124 ? 34.907 -0.029 -16.418 1.00 17.71 122 TYR E O 1
ATOM 2832 N N . SER C 1 125 ? 34.535 -1.782 -15.045 1.00 17.93 123 SER E N 1
ATOM 2833 C CA . SER C 1 125 ? 35.612 -2.630 -15.534 1.00 18.42 123 SER E CA 1
ATOM 2834 C C . SER C 1 125 ? 35.065 -4.033 -15.764 1.00 18.31 123 SER E C 1
ATOM 2835 O O . SER C 1 125 ? 34.086 -4.424 -15.127 1.00 18.06 123 SER E O 1
ATOM 2838 N N . GLU C 1 126 ? 35.704 -4.787 -16.657 1.00 18.18 124 GLU E N 1
ATOM 2839 C CA . GLU C 1 126 ? 35.419 -6.216 -16.794 1.00 18.96 124 GLU E CA 1
ATOM 2840 C C . GLU C 1 126 ? 35.895 -7.008 -15.580 1.00 18.45 124 GLU E C 1
ATOM 2841 O O . GLU C 1 126 ? 35.526 -8.162 -15.422 1.00 19.19 124 GLU E O 1
ATOM 2847 N N . ASN C 1 127 ? 36.738 -6.407 -14.744 1.00 18.09 125 ASN E N 1
ATOM 2848 C CA . ASN C 1 127 ? 37.241 -7.075 -13.546 1.00 18.18 125 ASN E CA 1
ATOM 2849 C C . ASN C 1 127 ? 37.137 -6.159 -12.325 1.00 17.53 125 ASN E C 1
ATOM 2850 O O . ASN C 1 127 ? 38.151 -5.749 -11.755 1.00 17.43 125 ASN E O 1
ATOM 2855 N N . PRO C 1 128 ? 35.894 -5.854 -11.904 1.00 17.02 126 PRO E N 1
ATOM 2856 C CA . PRO C 1 128 ? 35.686 -4.957 -10.789 1.00 16.69 126 PRO E CA 1
ATOM 2857 C C . PRO C 1 128 ? 35.957 -5.680 -9.483 1.00 16.44 126 PRO E C 1
ATOM 2858 O O . PRO C 1 128 ? 35.939 -6.915 -9.439 1.00 16.60 126 PRO E O 1
ATOM 2862 N N . ASP C 1 129 ? 36.193 -4.915 -8.428 1.00 16.27 127 ASP E N 1
ATOM 2863 C CA . ASP C 1 129 ? 36.401 -5.495 -7.113 1.00 15.76 127 ASP E CA 1
ATOM 2864 C C . ASP C 1 129 ? 35.088 -6.050 -6.583 1.00 15.38 127 ASP E C 1
ATOM 2865 O O . ASP C 1 129 ? 34.067 -5.355 -6.556 1.00 14.40 127 ASP E O 1
ATOM 2870 N N . ILE C 1 130 ? 35.134 -7.320 -6.187 1.00 14.47 128 ILE E N 1
ATOM 2871 C CA . ILE C 1 130 ? 33.977 -8.027 -5.667 1.00 14.11 128 ILE E CA 1
ATOM 2872 C C . ILE C 1 130 ? 34.371 -8.792 -4.415 1.00 13.65 128 ILE E C 1
ATOM 2873 O O . ILE C 1 130 ? 35.456 -9.378 -4.363 1.00 13.38 128 ILE E O 1
ATOM 2878 N N . VAL C 1 131 ? 33.483 -8.791 -3.423 1.00 12.90 129 VAL E N 1
ATOM 2879 C CA . VAL C 1 131 ? 33.600 -9.684 -2.272 1.00 12.98 129 VAL E CA 1
ATOM 2880 C C . VAL C 1 131 ? 32.351 -10.555 -2.229 1.00 12.68 129 VAL E C 1
ATOM 2881 O O . VAL C 1 131 ? 31.236 -10.046 -2.280 1.00 13.17 129 VAL E O 1
ATOM 2885 N N . LEU C 1 132 ? 32.556 -11.863 -2.163 1.00 12.52 130 LEU E N 1
ATOM 2886 C CA . LEU C 1 132 ? 31.459 -12.829 -2.152 1.00 12.66 130 LEU E CA 1
ATOM 2887 C C . LEU C 1 132 ? 31.091 -13.126 -0.701 1.00 12.54 130 LEU E C 1
ATOM 2888 O O . LEU C 1 132 ? 31.967 -13.432 0.122 1.00 12.64 130 LEU E O 1
ATOM 2893 N N . CYS C 1 133 ? 29.801 -13.015 -0.398 1.00 12.84 131 CYS E N 1
ATOM 2894 C CA . CYS C 1 133 ? 29.265 -13.308 0.928 1.00 13.18 131 CYS E CA 1
ATOM 2895 C C . CYS C 1 133 ? 28.261 -14.456 0.849 1.00 12.83 131 CYS E C 1
ATOM 2896 O O . CYS C 1 133 ? 27.262 -14.365 0.139 1.00 12.82 131 CYS E O 1
ATOM 2899 N N . GLY C 1 134 ? 28.550 -15.537 1.564 1.00 12.46 132 GLY E N 1
ATOM 2900 C CA . GLY C 1 134 ? 27.577 -16.602 1.808 1.00 12.82 132 GLY E CA 1
ATOM 2901 C C . GLY C 1 134 ? 26.825 -16.261 3.079 1.00 12.45 132 GLY E C 1
ATOM 2902 O O . GLY C 1 134 ? 27.325 -16.476 4.182 1.00 12.70 132 GLY E O 1
ATOM 2903 N N . ASN C 1 135 ? 25.628 -15.713 2.923 1.00 12.23 133 ASN E N 1
ATOM 2904 C CA . ASN C 1 135 ? 24.873 -15.180 4.060 1.00 12.29 133 ASN E CA 1
ATOM 2905 C C . ASN C 1 135 ? 23.994 -16.237 4.744 1.00 11.84 133 ASN E C 1
ATOM 2906 O O . ASN C 1 135 ? 23.786 -17.344 4.220 1.00 11.42 133 ASN E O 1
ATOM 2911 N N . LYS C 1 136 ? 23.520 -15.885 5.938 1.00 11.80 134 LYS E N 1
ATOM 2912 C CA . LYS C 1 136 ? 22.664 -16.726 6.782 1.00 12.41 134 LYS E CA 1
ATOM 2913 C C . LYS C 1 136 ? 23.446 -17.890 7.375 1.00 12.63 134 LYS E C 1
ATOM 2914 O O . LYS C 1 136 ? 22.936 -19.008 7.485 1.00 12.94 134 LYS E O 1
ATOM 2920 N N . SER C 1 137 ? 24.682 -17.611 7.783 1.00 13.22 135 SER E N 1
ATOM 2921 C CA . SER C 1 137 ? 25.527 -18.624 8.421 1.00 13.95 135 SER E CA 1
ATOM 2922 C C . SER C 1 137 ? 24.967 -19.091 9.764 1.00 14.05 135 SER E C 1
ATOM 2923 O O . SER C 1 137 ? 25.348 -20.155 10.250 1.00 14.53 135 SER E O 1
ATOM 2926 N N . ASP C 1 138 ? 24.080 -18.295 10.360 1.00 14.20 136 ASP E N 1
ATOM 2927 C CA . ASP C 1 138 ? 23.456 -18.639 11.643 1.00 14.74 136 ASP E CA 1
ATOM 2928 C C . ASP C 1 138 ? 22.426 -19.760 11.509 1.00 15.16 136 ASP E C 1
ATOM 2929 O O . ASP C 1 138 ? 22.045 -20.380 12.504 1.00 15.70 136 ASP E O 1
ATOM 2934 N N . LEU C 1 139 ? 21.961 -20.008 10.288 1.00 15.53 137 LEU E N 1
ATOM 2935 C CA . LEU C 1 139 ? 20.978 -21.056 10.038 1.00 16.45 137 LEU E CA 1
ATOM 2936 C C . LEU C 1 139 ? 21.678 -22.360 9.659 1.00 17.16 137 LEU E C 1
ATOM 2937 O O . LEU C 1 139 ? 21.511 -22.857 8.549 1.00 17.49 137 LEU E O 1
ATOM 2942 N N . GLU C 1 140 ? 22.452 -22.916 10.588 1.00 18.24 138 GLU E N 1
ATOM 2943 C CA . GLU C 1 140 ? 23.282 -24.084 10.273 1.00 19.48 138 GLU E CA 1
ATOM 2944 C C . GLU C 1 140 ? 22.461 -25.318 9.931 1.00 19.61 138 GLU E C 1
ATOM 2945 O O . GLU C 1 140 ? 22.852 -26.088 9.063 1.00 19.67 138 GLU E O 1
ATOM 2951 N N . ASP C 1 141 ? 21.314 -25.483 10.585 1.00 20.28 139 ASP E N 1
ATOM 2952 C CA . ASP C 1 141 ? 20.432 -26.623 10.322 1.00 20.69 139 ASP E CA 1
ATOM 2953 C C . ASP C 1 141 ? 19.850 -26.635 8.914 1.00 20.58 139 ASP E C 1
ATOM 2954 O O . ASP C 1 141 ? 19.419 -27.689 8.444 1.00 20.95 139 ASP E O 1
ATOM 2959 N N . GLN C 1 142 ? 19.835 -25.476 8.250 1.00 20.11 140 GLN E N 1
ATOM 2960 C CA . GLN C 1 142 ? 19.319 -25.344 6.881 1.00 19.88 140 GLN E CA 1
ATOM 2961 C C . GLN C 1 142 ? 20.414 -25.202 5.808 1.00 19.31 140 GLN E C 1
ATOM 2962 O O . GLN C 1 142 ? 20.093 -25.000 4.639 1.00 18.62 140 GLN E O 1
ATOM 2968 N N . ARG C 1 143 ? 21.691 -25.290 6.178 1.00 19.15 141 ARG E N 1
ATOM 2969 C CA . ARG C 1 143 ? 22.744 -25.075 5.186 1.00 19.34 141 ARG E CA 1
ATOM 2970 C C . ARG C 1 143 ? 22.589 -26.045 4.025 1.00 18.94 141 ARG E C 1
ATOM 2971 O O . ARG C 1 143 ? 22.437 -27.249 4.233 1.00 18.67 141 ARG E O 1
ATOM 2979 N N . ALA C 1 144 ? 22.653 -25.507 2.812 1.00 18.53 142 ALA E N 1
ATOM 2980 C CA . ALA C 1 144 ? 22.525 -26.293 1.587 1.00 18.75 142 ALA E CA 1
ATOM 2981 C C . ALA C 1 144 ? 23.757 -26.198 0.687 1.00 18.65 142 ALA E C 1
ATOM 2982 O O . ALA C 1 144 ? 23.858 -26.942 -0.295 1.00 18.93 142 ALA E O 1
ATOM 2984 N N . VAL C 1 145 ? 24.667 -25.271 0.993 1.00 18.33 143 VAL E N 1
ATOM 2985 C CA . VAL C 1 145 ? 25.847 -25.029 0.170 1.00 18.67 143 VAL E CA 1
ATOM 2986 C C . VAL C 1 145 ? 27.089 -25.465 0.932 1.00 18.78 143 VAL E C 1
ATOM 2987 O O . VAL C 1 145 ? 27.385 -24.926 1.985 1.00 18.50 143 VAL E O 1
ATOM 2991 N N . LYS C 1 146 ? 27.823 -26.428 0.391 1.00 19.40 144 LYS E N 1
ATOM 2992 C CA . LYS C 1 146 ? 29.035 -26.912 1.039 1.00 20.18 144 LYS E CA 1
ATOM 2993 C C . LYS C 1 146 ? 30.108 -25.820 1.024 1.00 20.26 144 LYS E C 1
ATOM 2994 O O . LYS C 1 146 ? 30.333 -25.181 -0.005 1.00 20.23 144 LYS E O 1
ATOM 3000 N N . GLU C 1 147 ? 30.775 -25.615 2.158 1.00 20.81 145 GLU E N 1
ATOM 3001 C CA . GLU C 1 147 ? 31.807 -24.583 2.271 1.00 20.80 145 GLU E CA 1
ATOM 3002 C C . GLU C 1 147 ? 32.889 -24.717 1.192 1.00 20.61 145 GLU E C 1
ATOM 3003 O O . GLU C 1 147 ? 33.342 -23.708 0.653 1.00 20.24 145 GLU E O 1
ATOM 3009 N N . GLU C 1 148 ? 33.295 -25.951 0.885 1.00 20.03 146 GLU E N 1
ATOM 3010 C CA . GLU C 1 148 ? 34.357 -26.192 -0.110 1.00 20.05 146 GLU E CA 1
ATOM 3011 C C . GLU C 1 148 ? 33.951 -25.689 -1.489 1.00 19.28 146 GLU E C 1
ATOM 3012 O O . GLU C 1 148 ? 34.789 -25.181 -2.238 1.00 18.64 146 GLU E O 1
ATOM 3018 N N . GLU C 1 149 ? 32.676 -25.882 -1.834 1.00 18.64 147 GLU E N 1
ATOM 3019 C CA . GLU C 1 149 ? 32.140 -25.451 -3.125 1.00 18.65 147 GLU E CA 1
ATOM 3020 C C . GLU C 1 149 ? 32.227 -23.943 -3.279 1.00 17.52 147 GLU E C 1
ATOM 3021 O O . GLU C 1 149 ? 32.605 -23.440 -4.336 1.00 17.49 147 GLU E O 1
ATOM 3027 N N . ALA C 1 150 ? 31.845 -23.228 -2.227 1.00 16.76 148 ALA E N 1
ATOM 3028 C CA . ALA C 1 150 ? 31.887 -21.769 -2.241 1.00 16.63 148 ALA E CA 1
ATOM 3029 C C . ALA C 1 150 ? 33.328 -21.284 -2.300 1.00 15.82 148 ALA E C 1
ATOM 3030 O O . ALA C 1 150 ? 33.653 -20.388 -3.068 1.00 14.90 148 ALA E O 1
ATOM 3032 N N . ARG C 1 151 ? 34.188 -21.881 -1.483 1.00 15.73 149 ARG E N 1
ATOM 3033 C CA . ARG C 1 151 ? 35.609 -21.534 -1.503 1.00 15.85 149 ARG E CA 1
ATOM 3034 C C . ARG C 1 151 ? 36.196 -21.763 -2.890 1.00 15.53 149 ARG E C 1
ATOM 3035 O O . ARG C 1 151 ? 36.999 -20.961 -3.378 1.00 14.81 149 ARG E O 1
ATOM 3043 N N . GLU C 1 152 ? 35.794 -22.862 -3.516 1.00 15.43 150 GLU E N 1
ATOM 3044 C CA . GLU C 1 152 ? 36.265 -23.188 -4.856 1.00 15.51 150 GLU E CA 1
ATOM 3045 C C . GLU C 1 152 ? 35.830 -22.104 -5.839 1.00 15.02 150 GLU E C 1
ATOM 3046 O O . GLU C 1 152 ? 36.666 -21.533 -6.534 1.00 15.02 150 GLU E O 1
ATOM 3052 N N . LEU C 1 153 ? 34.532 -21.815 -5.877 1.00 14.99 151 LEU E N 1
ATOM 3053 C CA . LEU C 1 153 ? 33.993 -20.784 -6.780 1.00 14.66 151 LEU E CA 1
ATOM 3054 C C . LEU C 1 153 ? 34.745 -19.460 -6.601 1.00 14.10 151 LEU E C 1
ATOM 3055 O O . LEU C 1 153 ? 35.184 -18.857 -7.572 1.00 13.87 151 LEU E O 1
ATOM 3060 N N . ALA C 1 154 ? 34.915 -19.034 -5.354 1.00 13.97 152 ALA E N 1
ATOM 3061 C CA . ALA C 1 154 ? 35.612 -17.781 -5.045 1.00 13.95 152 ALA E CA 1
ATOM 3062 C C . ALA C 1 154 ? 37.012 -17.748 -5.645 1.00 13.90 152 ALA E C 1
ATOM 3063 O O . ALA C 1 154 ? 37.406 -16.765 -6.278 1.00 13.49 152 ALA E O 1
ATOM 3065 N N . GLU C 1 155 ? 37.760 -18.830 -5.448 1.00 14.03 153 GLU E N 1
ATOM 3066 C CA . GLU C 1 155 ? 39.127 -18.908 -5.953 1.00 14.33 153 GLU E CA 1
ATOM 3067 C C . GLU C 1 155 ? 39.192 -18.874 -7.478 1.00 14.15 153 GLU E C 1
ATOM 3068 O O . GLU C 1 155 ? 40.059 -18.211 -8.050 1.00 14.29 153 GLU E O 1
ATOM 3074 N N . LYS C 1 156 ? 38.288 -19.597 -8.132 1.00 14.12 154 LYS E N 1
ATOM 3075 C CA . LYS C 1 156 ? 38.232 -19.608 -9.592 1.00 14.45 154 LYS E CA 1
ATOM 3076 C C . LYS C 1 156 ? 37.995 -18.207 -10.160 1.00 14.57 154 LYS E C 1
ATOM 3077 O O . LYS C 1 156 ? 38.565 -17.848 -11.192 1.00 14.48 154 LYS E O 1
ATOM 3083 N N . TYR C 1 157 ? 37.166 -17.415 -9.485 1.00 14.54 155 TYR E N 1
ATOM 3084 C CA . TYR C 1 157 ? 36.912 -16.035 -9.913 1.00 15.03 155 TYR E CA 1
ATOM 3085 C C . TYR C 1 157 ? 37.899 -15.010 -9.339 1.00 15.01 155 TYR E C 1
ATOM 3086 O O . TYR C 1 157 ? 37.900 -13.856 -9.757 1.00 15.27 155 TYR E O 1
ATOM 3095 N N . GLY C 1 158 ? 38.715 -15.425 -8.374 1.00 14.87 156 GLY E N 1
ATOM 3096 C CA . GLY C 1 158 ? 39.721 -14.555 -7.775 1.00 14.84 156 GLY E CA 1
ATOM 3097 C C . GLY C 1 158 ? 39.150 -13.527 -6.817 1.00 14.85 156 GLY E C 1
ATOM 3098 O O . GLY C 1 158 ? 39.662 -12.407 -6.726 1.00 14.64 156 GLY E O 1
ATOM 3099 N N . ILE C 1 159 ? 38.097 -13.913 -6.095 1.00 14.45 157 ILE E N 1
ATOM 3100 C CA . ILE C 1 159 ? 37.383 -12.994 -5.205 1.00 14.73 157 ILE E CA 1
ATOM 3101 C C . ILE C 1 159 ? 37.374 -13.529 -3.764 1.00 14.20 157 ILE E C 1
ATOM 3102 O O . ILE C 1 159 ? 37.241 -14.740 -3.553 1.00 13.75 157 ILE E O 1
ATOM 3107 N N . PRO C 1 160 ? 37.548 -12.634 -2.769 1.00 13.84 158 PRO E N 1
ATOM 3108 C CA . PRO C 1 160 ? 37.500 -13.062 -1.371 1.00 13.72 158 PRO E CA 1
ATOM 3109 C C . PRO C 1 160 ? 36.115 -13.574 -1.007 1.00 13.45 158 PRO E C 1
ATOM 3110 O O . PRO C 1 160 ? 35.126 -13.167 -1.615 1.00 13.30 158 PRO E O 1
ATOM 3114 N N . TYR C 1 161 ? 36.060 -14.459 -0.021 1.00 12.63 159 TYR E N 1
ATOM 3115 C CA . TYR C 1 161 ? 34.810 -15.097 0.380 1.00 12.81 159 TYR E CA 1
ATOM 3116 C C . TYR C 1 161 ? 34.670 -15.051 1.893 1.00 12.46 159 TYR E C 1
ATOM 3117 O O . TYR C 1 161 ? 35.604 -15.421 2.614 1.00 12.13 159 TYR E O 1
ATOM 3126 N N . PHE C 1 162 ? 33.508 -14.597 2.363 1.00 12.06 160 PHE E N 1
ATOM 3127 C CA . PHE C 1 162 ? 33.160 -14.628 3.782 1.00 12.52 160 PHE E CA 1
ATOM 3128 C C . PHE C 1 162 ? 31.808 -15.297 3.970 1.00 12.30 160 PHE E C 1
ATOM 3129 O O . PHE C 1 162 ? 30.886 -15.075 3.185 1.00 12.10 160 PHE E O 1
ATOM 3137 N N . GLU C 1 163 ? 31.692 -16.110 5.012 1.00 12.33 161 GLU E N 1
ATOM 3138 C CA . GLU C 1 163 ? 30.389 -16.571 5.456 1.00 12.64 161 GLU E CA 1
ATOM 3139 C C . GLU C 1 163 ? 29.926 -15.601 6.531 1.00 12.56 161 GLU E C 1
ATOM 3140 O O . GLU C 1 163 ? 30.629 -15.368 7.515 1.00 12.09 161 GLU E O 1
ATOM 3146 N N . THR C 1 164 ? 28.766 -14.999 6.287 1.00 12.40 162 THR E N 1
ATOM 3147 C CA . THR C 1 164 ? 28.265 -13.895 7.086 1.00 12.71 162 THR E CA 1
ATOM 3148 C C . THR C 1 164 ? 26.913 -14.230 7.695 1.00 12.51 162 THR E C 1
ATOM 3149 O O . THR C 1 164 ? 26.209 -15.139 7.224 1.00 12.39 162 THR E O 1
ATOM 3153 N N . SER C 1 165 ? 26.571 -13.494 8.749 1.00 12.39 163 SER E N 1
ATOM 3154 C CA . SER C 1 165 ? 25.212 -13.469 9.275 1.00 12.42 163 SER E CA 1
ATOM 3155 C C . SER C 1 165 ? 24.769 -12.041 9.538 1.00 12.04 163 SER E C 1
ATOM 3156 O O . SER C 1 165 ? 25.323 -11.354 10.405 1.00 11.88 163 SER E O 1
ATOM 3159 N N . ALA C 1 166 ? 23.768 -11.597 8.789 1.00 12.25 164 ALA E N 1
ATOM 3160 C CA . ALA C 1 166 ? 23.141 -10.301 9.032 1.00 12.84 164 ALA E CA 1
ATOM 3161 C C . ALA C 1 166 ? 22.376 -10.285 10.353 1.00 12.95 164 ALA E C 1
ATOM 3162 O O . ALA C 1 166 ? 22.111 -9.210 10.898 1.00 12.97 164 ALA E O 1
ATOM 3164 N N . ALA C 1 167 ? 22.000 -11.468 10.844 1.00 13.31 165 ALA E N 1
ATOM 3165 C CA . ALA C 1 167 ? 21.281 -11.596 12.112 1.00 13.65 165 ALA E CA 1
ATOM 3166 C C . ALA C 1 167 ? 22.171 -11.236 13.294 1.00 13.80 165 ALA E C 1
ATOM 3167 O O . ALA C 1 167 ? 21.839 -10.348 14.067 1.00 14.48 165 ALA E O 1
ATOM 3169 N N . ASN C 1 168 ? 23.303 -11.922 13.431 1.00 14.21 166 ASN E N 1
ATOM 3170 C CA . ASN C 1 168 ? 24.179 -11.723 14.591 1.00 14.37 166 ASN E CA 1
ATOM 3171 C C . ASN C 1 168 ? 25.447 -10.901 14.297 1.00 14.55 166 ASN E C 1
ATOM 3172 O O . ASN C 1 168 ? 26.199 -10.571 15.219 1.00 14.76 166 ASN E O 1
ATOM 3177 N N . GLY C 1 169 ? 25.671 -10.566 13.027 1.00 14.42 167 GLY E N 1
ATOM 3178 C CA . GLY C 1 169 ? 26.772 -9.685 12.620 1.00 14.61 167 GLY E CA 1
ATOM 3179 C C . GLY C 1 169 ? 28.078 -10.347 12.218 1.00 14.54 167 GLY E C 1
ATOM 3180 O O . GLY C 1 169 ? 29.004 -9.661 11.782 1.00 15.23 167 GLY E O 1
ATOM 3181 N N . THR C 1 170 ? 28.166 -11.667 12.355 1.00 14.29 168 THR E N 1
ATOM 3182 C CA . THR C 1 170 ? 29.394 -12.393 12.022 1.00 14.50 168 THR E CA 1
ATOM 3183 C C . THR C 1 170 ? 29.929 -12.050 10.621 1.00 14.02 168 THR E C 1
ATOM 3184 O O . THR C 1 170 ? 29.212 -12.173 9.626 1.00 13.55 168 THR E O 1
ATOM 3188 N N . ASN C 1 171 ? 31.184 -11.597 10.585 1.00 13.92 169 ASN E N 1
ATOM 3189 C CA . ASN C 1 171 ? 31.924 -11.267 9.352 1.00 14.18 169 ASN E CA 1
ATOM 3190 C C . ASN C 1 171 ? 31.350 -10.141 8.492 1.00 13.80 169 ASN E C 1
ATOM 3191 O O . ASN C 1 171 ? 31.850 -9.901 7.392 1.00 13.76 169 ASN E O 1
ATOM 3196 N N . ILE C 1 172 ? 30.342 -9.425 8.994 1.00 14.18 170 ILE E N 1
ATOM 3197 C CA . ILE C 1 172 ? 29.716 -8.354 8.217 1.00 14.65 170 ILE E CA 1
ATOM 3198 C C . ILE C 1 172 ? 30.737 -7.247 7.980 1.00 14.87 170 ILE E C 1
ATOM 3199 O O . ILE C 1 172 ? 31.051 -6.907 6.840 1.00 15.09 170 ILE E O 1
ATOM 3204 N N . SER C 1 173 ? 31.280 -6.714 9.064 1.00 15.30 171 SER E N 1
ATOM 3205 C CA . SER C 1 173 ? 32.303 -5.684 8.972 1.00 15.87 171 SER E CA 1
ATOM 3206 C C . SER C 1 173 ? 33.540 -6.167 8.221 1.00 15.89 171 SER E C 1
ATOM 3207 O O . SER C 1 173 ? 34.048 -5.446 7.377 1.00 15.70 171 SER E O 1
ATOM 3210 N N . HIS C 1 174 ? 33.997 -7.385 8.502 1.00 16.02 172 HIS E N 1
ATOM 3211 C CA . HIS C 1 174 ? 35.144 -7.952 7.775 1.00 16.49 172 HIS E CA 1
ATOM 3212 C C . HIS C 1 174 ? 34.945 -7.921 6.259 1.00 16.21 172 HIS E C 1
ATOM 3213 O O . HIS C 1 174 ? 35.844 -7.514 5.521 1.00 15.82 172 HIS E O 1
ATOM 3220 N N . ALA C 1 175 ? 33.769 -8.353 5.807 1.00 16.10 173 ALA E N 1
ATOM 3221 C CA . ALA C 1 175 ? 33.473 -8.446 4.371 1.00 16.32 173 ALA E CA 1
ATOM 3222 C C . ALA C 1 175 ? 33.487 -7.060 3.716 1.00 16.12 173 ALA E C 1
ATOM 3223 O O . ALA C 1 175 ? 34.117 -6.853 2.674 1.00 15.90 173 ALA E O 1
ATOM 3225 N N . ILE C 1 176 ? 32.810 -6.115 4.351 1.00 16.18 174 ILE E N 1
ATOM 3226 C CA . ILE C 1 176 ? 32.676 -4.762 3.809 1.00 16.52 174 ILE E CA 1
ATOM 3227 C C . ILE C 1 176 ? 33.993 -3.989 3.916 1.00 16.43 174 ILE E C 1
ATOM 3228 O O . ILE C 1 176 ? 34.345 -3.236 3.001 1.00 16.31 174 ILE E O 1
ATOM 3233 N N . GLU C 1 177 ? 34.726 -4.202 5.011 1.00 16.64 175 GLU E N 1
ATOM 3234 C CA . GLU C 1 177 ? 36.062 -3.609 5.179 1.00 17.11 175 GLU E CA 1
ATOM 3235 C C . GLU C 1 177 ? 37.085 -4.173 4.191 1.00 16.90 175 GLU E C 1
ATOM 3236 O O . GLU C 1 177 ? 37.989 -3.451 3.747 1.00 16.94 175 GLU E O 1
ATOM 3242 N N . MET C 1 178 ? 36.947 -5.451 3.848 1.00 16.93 176 MET E N 1
ATOM 3243 C CA . MET C 1 178 ? 37.762 -6.037 2.787 1.00 16.75 176 MET E CA 1
ATOM 3244 C C . MET C 1 178 ? 37.490 -5.340 1.462 1.00 16.22 176 MET E C 1
ATOM 3245 O O . MET C 1 178 ? 38.418 -4.973 0.743 1.00 15.78 176 MET E O 1
ATOM 3250 N N . LEU C 1 179 ? 36.214 -5.161 1.147 1.00 15.45 177 LEU E N 1
ATOM 3251 C CA . LEU C 1 179 ? 35.820 -4.498 -0.086 1.00 15.84 177 LEU E CA 1
ATOM 3252 C C . LEU C 1 179 ? 36.394 -3.077 -0.153 1.00 15.54 177 LEU E C 1
ATOM 3253 O O . LEU C 1 179 ? 36.898 -2.649 -1.188 1.00 15.77 177 LEU E O 1
ATOM 3258 N N . LEU C 1 180 ? 36.331 -2.363 0.965 1.00 15.83 178 LEU E N 1
ATOM 3259 C CA . LEU C 1 180 ? 36.883 -1.012 1.049 1.00 16.07 178 LEU E CA 1
ATOM 3260 C C . LEU C 1 180 ? 38.383 -1.026 0.813 1.00 16.26 178 LEU E C 1
ATOM 3261 O O . LEU C 1 180 ? 38.903 -0.232 0.032 1.00 15.52 178 LEU E O 1
ATOM 3266 N N . ASP C 1 181 ? 39.070 -1.944 1.482 1.00 16.86 179 ASP E N 1
ATOM 3267 C CA . ASP C 1 181 ? 40.500 -2.111 1.307 1.00 16.90 179 ASP E CA 1
ATOM 3268 C C . ASP C 1 181 ? 40.865 -2.335 -0.163 1.00 16.96 179 ASP E C 1
ATOM 3269 O O . ASP C 1 181 ? 41.816 -1.745 -0.655 1.00 16.79 179 ASP E O 1
ATOM 3274 N N . LEU C 1 182 ? 40.110 -3.187 -0.854 1.00 16.81 180 LEU E N 1
ATOM 3275 C CA . LEU C 1 182 ? 40.329 -3.426 -2.276 1.00 17.24 180 LEU E CA 1
ATOM 3276 C C . LEU C 1 182 ? 40.208 -2.140 -3.110 1.00 17.63 180 LEU E C 1
ATOM 3277 O O . LEU C 1 182 ? 41.065 -1.860 -3.955 1.00 17.63 180 LEU E O 1
ATOM 3282 N N . ILE C 1 183 ? 39.158 -1.359 -2.861 1.00 17.90 181 ILE E N 1
ATOM 3283 C CA . ILE C 1 183 ? 38.945 -0.107 -3.584 1.00 18.61 181 ILE E CA 1
ATOM 3284 C C . ILE C 1 183 ? 40.059 0.906 -3.287 1.00 18.96 181 ILE E C 1
ATOM 3285 O O . ILE C 1 183 ? 40.604 1.511 -4.212 1.00 18.51 181 ILE E O 1
ATOM 3290 N N . MET C 1 184 ? 40.411 1.075 -2.012 1.00 19.62 182 MET E N 1
ATOM 3291 C CA . MET C 1 184 ? 41.437 2.056 -1.629 1.00 20.62 182 MET E CA 1
ATOM 3292 C C . MET C 1 184 ? 42.806 1.716 -2.233 1.00 21.21 182 MET E C 1
ATOM 3293 O O . MET C 1 184 ? 43.523 2.605 -2.692 1.00 21.13 182 MET E O 1
ATOM 3298 N N . LYS C 1 185 ? 43.154 0.430 -2.243 1.00 22.37 183 LYS E N 1
ATOM 3299 C CA . LYS C 1 185 ? 44.394 -0.031 -2.878 1.00 23.44 183 LYS E CA 1
ATOM 3300 C C . LYS C 1 185 ? 44.375 0.186 -4.394 1.00 24.14 183 LYS E C 1
ATOM 3301 O O . LYS C 1 185 ? 45.390 0.573 -4.986 1.00 24.22 183 LYS E O 1
ATOM 3307 N N . ARG C 1 186 ? 43.228 -0.059 -5.024 1.00 24.72 184 ARG E N 1
ATOM 3308 C CA . ARG C 1 186 ? 43.082 0.212 -6.448 1.00 25.57 184 ARG E CA 1
ATOM 3309 C C . ARG C 1 186 ? 43.317 1.694 -6.730 1.00 26.26 184 ARG E C 1
ATOM 3310 O O . ARG C 1 186 ? 44.083 2.038 -7.625 1.00 26.03 184 ARG E O 1
ATOM 3318 N N . MET C 1 187 ? 42.656 2.558 -5.963 1.00 27.26 185 MET E N 1
ATOM 3319 C CA . MET C 1 187 ? 42.831 4.008 -6.088 1.00 28.38 185 MET E CA 1
ATOM 3320 C C . MET C 1 187 ? 44.298 4.405 -5.939 1.00 29.29 185 MET E C 1
ATOM 3321 O O . MET C 1 187 ? 44.848 5.141 -6.765 1.00 29.33 185 MET E O 1
ATOM 3326 N N . GLU C 1 188 ? 44.928 3.906 -4.881 1.00 30.38 186 GLU E N 1
ATOM 3327 C CA . GLU C 1 188 ? 46.299 4.286 -4.555 1.00 31.56 186 GLU E CA 1
ATOM 3328 C C . GLU C 1 188 ? 47.320 3.470 -5.350 1.00 32.31 186 GLU E C 1
ATOM 3329 O O . GLU C 1 188 ? 48.519 3.742 -5.289 1.00 32.75 186 GLU E O 1
ATOM 3335 N N . ARG C 1 189 ? 46.816 2.497 -6.111 1.00 33.24 187 ARG E N 1
ATOM 3336 C CA . ARG C 1 189 ? 47.589 1.687 -7.060 1.00 33.73 187 ARG E CA 1
ATOM 3337 C C . ARG C 1 189 ? 48.463 0.657 -6.352 1.00 34.19 187 ARG E C 1
ATOM 3338 O O . ARG C 1 189 ? 48.226 -0.548 -6.470 1.00 34.48 187 ARG E O 1
ATOM 3346 N N . GLY D 2 1 ? -1.491 5.767 -4.386 1.00 34.14 5 GLY F N 1
ATOM 3347 C CA . GLY D 2 1 ? -2.080 5.266 -5.667 1.00 34.03 5 GLY F CA 1
ATOM 3348 C C . GLY D 2 1 ? -1.944 3.759 -5.826 1.00 34.01 5 GLY F C 1
ATOM 3349 O O . GLY D 2 1 ? -1.917 3.021 -4.834 1.00 34.31 5 GLY F O 1
ATOM 3350 N N . SER D 2 2 ? -1.860 3.299 -7.074 1.00 33.86 6 SER F N 1
ATOM 3351 C CA . SER D 2 2 ? -1.718 1.871 -7.359 1.00 33.60 6 SER F CA 1
ATOM 3352 C C . SER D 2 2 ? -0.414 1.339 -6.776 1.00 33.51 6 SER F C 1
ATOM 3353 O O . SER D 2 2 ? 0.541 2.102 -6.613 1.00 33.14 6 SER F O 1
ATOM 3356 N N . PRO D 2 3 ? -0.367 0.029 -6.461 1.00 33.29 7 PRO F N 1
ATOM 3357 C CA . PRO D 2 3 ? 0.877 -0.588 -5.997 1.00 32.99 7 PRO F CA 1
ATOM 3358 C C . PRO D 2 3 ? 2.077 -0.188 -6.851 1.00 32.72 7 PRO F C 1
ATOM 3359 O O . PRO D 2 3 ? 3.138 0.127 -6.315 1.00 32.66 7 PRO F O 1
ATOM 3363 N N . GLU D 2 4 ? 1.885 -0.183 -8.168 1.00 32.26 8 GLU F N 1
ATOM 3364 C CA . GLU D 2 4 ? 2.936 0.169 -9.115 1.00 31.88 8 GLU F CA 1
ATOM 3365 C C . GLU D 2 4 ? 3.277 1.659 -9.034 1.00 31.23 8 GLU F C 1
ATOM 3366 O O . GLU D 2 4 ? 4.449 2.037 -9.066 1.00 30.93 8 GLU F O 1
ATOM 3372 N N . PHE D 2 5 ? 2.246 2.495 -8.932 1.00 30.40 9 PHE F N 1
ATOM 3373 C CA . PHE D 2 5 ? 2.430 3.941 -8.793 1.00 29.80 9 PHE F CA 1
ATOM 3374 C C . PHE D 2 5 ? 3.219 4.276 -7.527 1.00 29.00 9 PHE F C 1
ATOM 3375 O O . PHE D 2 5 ? 4.159 5.077 -7.559 1.00 28.48 9 PHE F O 1
ATOM 3383 N N . GLU D 2 6 ? 2.830 3.665 -6.413 1.00 28.08 10 GLU F N 1
ATOM 3384 C CA . GLU D 2 6 ? 3.540 3.861 -5.151 1.00 27.74 10 GLU F CA 1
ATOM 3385 C C . GLU D 2 6 ? 4.993 3.380 -5.233 1.00 26.80 10 GLU F C 1
ATOM 3386 O O . GLU D 2 6 ? 5.882 3.970 -4.608 1.00 26.44 10 GLU F O 1
ATOM 3392 N N . GLU D 2 7 ? 5.230 2.317 -6.001 1.00 25.76 11 GLU F N 1
ATOM 3393 C CA . GLU D 2 7 ? 6.592 1.823 -6.213 1.00 25.27 11 GLU F CA 1
ATOM 3394 C C . GLU D 2 7 ? 7.444 2.832 -6.984 1.00 24.35 11 GLU F C 1
ATOM 3395 O O . GLU D 2 7 ? 8.587 3.092 -6.608 1.00 23.80 11 GLU F O 1
ATOM 3401 N N . GLN D 2 8 ? 6.886 3.405 -8.048 1.00 23.58 12 GLN F N 1
ATOM 3402 C CA . GLN D 2 8 ? 7.594 4.435 -8.809 1.00 23.16 12 GLN F CA 1
ATOM 3403 C C . GLN D 2 8 ? 7.890 5.650 -7.937 1.00 22.44 12 GLN F C 1
ATOM 3404 O O . GLN D 2 8 ? 8.994 6.189 -7.984 1.00 21.81 12 GLN F O 1
ATOM 3410 N N . GLU D 2 9 ? 6.918 6.049 -7.114 1.00 21.65 13 GLU F N 1
ATOM 3411 C CA . GLU D 2 9 ? 7.117 7.142 -6.160 1.00 21.31 13 GLU F CA 1
ATOM 3412 C C . GLU D 2 9 ? 8.270 6.844 -5.204 1.00 20.29 13 GLU F C 1
ATOM 3413 O O . GLU D 2 9 ? 9.078 7.726 -4.908 1.00 19.80 13 GLU F O 1
ATOM 3419 N N . ALA D 2 10 ? 8.340 5.603 -4.727 1.00 19.00 14 ALA F N 1
ATOM 3420 C CA . ALA D 2 10 ? 9.397 5.186 -3.804 1.00 18.47 14 ALA F CA 1
ATOM 3421 C C . ALA D 2 10 ? 10.769 5.270 -4.472 1.00 17.58 14 ALA F C 1
ATOM 3422 O O . ALA D 2 10 ? 11.728 5.777 -3.887 1.00 17.08 14 ALA F O 1
ATOM 3424 N N . ILE D 2 11 ? 10.853 4.787 -5.708 1.00 16.59 15 ILE F N 1
ATOM 3425 C CA . ILE D 2 11 ? 12.114 4.821 -6.442 1.00 16.53 15 ILE F CA 1
ATOM 3426 C C . ILE D 2 11 ? 12.520 6.265 -6.752 1.00 15.99 15 ILE F C 1
ATOM 3427 O O . ILE D 2 11 ? 13.680 6.623 -6.628 1.00 15.56 15 ILE F O 1
ATOM 3432 N N . MET D 2 12 ? 11.552 7.087 -7.133 1.00 15.97 16 MET F N 1
ATOM 3433 C CA . MET D 2 12 ? 11.801 8.500 -7.394 1.00 16.04 16 MET F CA 1
ATOM 3434 C C . MET D 2 12 ? 12.425 9.196 -6.182 1.00 15.50 16 MET F C 1
ATOM 3435 O O . MET D 2 12 ? 13.325 10.020 -6.341 1.00 15.49 16 MET F O 1
ATOM 3440 N N . LYS D 2 13 ? 11.973 8.845 -4.977 1.00 14.90 17 LYS F N 1
ATOM 3441 C CA . LYS D 2 13 ? 12.533 9.416 -3.747 1.00 15.02 17 LYS F CA 1
ATOM 3442 C C . LYS D 2 13 ? 14.007 9.022 -3.549 1.00 13.98 17 LYS F C 1
ATOM 3443 O O . LYS D 2 13 ? 14.817 9.830 -3.096 1.00 13.03 17 LYS F O 1
ATOM 3449 N N . VAL D 2 14 ? 14.358 7.794 -3.922 1.00 13.12 18 VAL F N 1
ATOM 3450 C CA . VAL D 2 14 ? 15.745 7.332 -3.816 1.00 12.87 18 VAL F CA 1
ATOM 3451 C C . VAL D 2 14 ? 16.622 8.120 -4.796 1.00 12.79 18 VAL F C 1
ATOM 3452 O O . VAL D 2 14 ? 17.712 8.578 -4.445 1.00 12.58 18 VAL F O 1
ATOM 3456 N N . LEU D 2 15 ? 16.125 8.284 -6.019 1.00 12.47 19 LEU F N 1
ATOM 3457 C CA . LEU D 2 15 ? 16.799 9.085 -7.042 1.00 12.44 19 LEU F CA 1
ATOM 3458 C C . LEU D 2 15 ? 17.004 10.534 -6.588 1.00 12.48 19 LEU F C 1
ATOM 3459 O O . LEU D 2 15 ? 18.069 11.094 -6.805 1.00 12.06 19 LEU F O 1
ATOM 3464 N N . GLN D 2 16 ? 15.994 11.128 -5.950 1.00 12.70 20 GLN F N 1
ATOM 3465 C CA . GLN D 2 16 ? 16.123 12.489 -5.406 1.00 13.37 20 GLN F CA 1
ATOM 3466 C C . GLN D 2 16 ? 17.209 12.578 -4.331 1.00 12.94 20 GLN F C 1
ATOM 3467 O O . GLN D 2 16 ? 18.004 13.525 -4.300 1.00 13.07 20 GLN F O 1
ATOM 3473 N N . ARG D 2 17 ? 17.228 11.588 -3.444 1.00 13.19 21 ARG F N 1
ATOM 3474 C CA . ARG D 2 17 ? 18.267 11.495 -2.407 1.00 13.22 21 ARG F CA 1
ATOM 3475 C C . ARG D 2 17 ? 19.663 11.328 -3.006 1.00 13.24 21 ARG F C 1
ATOM 3476 O O . ARG D 2 17 ? 20.627 11.956 -2.549 1.00 12.54 21 ARG F O 1
ATOM 3484 N N . ASP D 2 18 ? 19.777 10.492 -4.032 1.00 13.23 22 ASP F N 1
ATOM 3485 C CA . ASP D 2 18 ? 21.065 10.323 -4.712 1.00 13.75 22 ASP F CA 1
ATOM 3486 C C . ASP D 2 18 ? 21.523 11.636 -5.355 1.00 13.96 22 ASP F C 1
ATOM 3487 O O . ASP D 2 18 ? 22.691 12.007 -5.238 1.00 13.71 22 ASP F O 1
ATOM 3492 N N . ALA D 2 19 ? 20.606 12.340 -6.019 1.00 14.24 23 ALA F N 1
ATOM 3493 C CA . ALA D 2 19 ? 20.927 13.647 -6.619 1.00 14.78 23 ALA F CA 1
ATOM 3494 C C . ALA D 2 19 ? 21.399 14.635 -5.552 1.00 14.99 23 ALA F C 1
ATOM 3495 O O . ALA D 2 19 ? 22.378 15.348 -5.745 1.00 15.02 23 ALA F O 1
ATOM 3497 N N . ALA D 2 20 ? 20.687 14.660 -4.425 1.00 15.31 24 ALA F N 1
ATOM 3498 C CA . ALA D 2 20 ? 21.038 15.500 -3.287 1.00 15.94 24 ALA F CA 1
ATOM 3499 C C . ALA D 2 20 ? 22.453 15.195 -2.795 1.00 16.44 24 ALA F C 1
ATOM 3500 O O . ALA D 2 20 ? 23.249 16.112 -2.566 1.00 16.38 24 ALA F O 1
ATOM 3502 N N . LEU D 2 21 ? 22.765 13.908 -2.655 1.00 16.71 25 LEU F N 1
ATOM 3503 C CA . LEU D 2 21 ? 24.100 13.479 -2.226 1.00 17.31 25 LEU F CA 1
ATOM 3504 C C . LEU D 2 21 ? 25.168 13.872 -3.243 1.00 17.65 25 LEU F C 1
ATOM 3505 O O . LEU D 2 21 ? 26.227 14.381 -2.867 1.00 17.08 25 LEU F O 1
ATOM 3510 N N . LYS D 2 22 ? 24.884 13.650 -4.524 1.00 18.11 26 LYS F N 1
ATOM 3511 C CA . LYS D 2 22 ? 25.823 14.023 -5.588 1.00 19.14 26 LYS F CA 1
ATOM 3512 C C . LYS D 2 22 ? 26.164 15.507 -5.543 1.00 19.26 26 LYS F C 1
ATOM 3513 O O . LYS D 2 22 ? 27.316 15.893 -5.710 1.00 18.97 26 LYS F O 1
ATOM 3519 N N . ARG D 2 23 ? 25.155 16.334 -5.302 1.00 19.61 27 ARG F N 1
ATOM 3520 C CA . ARG D 2 23 ? 25.329 17.785 -5.327 1.00 20.15 27 ARG F CA 1
ATOM 3521 C C . ARG D 2 23 ? 26.061 18.288 -4.084 1.00 19.79 27 ARG F C 1
ATOM 3522 O O . ARG D 2 23 ? 26.783 19.279 -4.157 1.00 20.09 27 ARG F O 1
ATOM 3530 N N . ALA D 2 24 ? 25.899 17.594 -2.958 1.00 19.63 28 ALA F N 1
ATOM 3531 C CA . ALA D 2 24 ? 26.701 17.874 -1.764 1.00 19.56 28 ALA F CA 1
ATOM 3532 C C . ALA D 2 24 ? 28.161 17.480 -1.996 1.00 19.47 28 ALA F C 1
ATOM 3533 O O . ALA D 2 24 ? 29.072 18.211 -1.592 1.00 18.87 28 ALA F O 1
ATOM 3535 N N . GLU D 2 25 ? 28.380 16.337 -2.643 1.00 19.25 29 GLU F N 1
ATOM 3536 C CA . GLU D 2 25 ? 29.740 15.869 -2.938 1.00 19.67 29 GLU F CA 1
ATOM 3537 C C . GLU D 2 25 ? 30.455 16.821 -3.896 1.00 20.01 29 GLU F C 1
ATOM 3538 O O . GLU D 2 25 ? 31.648 17.083 -3.741 1.00 20.15 29 GLU F O 1
ATOM 3544 N N . GLU D 2 26 ? 29.721 17.321 -4.888 1.00 20.54 30 GLU F N 1
ATOM 3545 C CA . GLU D 2 26 ? 30.271 18.269 -5.850 1.00 21.35 30 GLU F CA 1
ATOM 3546 C C . GLU D 2 26 ? 30.766 19.525 -5.146 1.00 21.29 30 GLU F C 1
ATOM 3547 O O . GLU D 2 26 ? 31.863 20.002 -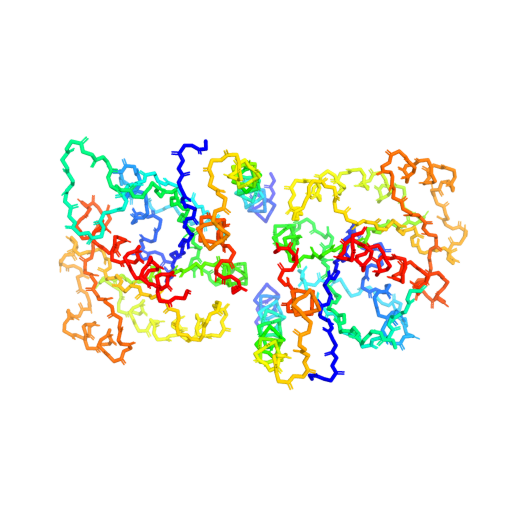5.430 1.00 21.00 30 GLU F O 1
ATOM 3553 N N . GLU D 2 27 ? 29.962 20.032 -4.213 1.00 21.39 31 GLU F N 1
ATOM 3554 C CA . GLU D 2 27 ? 30.318 21.209 -3.429 1.00 21.51 31 GLU F CA 1
ATOM 3555 C C . GLU D 2 27 ? 31.574 20.945 -2.612 1.00 21.38 31 GLU F C 1
ATOM 3556 O O . GLU D 2 27 ? 32.468 21.785 -2.560 1.00 21.57 31 GLU F O 1
ATOM 3562 N N . ARG D 2 28 ? 31.652 19.770 -1.993 1.00 20.93 32 ARG F N 1
ATOM 3563 C CA . ARG D 2 28 ? 32.855 19.391 -1.250 1.00 20.83 32 ARG F CA 1
ATOM 3564 C C . ARG D 2 28 ? 34.094 19.410 -2.146 1.00 20.82 32 ARG F C 1
ATOM 3565 O O . ARG D 2 28 ? 35.120 19.990 -1.786 1.00 20.65 32 ARG F O 1
ATOM 3573 N N . VAL D 2 29 ? 33.986 18.782 -3.311 1.00 20.81 33 VAL F N 1
ATOM 3574 C CA . VAL D 2 29 ? 35.107 18.685 -4.244 1.00 21.09 33 VAL F CA 1
ATOM 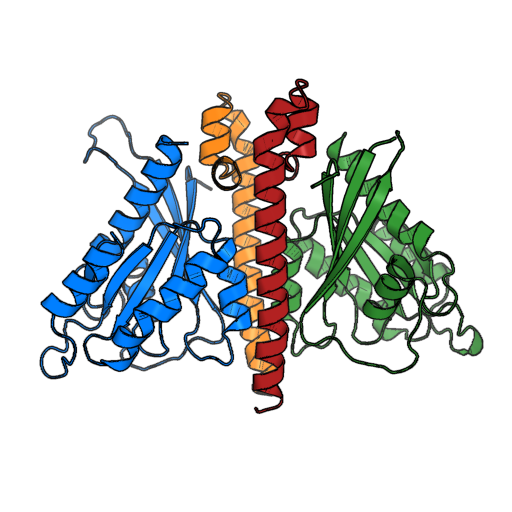3575 C C . VAL D 2 29 ? 35.585 20.067 -4.721 1.00 21.54 33 VAL F C 1
ATOM 3576 O O . VAL D 2 29 ? 36.783 20.280 -4.895 1.00 21.29 33 VAL F O 1
ATOM 3580 N N . ARG D 2 30 ? 34.657 21.004 -4.910 1.00 21.95 34 ARG F N 1
ATOM 3581 C CA . ARG D 2 30 ? 35.024 22.366 -5.319 1.00 22.68 34 ARG F CA 1
ATOM 3582 C C . ARG D 2 30 ? 35.982 23.045 -4.341 1.00 22.63 34 ARG F C 1
ATOM 3583 O O . ARG D 2 30 ? 36.787 23.878 -4.754 1.00 22.85 34 ARG F O 1
ATOM 3591 N N . HIS D 2 31 ? 35.901 22.681 -3.063 1.00 22.93 35 HIS F N 1
ATOM 3592 C CA . HIS D 2 31 ? 36.732 23.292 -2.019 1.00 23.06 35 HIS F CA 1
ATOM 3593 C C . HIS D 2 31 ? 37.980 22.500 -1.639 1.00 22.94 35 HIS F C 1
ATOM 3594 O O . HIS D 2 31 ? 38.731 22.920 -0.757 1.00 22.69 35 HIS F O 1
ATOM 3601 N N . LEU D 2 32 ? 38.215 21.365 -2.297 1.00 22.83 36 LEU F N 1
ATOM 3602 C CA . LEU D 2 32 ? 39.425 20.577 -2.037 1.00 22.95 36 LEU F CA 1
ATOM 3603 C C . LEU D 2 32 ? 40.725 21.371 -2.250 1.00 22.99 36 LEU F C 1
ATOM 3604 O O . LEU D 2 32 ? 41.650 21.248 -1.445 1.00 22.78 36 LEU F O 1
ATOM 3609 N N . PRO D 2 33 ? 40.804 22.184 -3.324 1.00 23.14 37 PRO F N 1
ATOM 3610 C CA . PRO D 2 33 ? 42.026 22.983 -3.543 1.00 23.41 37 PRO F CA 1
ATOM 3611 C C . PRO D 2 33 ? 42.358 23.977 -2.420 1.00 23.57 37 PRO F C 1
ATOM 3612 O O . PRO D 2 33 ? 43.513 24.379 -2.292 1.00 23.26 37 PRO F O 1
ATOM 3616 N N . GLU D 2 34 ? 41.357 24.364 -1.629 1.00 23.91 38 GLU F N 1
ATOM 3617 C CA . GLU D 2 34 ? 41.554 25.237 -0.467 1.00 24.47 38 GLU F CA 1
ATOM 3618 C C . GLU D 2 34 ? 42.164 24.492 0.725 1.00 24.77 38 GLU F C 1
ATOM 3619 O O . GLU D 2 34 ? 42.692 25.123 1.642 1.00 24.53 38 GLU F O 1
ATOM 3625 N N . LYS D 2 35 ? 42.082 23.159 0.711 1.00 25.24 39 LYS F N 1
ATOM 3626 C CA . LYS D 2 35 ? 42.489 22.326 1.852 1.00 25.89 39 LYS F CA 1
ATOM 3627 C C . LYS D 2 35 ? 43.712 21.446 1.593 1.00 26.26 39 LYS F C 1
ATOM 3628 O O . LYS D 2 35 ? 44.461 21.157 2.526 1.00 25.94 39 LYS F O 1
ATOM 3634 N N . ILE D 2 36 ? 43.900 20.996 0.352 1.00 26.79 40 ILE F N 1
ATOM 3635 C CA . ILE D 2 36 ? 45.055 20.158 0.006 1.00 27.78 40 ILE F CA 1
ATOM 3636 C C . ILE D 2 36 ? 45.790 20.700 -1.218 1.00 28.22 40 ILE F C 1
ATOM 3637 O O . ILE D 2 36 ? 45.167 21.213 -2.145 1.00 28.39 40 ILE F O 1
ATOM 3642 N N . LYS D 2 37 ? 47.115 20.576 -1.208 1.00 29.01 41 LYS F N 1
ATOM 3643 C CA . LYS D 2 37 ? 47.958 21.000 -2.328 1.00 29.58 41 LYS F CA 1
ATOM 3644 C C . LYS D 2 37 ? 48.372 19.848 -3.240 1.00 30.13 41 LYS F C 1
ATOM 3645 O O . LYS D 2 37 ? 48.462 20.014 -4.456 1.00 30.55 41 LYS F O 1
ATOM 3651 N N . ASP D 2 38 ? 48.628 18.685 -2.651 1.00 30.70 42 ASP F N 1
ATOM 3652 C CA . ASP D 2 38 ? 49.133 17.534 -3.394 1.00 30.70 42 ASP F CA 1
ATOM 3653 C C . ASP D 2 38 ? 48.214 17.200 -4.571 1.00 30.83 42 ASP F C 1
ATOM 3654 O O . ASP D 2 38 ? 47.020 16.952 -4.383 1.00 30.42 42 ASP F O 1
ATOM 3659 N N . ASP D 2 39 ? 48.788 17.205 -5.776 1.00 30.91 43 ASP F N 1
ATOM 3660 C CA . ASP D 2 39 ? 48.045 16.954 -7.015 1.00 31.04 43 ASP F CA 1
ATOM 3661 C C . ASP D 2 39 ? 47.396 15.581 -7.005 1.00 30.91 43 ASP F C 1
ATOM 3662 O O . ASP D 2 39 ? 46.236 15.438 -7.385 1.00 31.07 43 ASP F O 1
ATOM 3667 N N . GLN D 2 40 ? 48.150 14.573 -6.577 1.00 30.73 44 GLN F N 1
ATOM 3668 C CA . GLN D 2 40 ? 47.639 13.210 -6.543 1.00 30.38 44 GLN F CA 1
ATOM 3669 C C . GLN D 2 40 ? 46.518 13.058 -5.509 1.00 29.96 44 GLN F C 1
ATOM 3670 O O . GLN D 2 40 ? 45.499 12.431 -5.796 1.00 29.62 44 GLN F O 1
ATOM 3676 N N . GLN D 2 41 ? 46.702 13.635 -4.321 1.00 29.48 45 GLN F N 1
ATOM 3677 C CA . GLN D 2 41 ? 45.635 13.668 -3.309 1.00 29.25 45 GLN F CA 1
ATOM 3678 C C . GLN D 2 41 ? 44.368 14.309 -3.865 1.00 28.48 45 GLN F C 1
ATOM 3679 O O . GLN D 2 41 ? 43.270 13.829 -3.602 1.00 28.10 45 GLN F O 1
ATOM 3685 N N . LEU D 2 42 ? 44.525 15.401 -4.612 1.00 27.81 46 LEU F N 1
ATOM 3686 C CA . LEU D 2 42 ? 43.387 16.067 -5.250 1.00 27.66 46 LEU F CA 1
ATOM 3687 C C . LEU D 2 42 ? 42.697 15.133 -6.244 1.00 27.24 46 LEU F C 1
ATOM 3688 O O . LEU D 2 42 ? 41.474 15.031 -6.254 1.00 26.79 46 LEU F O 1
ATOM 3693 N N . LYS D 2 43 ? 43.486 14.450 -7.073 1.00 26.93 47 LYS F N 1
ATOM 3694 C CA . LYS D 2 43 ? 42.933 13.506 -8.047 1.00 26.99 47 LYS F CA 1
ATOM 3695 C C . LYS D 2 43 ? 42.159 12.379 -7.353 1.00 26.48 47 LYS F C 1
ATOM 3696 O O . LYS D 2 43 ? 41.082 11.991 -7.802 1.00 26.22 47 LYS F O 1
ATOM 3702 N N . ASN D 2 44 ? 42.711 11.870 -6.257 1.00 26.15 48 ASN F N 1
ATOM 3703 C CA . ASN D 2 44 ? 42.075 10.788 -5.512 1.00 26.25 48 ASN F CA 1
ATOM 3704 C C . ASN D 2 44 ? 40.832 11.265 -4.772 1.00 26.02 48 ASN F C 1
ATOM 3705 O O . ASN D 2 44 ? 39.753 10.687 -4.915 1.00 25.82 48 ASN F O 1
ATOM 3710 N N . MET D 2 45 ? 40.982 12.329 -3.990 1.00 25.96 49 MET F N 1
ATOM 3711 C CA . MET D 2 45 ? 39.880 12.834 -3.169 1.00 26.37 49 MET F CA 1
ATOM 3712 C C . MET D 2 45 ? 38.713 13.372 -3.993 1.00 26.32 49 MET F C 1
ATOM 3713 O O . MET D 2 45 ? 37.570 13.294 -3.560 1.00 26.46 49 MET F O 1
ATOM 3718 N N . SER D 2 46 ? 38.994 13.912 -5.176 1.00 26.79 50 SER F N 1
ATOM 3719 C CA . SER D 2 46 ? 37.936 14.443 -6.037 1.00 27.60 50 SER F CA 1
ATOM 3720 C C . SER D 2 46 ? 37.153 13.330 -6.742 1.00 28.23 50 SER F C 1
ATOM 3721 O O . SER D 2 46 ? 36.131 13.594 -7.373 1.00 27.91 50 SER F O 1
ATOM 3724 N N . GLY D 2 47 ? 37.641 12.094 -6.646 1.00 29.40 51 GLY F N 1
ATOM 3725 C CA . GLY D 2 47 ? 37.028 10.962 -7.336 1.00 30.44 51 GLY F CA 1
ATOM 3726 C C . GLY D 2 47 ? 37.479 10.858 -8.781 1.00 31.38 51 GLY F C 1
ATOM 3727 O O . GLY D 2 47 ? 37.008 9.991 -9.508 1.00 31.59 51 GLY F O 1
ATOM 3728 N N . GLN D 2 48 ? 38.421 11.715 -9.178 1.00 32.71 52 GLN F N 1
ATOM 3729 C CA . GLN D 2 48 ? 38.899 11.809 -10.562 1.00 33.42 52 GLN F CA 1
ATOM 3730 C C . GLN D 2 48 ? 39.646 10.553 -11.026 1.00 34.14 52 GLN F C 1
ATOM 3731 O O . GLN D 2 48 ? 39.819 10.336 -12.226 1.00 34.46 52 GLN F O 1
ATOM 3737 N N . TRP D 2 49 ? 40.094 9.739 -10.074 1.00 34.61 53 TRP F N 1
ATOM 3738 C CA . TRP D 2 49 ? 40.740 8.461 -10.375 1.00 34.89 53 TRP F CA 1
ATOM 3739 C C . TRP D 2 49 ? 39.797 7.410 -10.987 1.00 35.15 53 TRP F C 1
ATOM 3740 O O . TRP D 2 49 ? 40.266 6.444 -11.583 1.00 35.15 53 TRP F O 1
ATOM 3751 N N . PHE D 2 50 ? 38.484 7.608 -10.864 1.00 35.68 54 PHE F N 1
ATOM 3752 C CA . PHE D 2 50 ? 37.501 6.546 -11.134 1.00 36.06 54 PHE F CA 1
ATOM 3753 C C . PHE D 2 50 ? 36.973 6.194 -12.557 1.00 36.75 54 PHE F C 1
ATOM 3754 O O . PHE D 2 50 ? 36.707 5.012 -12.765 1.00 36.95 54 PHE F O 1
ATOM 3762 N N . TYR D 2 51 ? 36.807 7.080 -13.552 1.00 37.50 55 TYR F N 1
ATOM 3763 C CA . TYR D 2 51 ? 37.439 8.391 -13.770 1.00 38.02 55 TYR F CA 1
ATOM 3764 C C . TYR D 2 51 ? 38.958 8.326 -13.647 1.00 38.14 55 TYR F C 1
ATOM 3765 O O . TYR D 2 51 ? 39.648 7.960 -14.600 1.00 38.32 55 TYR F O 1
#

CATH classification: 3.40.50.300

Secondary structure (DSSP, 8-state):
---SEEEEEEEE-STTSSHHHHHHHHHHS----S-----SEEEEEEEEEE-TTS---SS--PEEEEEEEEEE--SGGGHHHHHHTTTT-SEEEEEEETT-HHHHHTHHHHHHHHHHHSSSSS--EEEEEE-TT-GGG--S-HHHHHHHHHHHT--EEE--TTT-TTHHHHHHHHHHHHHHHHHH-/--HHHHHHHHHHHHHHHHHHHHHHHHHHHHHGGGT---HHHHHHHHTGGGG-/---SEEEEEEEE-STTSSHHHHHHHHHHS----S-----SEEEEEEEEEE---EEEEEEEEEE--SGGGHHHHHHGGGG-SEEEEEEETT-HHHHHTHHHHHHHHHHHSSSSS-EEEEEEE-TT-GGG--S-HHHHHHHHHHHT--EEE--TTT-TTHHHHHHHHHHHHHHHHH-/--HHHHHHHHHHHHHHHHHHHHHHHHHHHHTHHHH---HHHHHHHTTTT--

Solvent-accessible surface area: 22355 Å² total; per-residue (Å²): 76,108,13,19,13,13,1,36,4,1,2,0,1,25,37,29,0,12,13,56,28,2,4,59,30,18,22,66,52,121,90,78,105,153,140,117,68,22,57,0,3,45,4,72,75,66,116,30,68,30,106,61,153,32,134,46,69,116,89,68,168,20,56,96,0,17,0,0,3,2,3,3,4,7,76,116,132,20,53,3,12,1,2,0,2,1,39,34,0,11,0,0,4,0,2,0,8,1,33,55,100,107,1,9,84,40,0,109,98,11,4,55,54,0,72,68,13,7,47,28,115,120,10,17,10,0,0,0,0,2,57,31,67,64,109,150,108,66,53,5,146,64,127,87,0,120,85,6,4,135,145,88,68,21,34,16,28,29,0,0,4,38,97,22,68,50,2,52,110,1,3,95,66,1,8,40,42,0,11,90,52,11,152,159,94,88,59,108,94,79,96,44,25,72,38,2,24,131,12,8,66,107,9,2,66,23,36,48,59,18,66,88,21,43,181,85,15,55,134,170,28,162,89,100,78,75,38,59,28,17,34,13,44,22,20,115,149,66,106,14,23,8,18,1,28,6,1,1,0,1,27,41,26,3,13,12,60,28,2,4,51,27,14,24,66,52,118,87,77,107,159,137,120,60,23,48,0,3,55,5,81,79,60,108,26,87,19,164,131,72,40,104,0,18,0,1,2,0,6,0,3,7,71,108,78,17,59,3,10,0,4,2,0,1,48,16,0,12,0,0,3,0,1,0,10,2,28,68,91,105,4,9,60,41,0,110,89,8,3,56,44,0,68,76,7,1,56,28,106,110,11,18,8,0,0,0,0,3,56,28,65,67,105,154,109,71,49,1,129,82,105,67,0,143,102,14,5,134,150,80,66,19,42,40,46,29,0,0,3,38,100,22,68,48,4,52,112,1,2,89,49,0,7,26,48,0,0,120,90,5,85,246,78,56,98,103,95,92,33,38,69,39,2,25,120,10,2,73,102,2,12,66,21,47,64,60,21,63,82,14,33,145,66,9,86,138,141,27,189,73,102,99,76,42,94,13,22,32,16,46,52,29,122

Organism: Mus musculus (NCBI:txid10090)

GO terms:
  GO:0005525 GTP binding (F, IDA)
  GO:0003924 GTPase activity (F, IDA)
  GO:0005515 protein binding (F, IPI)
  GO:0042470 melanosome (C, IDA)
  GO:0005794 Golgi apparatus (C, IDA)
  GO:0030141 secretory granule (C, IMP)
  GO:0043316 cytotoxic T cell degranulation (P, IMP)
  GO:0043320 natural killer cell degranulation (P, IMP)
  GO:0043473 pigmentation (P, IMP)
  GO:0009306 protein secretion (P, IMP)
  GO:0016192 vesicle-mediated transport (P, IMP)
  GO:0030318 melanocyte differentiation (P, IMP)
  GO:0032402 melanosome transport (P, IMP)
  GO:0051875 pigment granule localization (P, IMP)
  GO:0051904 pigment granule transport (P, IMP)
  GO:0007596 blood coagulation (P, IMP)
  GO:0031489 myosin V binding (F, IPI)
  GO:0001750 photoreceptor outer segment (C, IDA)

InterPro domains:
  IPR001806 Small GTPase [PF00071] (11-182)
  IPR001806 Small GTPase [PS51421] (1-221)
  IPR001806 Small GTPase [SM00174] (12-180)
  IPR005225 Small GTP-binding domain [TIGR00231] (9-177)
  IPR027417 P-loop containing nucleoside triphosphate hydrolase [G3DSA:3.40.50.300] (1-193)
  IPR027417 P-loop containing nucleoside triphosphate hydrolase [SSF52540] (6-186)
  IPR041837 Rab27a/b [cd04127] (6-185)
  IPR050305 Small GTPase superfamily, Rab [PTHR47980] (5-200)

Sequence (463 aa):
GDYDYLIKFLALGDSGVGKTSVLYQYTDGKFNSKFITTVGIDFREKRVVYRANGPDGAVGRGQRIHLQLWDTAGLERFRSLTTAFFRDAMGFLLLFDLTNEQSFLNVRNWISQLQMHAYSENPDIVLCGNKSDLEDQRAVKEEEARELAEKYGIPYFETSAANGTNISHAIEMLLDLIMKRMERSGSPEFEEQEAIMKVLQRDAALKRAEEERVRHLPEKIKDDQQLKNMSGQWFYEGDYDYLIKFLALGDSGVGKTSVLYQYTDGKFNSKFITTVGIDFREKRVVYRAGQRIHLQLWDTAGLERFRSLTTAFFRDAMGFLLLFDLTNEQSFLNVRNWISQLQMHAYSENPDIVLCGNKSDLEDQRAVKEEEARELAEKYGIPYFETSAANGTNISHAIEMLLDLIMKRMERGSPEFEEQEAIMKVLQRDAALKRAEEERVRHLPEKIKDDQQLKNMSGQWFY

Radius of gyration: 23.76 Å; Cα contacts (8 Å, |Δi|>4): 820; chains: 4; bounding box: 55×60×63 Å